Protein AF-A0A0F9FCS1-F1 (afdb_monomer_lite)

Secondary structure (DSSP, 8-state):
-EEE-HHHHHHHHH-HHHHIIIIIS----SS--HHHHHHHHHHHHHHHHT--SEE-SSGGG--TTSPPPTTTTTSSEE-TT--HHHHHHHHHHHHTSS--TTS-HHHHHHHHHHHHHHHHHHHHHHTTSPPEEEEEEEEEEEE-SSSEEEEEEEEEEEEETTEEEEEEEEEESS--STT-HHHHHGGG-HHHHHHHHHHHHHHHTTTTGGGT--TTSPPP--EEEEEEEPP-----PPPHHHHHHHHHH-EETTEEP-----SS-EEETTEEE---S--PPP--S-----EEEEEE-S-S----S--SSEEEEEE----GGG---HHHH--HHHHHHHHHTTPEEEEEE-SHHHHHHHHHHHHHHHHHHHHHHHHTT-------HHHHHHHHHHHHHH---HHHHHHHHHS---HHHHHHHHHHHHHHHHHHHHHHHHHH-S-----S-----EEEEEETTEE-

pLDDT: mean 74.67, std 18.34, range [25.86, 97.5]

Structure (mmCIF, N/CA/C/O backbone):
data_AF-A0A0F9FCS1-F1
#
_entry.id   AF-A0A0F9FCS1-F1
#
loop_
_atom_site.group_PDB
_atom_site.id
_atom_site.type_symbol
_atom_site.label_atom_id
_atom_site.label_alt_id
_atom_site.label_comp_id
_atom_site.label_asym_id
_atom_site.label_entity_id
_atom_site.label_seq_id
_atom_site.pdbx_PDB_ins_code
_atom_site.Cartn_x
_atom_site.Cartn_y
_atom_site.Cartn_z
_atom_site.occupancy
_atom_site.B_iso_or_equiv
_atom_site.auth_seq_id
_atom_site.auth_comp_id
_atom_site.auth_asym_id
_atom_site.auth_atom_id
_atom_site.pdbx_PDB_model_num
ATOM 1 N N . MET A 1 1 ? 2.657 5.438 36.742 1.00 59.47 1 MET A N 1
ATOM 2 C CA . MET A 1 1 ? 1.840 4.509 35.931 1.00 59.47 1 MET A CA 1
ATOM 3 C C . MET A 1 1 ? 2.687 3.933 34.795 1.00 59.47 1 MET A C 1
ATOM 5 O O . MET A 1 1 ? 3.415 4.691 34.165 1.00 59.47 1 MET A O 1
ATOM 9 N N . ARG A 1 2 ? 2.657 2.615 34.564 1.00 75.12 2 ARG A N 1
ATOM 10 C CA . ARG A 1 2 ? 3.433 1.910 33.529 1.00 75.12 2 ARG A CA 1
ATOM 11 C C . ARG A 1 2 ? 2.583 1.760 32.256 1.00 75.12 2 ARG A C 1
ATOM 13 O O . ARG A 1 2 ? 1.602 1.016 32.301 1.00 75.12 2 ARG A O 1
ATOM 20 N N . PRO A 1 3 ? 2.909 2.460 31.154 1.00 77.50 3 PRO A N 1
ATOM 21 C CA . PRO A 1 3 ? 2.158 2.339 29.912 1.00 77.50 3 PRO A CA 1
ATOM 22 C C . PRO A 1 3 ? 2.452 0.998 29.229 1.00 77.50 3 PRO A C 1
ATOM 24 O O . PRO A 1 3 ? 3.604 0.578 29.138 1.00 77.50 3 PRO A O 1
ATOM 27 N N . GLN A 1 4 ? 1.406 0.349 28.730 1.00 85.88 4 GLN A N 1
ATOM 28 C CA . GLN A 1 4 ? 1.460 -0.884 27.954 1.00 85.88 4 GLN A CA 1
ATOM 29 C C . GLN A 1 4 ? 0.886 -0.636 26.557 1.00 85.88 4 GLN A C 1
ATOM 31 O O . GLN A 1 4 ? -0.232 -0.145 26.407 1.00 85.88 4 GLN A O 1
ATOM 36 N N . SER A 1 5 ? 1.654 -0.996 25.535 1.00 88.88 5 SER A N 1
ATOM 37 C CA . SER A 1 5 ? 1.205 -1.091 24.144 1.00 88.88 5 SER A CA 1
ATOM 38 C C . SER A 1 5 ? 0.932 -2.544 23.745 1.00 88.88 5 SER A C 1
ATOM 40 O O . SER A 1 5 ? 1.432 -3.470 24.393 1.00 88.88 5 SER A O 1
ATOM 42 N N . ALA A 1 6 ? 0.209 -2.753 22.638 1.00 86.56 6 ALA A N 1
ATOM 43 C CA . ALA A 1 6 ? 0.007 -4.079 22.040 1.00 86.56 6 ALA A CA 1
ATOM 44 C C . ALA A 1 6 ? 1.327 -4.848 21.885 1.00 86.56 6 ALA A C 1
ATOM 46 O O . ALA A 1 6 ? 1.439 -5.994 22.312 1.00 86.56 6 ALA A O 1
ATOM 47 N N . THR A 1 7 ? 2.339 -4.180 21.326 1.00 86.94 7 THR A N 1
ATOM 48 C CA . THR A 1 7 ? 3.678 -4.732 21.101 1.00 86.94 7 THR A CA 1
ATOM 49 C C . THR A 1 7 ? 4.335 -5.145 22.411 1.00 86.94 7 THR A C 1
ATOM 51 O O . THR A 1 7 ? 4.861 -6.244 22.511 1.00 86.94 7 THR A O 1
ATOM 54 N N . SER A 1 8 ? 4.244 -4.308 23.449 1.00 89.38 8 SER A N 1
ATOM 55 C CA . SER A 1 8 ? 4.828 -4.615 24.759 1.00 89.38 8 SER A CA 1
ATOM 56 C C . SER A 1 8 ? 4.182 -5.842 25.418 1.00 89.38 8 SER A C 1
ATOM 58 O O . SER A 1 8 ? 4.876 -6.686 25.980 1.00 89.38 8 SER A O 1
ATOM 60 N N . ILE A 1 9 ? 2.861 -6.000 25.285 1.00 89.06 9 ILE A N 1
ATOM 61 C CA . ILE A 1 9 ? 2.131 -7.171 25.788 1.00 89.06 9 ILE A CA 1
ATOM 62 C C . ILE A 1 9 ? 2.516 -8.422 24.989 1.00 89.06 9 ILE A C 1
ATOM 64 O O . ILE A 1 9 ? 2.737 -9.479 25.581 1.00 89.06 9 ILE A O 1
ATOM 68 N N . ALA A 1 10 ? 2.622 -8.306 23.664 1.00 88.00 10 ALA A N 1
ATOM 69 C CA . ALA A 1 10 ? 3.044 -9.396 22.790 1.00 88.00 10 ALA A CA 1
ATOM 70 C C . ALA A 1 10 ? 4.480 -9.856 23.101 1.00 88.00 10 ALA A C 1
ATOM 72 O O . ALA A 1 10 ? 4.717 -11.056 23.242 1.00 88.00 10 ALA A O 1
ATOM 73 N N . ASP A 1 11 ? 5.412 -8.919 23.290 1.00 89.19 11 ASP A N 1
ATOM 74 C CA . ASP A 1 11 ? 6.799 -9.221 23.651 1.00 89.19 11 ASP A CA 1
ATOM 75 C C . ASP A 1 11 ? 6.878 -9.926 25.003 1.00 89.19 11 ASP A C 1
ATOM 77 O O . ASP A 1 11 ? 7.574 -10.930 25.119 1.00 89.19 11 ASP A O 1
ATOM 81 N N . TYR A 1 12 ? 6.119 -9.467 26.005 1.00 90.00 12 TYR A N 1
ATOM 82 C CA . TYR A 1 12 ? 6.083 -10.112 27.320 1.00 90.00 12 TYR A CA 1
ATOM 83 C C . TYR A 1 12 ? 5.524 -11.537 27.256 1.00 90.00 12 TYR A C 1
ATOM 85 O O . TYR A 1 12 ? 6.122 -12.452 27.820 1.00 90.00 12 TYR A O 1
ATOM 93 N N . LYS A 1 13 ? 4.413 -11.741 26.531 1.00 86.94 13 LYS A N 1
ATOM 94 C CA . LYS A 1 13 ? 3.821 -13.073 26.311 1.00 86.94 13 LYS A CA 1
ATOM 95 C C . LYS A 1 13 ? 4.777 -14.019 25.587 1.00 86.94 13 LYS A C 1
ATOM 97 O O . LYS A 1 13 ? 4.754 -15.217 25.846 1.00 86.94 13 LYS A O 1
ATOM 102 N N . ARG A 1 14 ? 5.598 -13.489 24.677 1.00 87.25 14 ARG A N 1
ATOM 103 C CA . ARG A 1 14 ? 6.609 -14.262 23.952 1.00 87.25 14 ARG A CA 1
ATOM 104 C C . ARG A 1 14 ? 7.808 -14.594 24.837 1.00 87.25 14 ARG A C 1
ATOM 106 O O . ARG A 1 14 ? 8.286 -15.722 24.806 1.00 87.25 14 ARG A O 1
ATOM 113 N N . CYS A 1 15 ? 8.330 -13.607 25.563 1.00 91.00 15 CYS A N 1
ATOM 114 C CA . CYS A 1 15 ? 9.490 -13.742 26.436 1.00 91.00 15 CYS A CA 1
ATOM 115 C C . CYS A 1 15 ? 9.617 -12.530 27.378 1.00 91.00 15 CYS A C 1
ATOM 117 O O . CYS A 1 15 ? 9.824 -11.396 26.944 1.00 91.00 15 CYS A O 1
ATOM 119 N N . SER A 1 16 ? 9.603 -12.766 28.690 1.00 92.62 16 SER A N 1
ATOM 120 C CA . SER A 1 16 ? 9.768 -11.705 29.694 1.00 92.62 16 SER A CA 1
ATOM 121 C C . SER A 1 16 ? 11.120 -10.980 29.604 1.00 92.62 16 SER A C 1
ATOM 123 O O . SER A 1 16 ? 11.178 -9.772 29.839 1.00 92.62 16 SER A O 1
ATOM 125 N N . ILE A 1 17 ? 12.194 -11.679 29.210 1.00 93.62 17 ILE A N 1
ATOM 126 C CA . ILE A 1 17 ? 13.521 -11.079 28.992 1.00 93.62 17 ILE A CA 1
ATOM 127 C C . ILE A 1 17 ? 13.483 -10.126 27.797 1.00 93.62 17 ILE A C 1
ATOM 129 O O . ILE A 1 17 ? 13.969 -9.004 27.906 1.00 93.62 17 ILE A O 1
ATOM 133 N N . LEU A 1 18 ? 12.857 -10.522 26.683 1.00 88.31 18 LEU A N 1
ATOM 134 C CA . LEU A 1 18 ? 12.688 -9.643 25.522 1.00 88.31 18 LEU A CA 1
ATOM 135 C C . LEU A 1 18 ? 11.955 -8.357 25.919 1.00 88.31 18 LEU A C 1
ATOM 137 O O . LEU A 1 18 ? 12.409 -7.260 25.596 1.00 88.31 18 LEU A O 1
ATOM 141 N N . PHE A 1 19 ? 10.867 -8.487 26.683 1.00 89.69 19 PHE A N 1
ATOM 142 C CA . PHE A 1 19 ? 10.149 -7.329 27.206 1.00 89.69 19 PHE A CA 1
ATOM 143 C C . PHE A 1 19 ? 11.047 -6.424 28.055 1.00 89.69 19 PHE A C 1
ATOM 145 O O . PHE A 1 19 ? 11.052 -5.208 27.866 1.00 89.69 19 PHE A O 1
ATOM 152 N N . TYR A 1 20 ? 11.822 -7.004 28.972 1.00 88.25 20 TYR A N 1
ATOM 153 C CA . TYR A 1 20 ? 12.735 -6.251 29.825 1.00 88.25 20 TYR A CA 1
ATOM 154 C C . TYR A 1 20 ? 13.787 -5.496 29.002 1.00 88.25 20 TYR A C 1
ATOM 156 O O . TYR A 1 20 ? 13.936 -4.283 29.148 1.00 88.25 20 TYR A O 1
ATOM 164 N N . LEU A 1 21 ? 14.456 -6.172 28.068 1.00 91.81 21 LEU A N 1
ATOM 165 C CA . LEU A 1 21 ? 15.475 -5.561 27.215 1.00 91.81 21 LEU A CA 1
ATOM 166 C C . LEU A 1 21 ? 14.892 -4.431 26.348 1.00 91.81 21 LEU A C 1
ATOM 168 O O . LEU A 1 21 ? 15.454 -3.337 26.293 1.00 91.81 21 LEU A O 1
ATOM 172 N N . CYS A 1 22 ? 13.743 -4.654 25.705 1.00 87.88 22 CYS A N 1
ATOM 173 C CA . CYS A 1 22 ? 13.167 -3.692 24.767 1.00 87.88 22 CYS A CA 1
ATOM 174 C C . CYS A 1 22 ? 12.395 -2.549 25.442 1.00 87.88 22 CYS A C 1
ATOM 176 O O . CYS A 1 22 ? 12.463 -1.414 24.966 1.00 87.88 22 CYS A O 1
ATOM 178 N N . HIS A 1 23 ? 11.645 -2.806 26.512 1.00 87.25 23 HIS A N 1
ATOM 179 C CA . HIS A 1 23 ? 10.715 -1.822 27.092 1.00 87.25 23 HIS A CA 1
ATOM 180 C C . HIS A 1 23 ? 11.189 -1.252 28.430 1.00 87.25 23 HIS A C 1
ATOM 182 O O . HIS A 1 23 ? 10.794 -0.139 28.773 1.00 87.25 23 HIS A O 1
ATOM 188 N N . VAL A 1 24 ? 12.066 -1.957 29.155 1.00 86.69 24 VAL A N 1
ATOM 189 C CA . VAL A 1 24 ? 12.652 -1.464 30.414 1.00 86.69 24 VAL A CA 1
ATOM 190 C C . VAL A 1 24 ? 14.037 -0.867 30.175 1.00 86.69 24 VAL A C 1
ATOM 192 O O . VAL A 1 24 ? 14.234 0.311 30.458 1.00 86.69 24 VAL A O 1
ATOM 195 N N . LEU A 1 25 ? 14.968 -1.628 29.586 1.00 89.56 25 LEU A N 1
ATOM 196 C CA . LEU A 1 25 ? 16.319 -1.137 29.267 1.00 89.56 25 LEU A CA 1
ATOM 197 C C . LEU A 1 25 ? 16.378 -0.290 27.989 1.00 89.56 25 LEU A C 1
ATOM 199 O O . LEU A 1 25 ? 17.394 0.343 27.720 1.00 89.56 25 LEU A O 1
ATOM 203 N N . ARG A 1 26 ? 15.292 -0.264 27.204 1.00 87.38 26 ARG A N 1
ATOM 204 C CA . ARG A 1 26 ? 15.170 0.499 25.948 1.00 87.38 26 ARG A CA 1
ATOM 205 C C . ARG A 1 26 ? 16.238 0.155 24.905 1.00 87.38 26 ARG A C 1
ATOM 207 O O . ARG A 1 26 ? 16.593 1.002 24.089 1.00 87.38 26 ARG A O 1
ATOM 214 N N . LEU A 1 27 ? 16.703 -1.094 24.880 1.00 87.69 27 LEU A N 1
ATOM 215 C CA . LEU A 1 27 ? 17.611 -1.559 23.838 1.00 87.69 27 LEU A CA 1
ATOM 216 C C . LEU A 1 27 ? 16.891 -1.578 22.482 1.00 87.69 27 LEU A C 1
ATOM 218 O O . LEU A 1 27 ? 15.729 -1.996 22.365 1.00 87.69 27 LEU A O 1
ATOM 222 N N . ARG A 1 28 ? 17.580 -1.085 21.451 1.00 82.12 28 ARG A N 1
ATOM 223 C CA . ARG A 1 28 ? 17.087 -1.000 20.074 1.00 82.12 28 ARG A CA 1
ATOM 224 C C . ARG A 1 28 ? 18.156 -1.535 19.118 1.00 82.12 28 ARG A C 1
ATOM 226 O O . ARG A 1 28 ? 19.330 -1.238 19.327 1.00 82.12 28 ARG A O 1
ATOM 233 N N . PRO A 1 29 ? 17.774 -2.309 18.087 1.00 75.81 29 PRO A N 1
ATOM 234 C CA . PRO A 1 29 ? 18.691 -2.660 17.010 1.00 75.81 29 PRO A CA 1
ATOM 235 C C . PRO A 1 29 ? 19.195 -1.392 16.315 1.00 75.81 29 PRO A C 1
ATOM 237 O O . PRO A 1 29 ? 18.419 -0.456 16.118 1.00 75.81 29 PRO A O 1
ATOM 240 N N . ILE A 1 30 ? 20.474 -1.375 15.939 1.00 74.38 30 ILE A N 1
ATOM 241 C CA . ILE A 1 30 ? 21.080 -0.258 15.196 1.00 74.38 30 ILE A CA 1
ATOM 242 C C . ILE A 1 30 ? 20.486 -0.178 13.781 1.00 74.38 30 ILE A C 1
ATOM 244 O O . ILE A 1 30 ? 20.220 0.910 13.278 1.00 74.38 30 ILE A O 1
ATOM 248 N N . GLU A 1 31 ? 20.198 -1.328 13.171 1.00 69.50 31 GLU A N 1
ATOM 249 C CA . GLU A 1 31 ? 19.596 -1.423 11.843 1.00 69.50 31 GLU A CA 1
ATOM 250 C C . GLU A 1 31 ? 18.151 -1.925 11.916 1.00 69.50 31 GLU A C 1
ATOM 252 O O . GLU A 1 31 ? 17.812 -2.824 12.693 1.00 69.50 31 GLU A O 1
ATOM 257 N N . LYS A 1 32 ? 17.273 -1.360 11.079 1.00 64.56 32 LYS A N 1
ATOM 258 C CA . LYS A 1 32 ? 15.912 -1.882 10.914 1.00 64.56 32 LYS A CA 1
ATOM 259 C C . LYS A 1 32 ? 15.963 -3.179 10.113 1.00 64.56 32 LYS A C 1
ATOM 261 O O . LYS A 1 32 ? 16.547 -3.218 9.035 1.00 64.56 32 LYS A O 1
ATOM 266 N N . ALA A 1 33 ? 15.270 -4.206 10.597 1.00 73.44 33 ALA A N 1
ATOM 267 C CA . ALA A 1 33 ? 15.094 -5.440 9.842 1.00 73.44 33 ALA A CA 1
ATOM 268 C C . ALA A 1 33 ? 14.410 -5.170 8.486 1.00 73.44 33 ALA A C 1
ATOM 270 O O . ALA A 1 33 ? 13.458 -4.389 8.407 1.00 73.44 33 ALA A O 1
ATOM 271 N N . GLU A 1 34 ? 14.858 -5.867 7.441 1.00 70.81 34 GLU A N 1
ATOM 272 C CA . GLU A 1 34 ? 14.325 -5.800 6.069 1.00 70.81 34 GLU A CA 1
ATOM 273 C C . GLU A 1 34 ? 12.790 -5.903 6.027 1.00 70.81 34 GLU A C 1
ATOM 275 O O . GLU A 1 34 ? 12.101 -5.103 5.391 1.00 70.81 34 GLU A O 1
ATOM 280 N N . SER A 1 35 ? 12.236 -6.849 6.791 1.00 74.25 35 SER A N 1
ATOM 281 C CA . SER A 1 35 ? 10.798 -7.106 6.845 1.00 74.25 35 SER A CA 1
ATOM 282 C C . SER A 1 35 ? 9.985 -5.907 7.336 1.00 74.25 35 SER A C 1
ATOM 284 O O . SER A 1 35 ? 8.884 -5.689 6.824 1.00 74.25 35 SER A O 1
ATOM 286 N N . LEU A 1 36 ? 10.532 -5.133 8.282 1.00 79.69 36 LEU A N 1
ATOM 287 C CA . LEU A 1 36 ? 9.904 -3.930 8.824 1.00 79.69 36 LEU A CA 1
ATOM 288 C C . LEU A 1 36 ? 9.907 -2.803 7.795 1.00 79.69 36 LEU A C 1
ATOM 290 O O . LEU A 1 36 ? 8.884 -2.152 7.633 1.00 79.69 36 LEU A O 1
ATOM 294 N N . ARG A 1 37 ? 11.011 -2.607 7.061 1.00 89.12 37 ARG A N 1
ATOM 295 C CA . ARG A 1 37 ? 11.101 -1.576 6.015 1.00 89.12 37 ARG A CA 1
ATOM 296 C C . ARG A 1 37 ? 10.066 -1.800 4.914 1.00 89.12 37 ARG A C 1
ATOM 298 O O . ARG A 1 37 ? 9.279 -0.900 4.639 1.00 89.12 37 ARG A O 1
ATOM 305 N N . GLN A 1 38 ? 10.019 -3.005 4.346 1.00 90.50 38 GLN A N 1
ATOM 306 C CA . GLN A 1 38 ? 9.032 -3.350 3.316 1.00 90.50 38 GLN A CA 1
ATOM 307 C C . GLN A 1 38 ? 7.597 -3.165 3.817 1.00 90.50 38 GLN A C 1
ATOM 309 O O . GLN A 1 38 ? 6.757 -2.639 3.098 1.00 90.50 38 GLN A O 1
ATOM 314 N N . GLY A 1 39 ? 7.314 -3.586 5.055 1.00 90.94 39 GLY A N 1
ATOM 315 C CA . GLY A 1 39 ? 5.992 -3.414 5.655 1.00 90.94 39 GLY A CA 1
ATOM 316 C C . GLY A 1 39 ? 5.619 -1.944 5.840 1.00 90.94 39 GLY A C 1
ATOM 317 O O . GLY A 1 39 ? 4.520 -1.547 5.471 1.00 90.94 39 GLY A O 1
ATOM 318 N N . THR A 1 40 ? 6.542 -1.119 6.341 1.00 91.00 40 THR A N 1
ATOM 319 C CA . THR A 1 40 ? 6.329 0.329 6.481 1.00 91.00 40 THR A CA 1
ATOM 320 C C . THR A 1 40 ? 6.069 0.994 5.131 1.00 91.00 40 THR A C 1
ATOM 322 O O . THR A 1 40 ? 5.115 1.760 5.007 1.00 91.00 40 THR A O 1
ATOM 325 N N . ASN A 1 41 ? 6.865 0.673 4.108 1.00 93.62 41 ASN A N 1
ATOM 326 C CA . ASN A 1 41 ? 6.673 1.236 2.772 1.00 93.62 41 ASN A CA 1
ATOM 327 C C . ASN A 1 41 ? 5.353 0.762 2.150 1.00 93.62 41 ASN A C 1
ATOM 329 O O . ASN A 1 41 ? 4.652 1.573 1.554 1.00 93.62 41 ASN A O 1
ATOM 333 N N . TRP A 1 42 ? 4.957 -0.500 2.355 1.00 94.69 42 TRP A N 1
ATOM 334 C CA . TRP A 1 42 ? 3.652 -1.009 1.923 1.00 94.69 42 TRP A CA 1
ATOM 335 C C . TRP A 1 42 ? 2.485 -0.217 2.526 1.00 94.69 42 TRP A C 1
ATOM 337 O O . TRP A 1 42 ? 1.601 0.224 1.794 1.00 94.69 42 TRP A O 1
ATOM 347 N N . HIS A 1 43 ? 2.504 0.030 3.842 1.00 91.69 43 HIS A N 1
ATOM 348 C CA . HIS A 1 43 ? 1.468 0.836 4.502 1.00 91.69 43 HIS A CA 1
ATOM 349 C C . HIS A 1 43 ? 1.392 2.229 3.882 1.00 91.69 43 HIS A C 1
ATOM 351 O O . HIS A 1 43 ? 0.307 2.706 3.549 1.00 91.69 43 HIS A O 1
ATOM 357 N N . LYS A 1 44 ? 2.552 2.851 3.647 1.00 91.88 44 LYS A N 1
ATOM 358 C CA . LYS A 1 44 ? 2.604 4.180 3.047 1.00 91.88 44 LYS A CA 1
ATOM 359 C C . LYS A 1 44 ? 2.084 4.202 1.611 1.00 91.88 44 LYS A C 1
ATOM 361 O O . LYS A 1 44 ? 1.385 5.145 1.251 1.00 91.88 44 LYS A O 1
ATOM 366 N N . CYS A 1 45 ? 2.349 3.159 0.823 1.00 94.12 45 CYS A N 1
ATOM 367 C CA . CYS A 1 45 ? 1.794 3.026 -0.524 1.00 94.12 45 CYS A CA 1
ATOM 368 C C . CYS A 1 45 ? 0.261 3.073 -0.497 1.00 94.12 45 CYS A C 1
ATOM 370 O O . CYS A 1 45 ? -0.352 3.857 -1.220 1.00 94.12 45 CYS A O 1
ATOM 372 N N . LEU A 1 46 ? -0.355 2.275 0.378 1.00 91.69 46 LEU A N 1
ATOM 373 C CA . LEU A 1 46 ? -1.810 2.216 0.499 1.00 91.69 46 LEU A CA 1
ATOM 374 C C . LEU A 1 46 ? -2.402 3.500 1.092 1.00 91.69 46 LEU A C 1
ATOM 376 O O . LEU A 1 46 ? -3.458 3.959 0.656 1.00 91.69 46 LEU A O 1
ATOM 380 N N . GLU A 1 47 ? -1.721 4.129 2.051 1.00 89.69 47 GLU A N 1
ATOM 381 C CA . GLU A 1 47 ? -2.133 5.431 2.579 1.00 89.69 47 GLU A CA 1
ATOM 382 C C . GLU A 1 47 ? -2.203 6.503 1.497 1.00 89.69 47 GLU A C 1
ATOM 384 O O . GLU A 1 47 ? -3.152 7.287 1.530 1.00 89.69 47 GLU A O 1
ATOM 389 N N . ILE A 1 48 ? -1.210 6.540 0.595 1.00 91.62 48 ILE A N 1
ATOM 390 C CA . ILE A 1 48 ? -1.118 7.473 -0.537 1.00 91.62 48 ILE A CA 1
ATOM 391 C C . ILE A 1 48 ? -2.240 7.192 -1.537 1.00 91.62 48 ILE A C 1
ATOM 393 O O . ILE A 1 48 ? -2.996 8.102 -1.867 1.00 91.62 48 ILE A O 1
ATOM 397 N N . LEU A 1 49 ? -2.398 5.939 -1.968 1.00 91.31 49 LEU A N 1
ATOM 398 C CA . LEU A 1 49 ? -3.416 5.554 -2.952 1.00 91.31 49 LEU A CA 1
ATOM 399 C C . LEU A 1 49 ? -4.848 5.829 -2.476 1.00 91.31 49 LEU A C 1
ATOM 401 O O . LEU A 1 49 ? -5.724 6.138 -3.276 1.00 91.31 49 LEU A O 1
ATOM 405 N N . THR A 1 50 ? -5.083 5.766 -1.166 1.00 88.56 50 THR A N 1
ATOM 406 C CA . THR A 1 50 ? -6.400 6.024 -0.566 1.00 88.56 50 THR A CA 1
ATOM 407 C C . THR A 1 50 ? -6.613 7.477 -0.138 1.00 88.56 50 THR A C 1
ATOM 409 O O . THR A 1 50 ? -7.614 7.772 0.520 1.00 88.56 50 THR A O 1
ATOM 412 N N . MET A 1 51 ? -5.684 8.399 -0.418 1.00 88.00 51 MET A N 1
ATOM 413 C CA . MET A 1 51 ? -5.907 9.811 -0.093 1.00 88.00 51 MET A CA 1
ATOM 414 C C . MET A 1 51 ? -6.967 10.422 -1.004 1.00 88.00 51 MET A C 1
ATOM 416 O O . MET A 1 51 ? -7.097 10.078 -2.176 1.00 88.00 51 MET A O 1
ATOM 420 N N . VAL A 1 52 ? -7.708 11.372 -0.443 1.00 87.19 52 VAL A N 1
ATOM 421 C CA . VAL A 1 52 ? -8.722 12.147 -1.156 1.00 87.19 52 VAL A CA 1
ATOM 422 C C . VAL A 1 52 ? -8.282 13.608 -1.267 1.00 87.19 52 VAL A C 1
ATOM 424 O O . VAL A 1 52 ? -7.486 14.066 -0.440 1.00 87.19 52 VAL A O 1
ATOM 427 N N . PRO A 1 53 ? -8.792 14.358 -2.260 1.00 89.81 53 PRO A N 1
ATOM 428 C CA . PRO A 1 53 ? -8.516 15.783 -2.388 1.00 89.81 53 PRO A CA 1
ATOM 429 C C . PRO A 1 53 ? -8.815 16.554 -1.097 1.00 89.81 53 PRO A C 1
ATOM 431 O O . PRO A 1 53 ? -9.829 16.314 -0.443 1.00 89.81 53 PRO A O 1
ATOM 434 N N . GLY A 1 54 ? -7.955 17.508 -0.739 1.00 89.62 54 GLY A N 1
ATOM 435 C CA . GLY A 1 54 ? -8.072 18.250 0.518 1.00 89.62 54 GLY A CA 1
ATOM 436 C C . GLY A 1 54 ? -6.723 18.623 1.117 1.00 89.62 54 GLY A C 1
ATOM 437 O O . GLY A 1 54 ? -5.712 18.649 0.424 1.00 89.62 54 GLY A O 1
ATOM 438 N N . LYS A 1 55 ? -6.690 18.947 2.413 1.00 87.88 55 LYS A N 1
ATOM 439 C CA . LYS A 1 55 ? -5.435 19.266 3.109 1.00 87.88 55 LYS A CA 1
ATOM 440 C C . LYS A 1 55 ? -4.518 18.042 3.095 1.00 87.88 55 LYS A C 1
ATOM 442 O O . LYS A 1 55 ? -4.935 16.958 3.498 1.00 87.88 55 LYS A O 1
ATOM 447 N N . CYS A 1 56 ? -3.277 18.214 2.651 1.00 87.38 56 CYS A N 1
ATOM 448 C CA . CYS A 1 56 ? -2.319 17.120 2.618 1.00 87.38 56 CYS A CA 1
ATOM 449 C C . CYS A 1 56 ? -1.946 16.713 4.056 1.00 87.38 56 CYS A C 1
ATOM 451 O O . CYS A 1 56 ? -1.460 17.552 4.819 1.00 87.38 56 CYS A O 1
ATOM 453 N N . PRO A 1 57 ? -2.136 15.439 4.446 1.00 81.25 57 PRO A N 1
ATOM 454 C CA . PRO A 1 57 ? -1.810 14.981 5.795 1.00 81.25 57 PRO A CA 1
ATOM 455 C C . PRO A 1 57 ? -0.299 14.802 6.008 1.00 81.25 57 PRO A C 1
ATOM 457 O O . PRO A 1 57 ? 0.145 14.636 7.137 1.00 81.25 57 PRO A O 1
ATOM 460 N N . VAL A 1 58 ? 0.494 14.820 4.932 1.00 80.75 58 VAL A N 1
ATOM 461 C CA . VAL A 1 58 ? 1.954 14.640 4.977 1.00 80.75 58 VAL A CA 1
ATOM 462 C C . VAL A 1 58 ? 2.679 15.981 5.112 1.00 80.75 58 VAL A C 1
ATOM 464 O O . VAL A 1 58 ? 3.718 16.066 5.758 1.00 80.75 58 VAL A O 1
ATOM 467 N N . SER A 1 59 ? 2.132 17.050 4.530 1.00 74.25 59 SER A N 1
ATOM 468 C CA . SER A 1 59 ? 2.840 18.326 4.381 1.00 74.25 59 SER A CA 1
ATOM 469 C C . SER A 1 59 ? 2.865 19.199 5.633 1.00 74.25 59 SER A C 1
ATOM 471 O O . SER A 1 59 ? 3.471 20.264 5.611 1.00 74.25 59 SER A O 1
ATOM 473 N N . THR A 1 60 ? 2.209 18.797 6.722 1.00 55.47 60 THR A N 1
ATOM 474 C CA . THR A 1 60 ? 2.091 19.600 7.952 1.00 55.47 60 THR A CA 1
ATOM 475 C C . THR A 1 60 ? 3.418 19.827 8.688 1.00 55.47 60 THR A C 1
ATOM 477 O O . THR A 1 60 ? 3.418 20.514 9.704 1.00 55.47 60 THR A O 1
ATOM 480 N N . TYR A 1 61 ? 4.534 19.282 8.190 1.00 50.00 61 TYR A N 1
ATOM 481 C CA . TYR A 1 61 ? 5.837 19.289 8.861 1.00 50.00 61 TYR A CA 1
ATOM 482 C C . TYR A 1 61 ? 7.015 19.797 8.010 1.00 50.00 61 TYR A C 1
ATOM 484 O O . TYR A 1 61 ? 8.152 19.740 8.477 1.00 50.00 61 TYR A O 1
ATOM 492 N N . HIS A 1 62 ? 6.790 20.300 6.790 1.00 49.88 62 HIS A N 1
ATOM 493 C CA . HIS A 1 62 ? 7.893 20.756 5.934 1.00 49.88 62 HIS A CA 1
ATOM 494 C C . HIS A 1 62 ? 8.120 22.270 6.038 1.00 49.88 62 HIS A C 1
ATOM 496 O O . HIS A 1 62 ? 7.259 23.076 5.691 1.00 49.88 62 HIS A O 1
ATOM 502 N N . PHE A 1 63 ? 9.308 22.633 6.527 1.00 49.06 63 PHE A N 1
ATOM 503 C CA . PHE A 1 63 ? 9.896 23.970 6.430 1.00 49.06 63 PHE A CA 1
ATOM 504 C C . PHE A 1 63 ? 10.242 24.290 4.963 1.00 49.06 63 PHE A C 1
ATOM 506 O O . PHE A 1 63 ? 10.393 23.374 4.154 1.00 49.06 63 PHE A O 1
ATOM 513 N N . SER A 1 64 ? 10.400 25.574 4.627 1.00 54.78 64 SER A N 1
ATOM 514 C CA . SER A 1 64 ? 10.666 26.092 3.269 1.00 54.78 64 SER A CA 1
ATOM 515 C C . SER A 1 64 ? 11.867 25.467 2.542 1.00 54.78 64 SER A C 1
ATOM 517 O O . SER A 1 64 ? 11.922 25.543 1.319 1.00 54.78 64 SER A O 1
ATOM 519 N N . ASP A 1 65 ? 12.771 24.804 3.271 1.00 59.00 65 ASP A N 1
ATOM 520 C CA . ASP A 1 65 ? 14.016 24.223 2.748 1.00 59.00 65 ASP A CA 1
ATOM 521 C C . ASP A 1 65 ? 14.018 22.674 2.729 1.00 59.00 65 ASP A C 1
ATOM 523 O O . ASP A 1 65 ? 15.056 22.046 2.515 1.00 59.00 65 ASP A O 1
ATOM 527 N N . GLY A 1 66 ? 12.874 22.031 3.001 1.00 61.47 66 GLY A N 1
ATOM 528 C CA . GLY A 1 66 ? 12.745 20.569 3.058 1.00 61.47 66 GLY A CA 1
ATOM 529 C C . GLY A 1 66 ? 12.524 19.881 1.697 1.00 61.47 66 GLY A C 1
ATOM 530 O O . GLY A 1 66 ? 12.177 20.539 0.714 1.00 61.47 66 GLY A O 1
ATOM 531 N N . PRO A 1 67 ? 12.680 18.540 1.629 1.00 69.25 67 PRO A N 1
ATOM 532 C CA . PRO A 1 67 ? 12.358 17.765 0.432 1.00 69.25 67 PRO A CA 1
ATOM 533 C C . PRO A 1 67 ? 10.896 17.970 0.017 1.00 69.25 67 PRO A C 1
ATOM 535 O O . PRO A 1 67 ? 10.010 18.161 0.853 1.00 69.25 67 PRO A O 1
ATOM 538 N N . VAL A 1 68 ? 10.657 17.956 -1.295 1.00 83.25 68 VAL A N 1
ATOM 539 C CA . VAL A 1 68 ? 9.330 18.169 -1.875 1.00 83.25 68 VAL A CA 1
ATOM 540 C C . VAL A 1 68 ? 8.402 17.034 -1.461 1.00 83.25 68 VAL A C 1
ATOM 542 O O . VAL A 1 68 ? 8.666 15.880 -1.777 1.00 83.25 68 VAL A O 1
ATOM 545 N N . CYS A 1 69 ? 7.300 17.362 -0.781 1.00 87.50 69 CYS A N 1
ATOM 546 C CA . CYS A 1 69 ? 6.321 16.371 -0.350 1.00 87.50 69 CYS A CA 1
ATOM 547 C C . CYS A 1 69 ? 5.838 15.546 -1.560 1.00 87.50 69 CYS A C 1
ATOM 549 O O . CYS A 1 69 ? 5.247 16.123 -2.476 1.00 87.50 69 CYS A O 1
ATOM 551 N N . PRO A 1 70 ? 5.998 14.211 -1.568 1.00 87.06 70 PRO A N 1
ATOM 552 C CA . PRO A 1 70 ? 5.692 13.397 -2.747 1.00 87.06 70 PRO A CA 1
ATOM 553 C C . PRO A 1 70 ? 4.194 13.367 -3.079 1.00 87.06 70 PRO A C 1
ATOM 555 O O . PRO A 1 70 ? 3.807 13.092 -4.214 1.00 87.06 70 PRO A O 1
ATOM 558 N N . VAL A 1 71 ? 3.344 13.691 -2.101 1.00 89.81 71 VAL A N 1
ATOM 559 C CA . VAL A 1 71 ? 1.885 13.695 -2.236 1.00 89.81 71 VAL A CA 1
ATOM 560 C C . VAL A 1 71 ? 1.371 14.995 -2.847 1.00 89.81 71 VAL A C 1
ATOM 562 O O . VAL A 1 71 ? 0.644 14.955 -3.833 1.00 89.81 71 VAL A O 1
ATOM 565 N N . CYS A 1 72 ? 1.726 16.141 -2.263 1.00 90.31 72 CYS A N 1
ATOM 566 C CA . CYS A 1 72 ? 1.150 17.434 -2.643 1.00 90.31 72 CYS A CA 1
ATOM 567 C C . CYS A 1 72 ? 2.159 18.417 -3.236 1.00 90.31 72 CYS A C 1
ATOM 569 O O . CYS A 1 72 ? 1.809 19.574 -3.440 1.00 90.31 72 CYS A O 1
ATOM 571 N N . GLU A 1 73 ? 3.417 18.022 -3.410 1.00 88.12 73 GLU A N 1
ATOM 572 C CA . GLU A 1 73 ? 4.470 18.863 -3.988 1.00 88.12 73 GLU A CA 1
ATOM 573 C C . GLU A 1 73 ? 4.626 20.207 -3.253 1.00 88.12 73 GLU A C 1
ATOM 575 O O . GLU A 1 73 ? 4.712 21.272 -3.852 1.00 88.12 73 GLU A O 1
ATOM 580 N N . ASN A 1 74 ? 4.590 20.159 -1.917 1.00 87.44 74 ASN A N 1
ATOM 581 C CA . ASN A 1 74 ? 4.651 21.318 -1.011 1.00 87.44 74 ASN A CA 1
ATOM 582 C C . ASN A 1 74 ? 3.520 22.351 -1.144 1.00 87.44 74 ASN A C 1
ATOM 584 O O . ASN A 1 74 ? 3.536 23.359 -0.445 1.00 87.44 74 ASN A O 1
ATOM 588 N N . THR A 1 75 ? 2.480 22.086 -1.936 1.00 86.69 75 THR A N 1
ATOM 589 C CA . THR A 1 75 ? 1.301 22.972 -2.007 1.00 86.69 75 THR A CA 1
ATOM 590 C C . THR A 1 75 ? 0.470 22.983 -0.719 1.00 86.69 75 THR A C 1
ATOM 592 O O . THR A 1 75 ? -0.399 23.832 -0.540 1.00 86.69 75 THR A O 1
ATOM 595 N N . GLY A 1 76 ? 0.684 22.013 0.173 1.00 88.25 76 GLY A N 1
ATOM 596 C CA . GLY A 1 76 ? -0.127 21.824 1.373 1.00 88.25 76 GLY A CA 1
ATOM 597 C C . GLY A 1 76 ? -1.481 21.152 1.123 1.00 88.25 76 GLY A C 1
ATOM 598 O O . GLY A 1 76 ? -2.179 20.815 2.082 1.00 88.25 76 GLY A O 1
ATOM 599 N N . PHE A 1 77 ? -1.857 20.930 -0.142 1.00 90.75 77 PHE A N 1
ATOM 600 C CA . PHE A 1 77 ? -3.180 20.456 -0.538 1.00 90.75 77 PHE A CA 1
ATOM 601 C C . PHE A 1 77 ? -3.112 19.440 -1.684 1.00 90.75 77 PHE A C 1
ATOM 603 O O . PHE A 1 77 ? -2.444 19.633 -2.692 1.00 90.75 77 PHE A O 1
ATOM 610 N N . ILE A 1 78 ? -3.851 18.347 -1.547 1.00 90.75 78 ILE A N 1
ATOM 611 C CA . ILE A 1 78 ? -4.083 17.368 -2.605 1.00 90.75 78 ILE A CA 1
ATOM 612 C C . ILE A 1 78 ? -5.146 17.946 -3.537 1.00 90.75 78 ILE A C 1
ATOM 614 O O . ILE A 1 78 ? -6.281 18.199 -3.118 1.00 90.75 78 ILE A O 1
ATOM 618 N N . ARG A 1 79 ? -4.767 18.195 -4.793 1.00 89.88 79 ARG A N 1
ATOM 619 C CA . ARG A 1 79 ? -5.662 18.767 -5.806 1.00 89.88 79 ARG A CA 1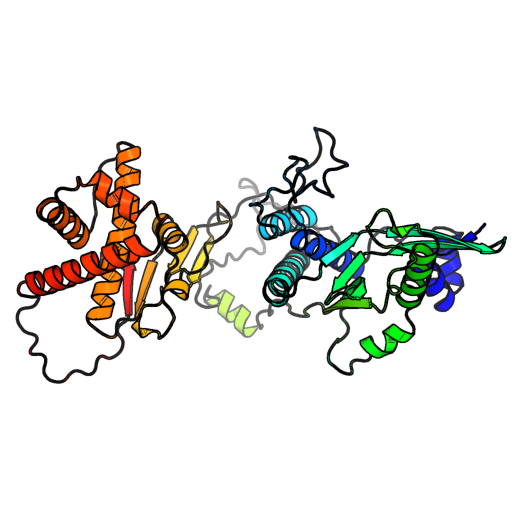
ATOM 620 C C . ARG A 1 79 ? -6.776 17.780 -6.171 1.00 89.88 79 ARG A C 1
ATOM 622 O O . ARG A 1 79 ? -6.618 16.573 -6.027 1.00 89.88 79 ARG A O 1
ATOM 629 N N . LYS A 1 80 ? -7.910 18.291 -6.665 1.00 89.56 80 LYS A N 1
ATOM 630 C CA . LYS A 1 80 ? -9.046 17.447 -7.093 1.00 89.56 80 LYS A CA 1
ATOM 631 C C . LYS A 1 80 ? -8.711 16.546 -8.281 1.00 89.56 80 LYS A C 1
ATOM 633 O O . LYS A 1 80 ? -9.264 15.461 -8.384 1.00 89.56 80 LYS A O 1
ATOM 638 N N . ASP A 1 81 ? -7.825 17.015 -9.149 1.00 87.19 81 ASP A N 1
ATOM 639 C CA . ASP A 1 81 ? -7.314 16.331 -10.334 1.00 87.19 81 ASP A CA 1
ATOM 640 C C . ASP A 1 81 ? -6.003 15.573 -10.066 1.00 87.19 81 ASP A C 1
ATOM 642 O O . ASP A 1 81 ? -5.371 15.103 -11.008 1.00 87.19 81 ASP A O 1
ATOM 646 N N . ALA A 1 82 ? -5.556 15.481 -8.806 1.00 86.19 82 ALA A N 1
ATOM 647 C CA . ALA A 1 82 ? -4.310 14.802 -8.478 1.00 86.19 82 ALA A CA 1
ATOM 648 C C . ALA A 1 82 ? -4.417 13.295 -8.752 1.00 86.19 82 ALA A C 1
ATOM 650 O O . ALA A 1 82 ? -5.318 12.625 -8.244 1.00 86.19 82 ALA A O 1
ATOM 651 N N . ASP A 1 83 ? -3.455 12.758 -9.502 1.00 88.06 83 ASP A N 1
ATOM 652 C CA . ASP A 1 83 ? -3.286 11.318 -9.648 1.00 88.06 83 ASP A CA 1
ATOM 653 C C . ASP A 1 83 ? -2.462 10.774 -8.472 1.00 88.06 83 ASP A C 1
ATOM 655 O O . ASP A 1 83 ? -1.248 10.984 -8.368 1.00 88.06 83 ASP A O 1
ATOM 659 N N . MET A 1 84 ? -3.127 10.052 -7.568 1.00 91.19 84 MET A N 1
ATOM 660 C CA . MET A 1 84 ? -2.468 9.456 -6.406 1.00 91.19 84 MET A CA 1
ATOM 661 C C . MET A 1 84 ? -1.446 8.375 -6.781 1.00 91.19 84 MET A C 1
ATOM 663 O O . MET A 1 84 ? -0.548 8.088 -5.986 1.00 91.19 84 MET A O 1
ATOM 667 N N . ARG A 1 85 ? -1.513 7.813 -7.993 1.00 88.88 85 ARG A N 1
ATOM 668 C CA . ARG A 1 85 ? -0.487 6.893 -8.495 1.00 88.88 85 ARG A CA 1
ATOM 669 C C . ARG A 1 85 ? 0.807 7.640 -8.782 1.00 88.88 85 ARG A C 1
ATOM 671 O O . ARG A 1 85 ? 1.872 7.160 -8.412 1.00 88.88 85 ARG A O 1
ATOM 678 N N . GLU A 1 86 ? 0.740 8.841 -9.349 1.00 87.56 86 GLU A N 1
ATOM 679 C CA . GLU A 1 86 ? 1.926 9.677 -9.563 1.00 87.56 86 GLU A CA 1
ATOM 680 C C . GLU A 1 86 ? 2.598 10.044 -8.229 1.00 87.56 86 GLU A C 1
ATOM 682 O O . GLU A 1 86 ? 3.819 9.945 -8.083 1.00 87.56 86 GLU A O 1
ATOM 687 N N . ALA A 1 87 ? 1.793 10.377 -7.215 1.00 89.94 87 ALA A N 1
ATOM 688 C CA . ALA A 1 87 ? 2.281 10.596 -5.855 1.00 89.94 87 ALA A CA 1
ATOM 689 C C . ALA A 1 87 ? 2.968 9.353 -5.263 1.00 89.94 87 ALA A C 1
ATOM 691 O O . ALA A 1 87 ? 4.017 9.471 -4.624 1.00 89.94 87 ALA A O 1
ATOM 692 N N . LEU A 1 88 ? 2.409 8.162 -5.503 1.00 91.00 88 LEU A N 1
ATOM 693 C CA . LEU A 1 88 ? 3.015 6.890 -5.109 1.00 91.00 88 LEU A CA 1
ATOM 694 C C . LEU A 1 88 ? 4.387 6.696 -5.772 1.00 91.00 88 LEU A C 1
ATOM 696 O O . LEU A 1 88 ? 5.343 6.351 -5.080 1.00 91.00 88 LEU A O 1
ATOM 700 N N . PHE A 1 89 ? 4.514 6.955 -7.078 1.00 87.94 89 PHE A N 1
ATOM 701 C CA . PHE A 1 89 ? 5.798 6.863 -7.784 1.00 87.94 89 PHE A CA 1
ATOM 702 C C . PHE A 1 89 ? 6.848 7.804 -7.191 1.00 87.94 89 PHE A C 1
ATOM 704 O O . PHE A 1 89 ? 7.974 7.378 -6.926 1.00 87.94 89 PHE A O 1
ATOM 711 N N . ARG A 1 90 ? 6.486 9.069 -6.940 1.00 88.69 90 ARG A N 1
ATOM 712 C CA . ARG A 1 90 ? 7.394 10.040 -6.308 1.00 88.69 90 ARG A CA 1
ATOM 713 C C . ARG A 1 90 ? 7.869 9.550 -4.944 1.00 88.69 90 ARG A C 1
ATOM 715 O O . ARG A 1 90 ? 9.072 9.539 -4.694 1.00 88.69 90 ARG A O 1
ATOM 722 N N . TYR A 1 91 ? 6.943 9.078 -4.109 1.00 93.19 91 TYR A N 1
ATOM 723 C CA . TYR A 1 91 ? 7.270 8.525 -2.796 1.00 93.19 91 TYR A CA 1
ATOM 724 C C . TYR A 1 91 ? 8.206 7.316 -2.894 1.00 93.19 91 TYR A C 1
ATOM 726 O O . TYR A 1 91 ? 9.206 7.258 -2.184 1.00 93.19 91 TYR A O 1
ATOM 734 N N . MET A 1 92 ? 7.922 6.364 -3.787 1.00 90.38 92 MET A N 1
ATOM 735 C CA . MET A 1 92 ? 8.750 5.167 -3.941 1.00 90.38 92 MET A CA 1
ATOM 736 C C . MET A 1 92 ? 10.151 5.497 -4.453 1.00 90.38 92 MET A C 1
ATOM 738 O O . MET A 1 92 ? 11.117 4.890 -3.999 1.00 90.38 92 MET A O 1
ATOM 742 N N . ASN A 1 93 ? 10.287 6.458 -5.367 1.00 87.06 93 ASN A N 1
ATOM 743 C CA . ASN A 1 93 ? 11.593 6.911 -5.846 1.00 87.06 93 ASN A CA 1
ATOM 744 C C . ASN A 1 93 ? 12.400 7.596 -4.742 1.00 87.06 93 ASN A C 1
ATOM 746 O O . ASN A 1 93 ? 13.598 7.359 -4.632 1.00 87.06 93 ASN A O 1
ATOM 750 N N . GLU A 1 94 ? 11.755 8.407 -3.903 1.00 87.50 94 GLU A N 1
ATOM 751 C CA . GLU A 1 94 ? 12.403 9.040 -2.754 1.00 87.50 94 GLU A CA 1
ATOM 752 C C . GLU A 1 94 ? 12.818 8.001 -1.699 1.00 87.50 94 GLU A C 1
ATOM 754 O O . GLU A 1 94 ? 13.975 7.965 -1.280 1.00 87.50 94 GLU A O 1
ATOM 759 N N . ALA A 1 95 ? 11.903 7.105 -1.316 1.00 89.06 95 ALA A N 1
ATOM 760 C CA . ALA A 1 95 ? 12.135 6.083 -0.297 1.00 89.06 95 ALA A CA 1
ATOM 761 C C . ALA A 1 95 ? 13.244 5.088 -0.680 1.00 89.06 95 ALA A C 1
ATOM 763 O O . ALA A 1 95 ? 13.912 4.549 0.205 1.00 89.06 95 ALA A O 1
ATOM 764 N N . TYR A 1 96 ? 13.455 4.865 -1.983 1.00 89.56 96 TYR A N 1
ATOM 765 C CA . TYR A 1 96 ? 14.478 3.964 -2.520 1.00 89.56 96 TYR A CA 1
ATOM 766 C C . TYR A 1 96 ? 15.663 4.691 -3.175 1.00 89.56 96 TYR A C 1
ATOM 768 O O . TYR A 1 96 ? 16.520 4.040 -3.770 1.00 89.56 96 TYR A O 1
ATOM 776 N N . ALA A 1 97 ? 15.782 6.015 -3.012 1.00 86.25 97 ALA A N 1
ATOM 777 C CA . ALA A 1 97 ? 16.834 6.813 -3.649 1.00 86.25 97 ALA A CA 1
ATOM 778 C C . ALA A 1 97 ? 18.259 6.414 -3.226 1.00 86.25 97 ALA A C 1
ATOM 780 O O . ALA A 1 97 ? 19.206 6.589 -3.992 1.00 86.25 97 ALA A O 1
ATOM 781 N N . THR A 1 98 ? 18.422 5.898 -2.002 1.00 86.44 98 THR A N 1
ATOM 782 C CA . THR A 1 98 ? 19.721 5.484 -1.456 1.00 86.44 98 THR A CA 1
ATOM 783 C C . THR A 1 98 ? 19.668 4.030 -1.004 1.00 86.44 98 THR A C 1
ATOM 785 O O . THR A 1 98 ? 18.989 3.711 -0.029 1.00 86.44 98 THR A O 1
ATOM 788 N N . CYS A 1 99 ? 20.421 3.159 -1.680 1.00 85.62 99 CYS A N 1
ATOM 789 C CA . CYS A 1 99 ? 20.587 1.766 -1.272 1.00 85.62 99 CYS A CA 1
ATOM 790 C C . CYS A 1 99 ? 21.475 1.671 -0.015 1.00 85.62 99 CYS A C 1
ATOM 792 O O . CYS A 1 99 ? 22.586 2.216 -0.019 1.00 85.62 99 CYS A O 1
ATOM 794 N N . PRO A 1 100 ? 21.038 0.986 1.059 1.00 84.69 100 PRO A N 1
ATOM 795 C CA . PRO A 1 100 ? 21.888 0.711 2.212 1.00 84.69 100 PRO A CA 1
ATOM 796 C C . PRO A 1 100 ? 23.110 -0.142 1.829 1.00 84.69 100 PRO A C 1
ATOM 798 O O . PRO A 1 100 ? 22.970 -1.046 1.007 1.00 84.69 100 PRO A O 1
ATOM 801 N N . PRO A 1 101 ? 24.284 0.052 2.465 1.00 79.50 101 PRO A N 1
ATOM 802 C CA . PRO A 1 101 ? 25.485 -0.742 2.172 1.00 79.50 101 PRO A CA 1
ATOM 803 C C . PRO A 1 101 ? 25.335 -2.246 2.436 1.00 79.50 101 PRO A C 1
ATOM 805 O O . PRO A 1 101 ? 26.106 -3.042 1.913 1.00 79.50 101 PRO A O 1
ATOM 808 N N . SER A 1 102 ? 24.372 -2.634 3.276 1.00 82.19 102 SER A N 1
ATOM 809 C CA . SER A 1 102 ? 24.104 -4.023 3.655 1.00 82.19 102 SER A CA 1
ATOM 810 C C . SER A 1 102 ? 23.212 -4.782 2.666 1.00 82.19 102 SER A C 1
ATOM 812 O O . SER A 1 102 ? 22.915 -5.951 2.905 1.00 82.19 102 SER A O 1
ATOM 814 N N . ILE A 1 103 ? 22.766 -4.143 1.578 1.00 81.56 103 ILE A N 1
ATOM 815 C CA . ILE A 1 103 ? 21.816 -4.713 0.615 1.00 81.56 103 ILE A CA 1
ATOM 816 C C . ILE A 1 103 ? 22.402 -4.621 -0.794 1.00 81.56 103 ILE A C 1
ATOM 818 O O . ILE A 1 103 ? 22.976 -3.601 -1.171 1.00 81.56 103 ILE A O 1
ATOM 822 N N . ASP A 1 104 ? 22.252 -5.695 -1.568 1.00 85.81 104 ASP A N 1
ATOM 823 C CA . ASP A 1 104 ? 22.627 -5.712 -2.979 1.00 85.81 104 ASP A CA 1
ATOM 824 C C . ASP A 1 104 ? 21.692 -4.818 -3.808 1.00 85.81 104 ASP A C 1
ATOM 826 O O . ASP A 1 104 ? 20.482 -4.782 -3.579 1.00 85.81 104 ASP A O 1
ATOM 830 N N . LEU A 1 105 ? 22.245 -4.111 -4.797 1.00 78.50 105 LEU A N 1
ATOM 831 C CA . LEU A 1 105 ? 21.479 -3.165 -5.611 1.00 78.50 105 LEU A CA 1
ATOM 832 C C . LEU A 1 105 ? 20.316 -3.844 -6.353 1.00 78.50 105 LEU A C 1
ATOM 834 O O . LEU A 1 105 ? 19.237 -3.264 -6.447 1.00 78.50 105 LEU A O 1
ATOM 838 N N . ILE A 1 106 ? 20.497 -5.083 -6.824 1.00 78.88 106 ILE A N 1
ATOM 839 C CA . ILE A 1 106 ? 19.446 -5.823 -7.534 1.00 78.88 106 ILE A CA 1
ATOM 840 C C . ILE A 1 106 ? 18.310 -6.164 -6.572 1.00 78.88 106 ILE A C 1
ATOM 842 O O . ILE A 1 106 ? 17.138 -6.028 -6.927 1.00 78.88 106 ILE A O 1
ATOM 846 N N . ASP A 1 107 ? 18.633 -6.590 -5.350 1.00 82.44 107 ASP A N 1
ATOM 847 C CA . ASP A 1 107 ? 17.627 -6.878 -4.324 1.00 82.44 107 ASP A CA 1
ATOM 848 C C . ASP A 1 107 ? 16.887 -5.596 -3.898 1.00 82.44 107 ASP A C 1
ATOM 850 O O . ASP A 1 107 ? 15.670 -5.624 -3.700 1.00 82.44 107 ASP A O 1
ATOM 854 N N . TRP A 1 108 ? 17.587 -4.459 -3.835 1.00 86.69 108 TRP A N 1
ATOM 855 C CA . TRP A 1 108 ? 17.004 -3.147 -3.541 1.00 86.69 108 TRP A CA 1
ATOM 856 C C . TRP A 1 108 ? 16.003 -2.684 -4.611 1.00 86.69 108 TRP A C 1
ATOM 858 O O . TRP A 1 108 ? 14.871 -2.319 -4.283 1.00 86.69 108 TRP A O 1
ATOM 868 N N . GLU A 1 109 ? 16.377 -2.759 -5.890 1.00 83.56 109 GLU A N 1
ATOM 869 C CA . GLU A 1 109 ? 15.499 -2.425 -7.023 1.00 83.56 109 GLU A CA 1
ATOM 870 C C . GLU A 1 109 ? 14.329 -3.412 -7.156 1.00 83.56 109 GLU A C 1
ATOM 872 O O . GLU A 1 109 ? 13.193 -3.026 -7.454 1.00 83.56 109 GLU A O 1
ATOM 877 N N . THR A 1 110 ? 14.582 -4.695 -6.881 1.00 82.56 110 THR A N 1
ATOM 878 C CA . THR A 1 110 ? 13.543 -5.733 -6.864 1.00 82.56 110 THR A CA 1
ATOM 879 C C . THR A 1 110 ? 12.512 -5.440 -5.778 1.00 82.56 110 THR A C 1
ATOM 881 O O . THR A 1 110 ? 11.311 -5.526 -6.034 1.00 82.56 110 THR A O 1
ATOM 884 N N . GLU A 1 111 ? 12.951 -5.053 -4.578 1.00 89.19 111 GLU A N 1
ATOM 885 C CA . GLU A 1 111 ? 12.064 -4.672 -3.477 1.00 89.19 111 GLU A CA 1
ATOM 886 C C . GLU A 1 111 ? 11.173 -3.477 -3.851 1.00 89.19 111 GLU A C 1
ATOM 888 O O . GLU A 1 111 ? 9.951 -3.547 -3.678 1.00 89.19 111 GLU A O 1
ATOM 893 N N . GLN A 1 112 ? 11.764 -2.412 -4.409 1.00 90.38 112 GLN A N 1
ATOM 894 C CA . GLN A 1 112 ? 11.031 -1.230 -4.873 1.00 90.38 112 GLN A CA 1
ATOM 895 C C . GLN A 1 112 ? 9.968 -1.608 -5.914 1.00 90.38 112 GLN A C 1
ATOM 897 O O . GLN A 1 112 ? 8.806 -1.210 -5.800 1.00 90.38 112 GLN A O 1
ATOM 902 N N . THR A 1 113 ? 10.361 -2.418 -6.901 1.00 85.31 113 THR A N 1
ATOM 903 C CA . THR A 1 113 ? 9.491 -2.890 -7.983 1.00 85.31 113 THR A CA 1
ATOM 904 C C . THR A 1 113 ? 8.332 -3.717 -7.432 1.00 85.31 113 THR A C 1
ATOM 906 O O . THR A 1 113 ? 7.176 -3.459 -7.763 1.00 85.31 113 THR A O 1
ATOM 909 N N . ILE A 1 114 ? 8.607 -4.675 -6.542 1.00 89.12 114 ILE A N 1
ATOM 910 C CA . ILE A 1 114 ? 7.572 -5.516 -5.933 1.00 89.12 114 ILE A CA 1
ATOM 911 C C . ILE A 1 114 ? 6.529 -4.659 -5.215 1.00 89.12 114 ILE A C 1
ATOM 913 O O . ILE A 1 114 ? 5.334 -4.881 -5.412 1.00 89.12 114 ILE A O 1
ATOM 917 N N . LEU A 1 115 ? 6.953 -3.686 -4.406 1.00 93.56 115 LEU A N 1
ATOM 918 C CA . LEU A 1 115 ? 6.037 -2.816 -3.667 1.00 93.56 115 LEU A CA 1
ATOM 919 C C . LEU A 1 115 ? 5.184 -1.962 -4.601 1.00 93.56 115 LEU A C 1
ATOM 921 O O . LEU A 1 115 ? 3.961 -1.942 -4.465 1.00 93.56 115 LEU A O 1
ATOM 925 N N . LEU A 1 116 ? 5.818 -1.307 -5.573 1.00 89.19 116 LEU A N 1
ATOM 926 C CA . LEU A 1 116 ? 5.147 -0.430 -6.524 1.00 89.19 116 LEU A CA 1
ATOM 927 C C . LEU A 1 116 ? 4.089 -1.186 -7.340 1.00 89.19 116 LEU A C 1
ATOM 929 O O . LEU A 1 116 ? 2.927 -0.785 -7.369 1.00 89.19 116 LEU A O 1
ATOM 933 N N . TYR A 1 117 ? 4.461 -2.309 -7.956 1.00 86.88 117 TYR A N 1
ATOM 934 C CA . TYR A 1 117 ? 3.528 -3.092 -8.769 1.00 86.88 117 TYR A CA 1
ATOM 935 C C . TYR A 1 117 ? 2.462 -3.790 -7.923 1.00 86.88 117 TYR A C 1
ATOM 937 O O . TYR A 1 117 ? 1.320 -3.899 -8.366 1.00 86.88 117 TYR A O 1
ATOM 945 N N . SER A 1 118 ? 2.785 -4.207 -6.693 1.00 92.81 118 SER A N 1
ATOM 946 C CA . SER A 1 118 ? 1.770 -4.727 -5.766 1.00 92.81 118 SER A CA 1
ATOM 947 C C . SER A 1 118 ? 0.745 -3.654 -5.410 1.00 92.81 118 SER A C 1
ATOM 949 O O . SER A 1 118 ? -0.444 -3.949 -5.353 1.00 92.81 118 SER A O 1
ATOM 951 N N . ALA A 1 119 ? 1.182 -2.409 -5.205 1.00 92.31 119 ALA A N 1
ATOM 952 C CA . ALA A 1 119 ? 0.304 -1.304 -4.839 1.00 92.31 119 ALA A CA 1
ATOM 953 C C . ALA A 1 119 ? -0.590 -0.894 -6.017 1.00 92.31 119 ALA A C 1
ATOM 955 O O . ALA A 1 119 ? -1.789 -0.703 -5.839 1.00 92.31 119 ALA A O 1
ATOM 956 N N . ILE A 1 120 ? -0.034 -0.848 -7.232 1.00 87.56 120 ILE A N 1
ATOM 957 C CA . ILE A 1 120 ? -0.802 -0.611 -8.464 1.00 87.56 120 ILE A CA 1
ATOM 958 C C . ILE A 1 120 ? -1.814 -1.737 -8.700 1.00 87.56 120 ILE A C 1
ATOM 960 O O . ILE A 1 120 ? -2.966 -1.463 -9.018 1.00 87.56 120 ILE A O 1
ATOM 964 N N . GLY A 1 121 ? -1.408 -2.999 -8.531 1.00 88.44 121 GLY A N 1
ATOM 965 C CA . GLY A 1 121 ? -2.308 -4.145 -8.662 1.00 88.44 121 GLY A CA 1
ATOM 966 C C . GLY A 1 121 ? -3.433 -4.122 -7.628 1.00 88.44 121 GLY A C 1
ATOM 967 O O . GLY A 1 121 ? -4.583 -4.393 -7.967 1.00 88.44 121 GLY A O 1
ATOM 968 N N . TRP A 1 122 ? -3.116 -3.741 -6.387 1.00 92.31 122 TRP A N 1
ATOM 969 C CA . TRP A 1 122 ? -4.103 -3.543 -5.328 1.00 92.31 122 TRP A CA 1
ATOM 970 C C . TRP A 1 122 ? -5.096 -2.434 -5.692 1.00 92.31 122 TRP A C 1
ATOM 972 O O . TRP A 1 122 ? -6.298 -2.666 -5.623 1.00 92.31 122 TRP A O 1
ATOM 982 N N . ASP A 1 123 ? -4.617 -1.274 -6.150 1.00 89.81 123 ASP A N 1
ATOM 983 C CA . ASP A 1 123 ? -5.471 -0.151 -6.559 1.00 89.81 123 ASP A CA 1
ATOM 984 C C . ASP A 1 123 ? -6.336 -0.499 -7.774 1.00 89.81 123 ASP A C 1
ATOM 986 O O . ASP A 1 123 ? -7.512 -0.160 -7.831 1.00 89.81 123 ASP A O 1
ATOM 990 N N . TRP A 1 124 ? -5.785 -1.230 -8.741 1.00 87.06 124 TRP A N 1
ATOM 991 C CA . TRP A 1 124 ? -6.541 -1.697 -9.898 1.00 87.06 124 TRP A CA 1
ATOM 992 C C . TRP A 1 124 ? -7.671 -2.652 -9.501 1.00 87.06 124 TRP A C 1
ATOM 994 O O . TRP A 1 124 ? -8.795 -2.502 -9.979 1.00 87.06 124 TRP A O 1
ATOM 1004 N N . TYR A 1 125 ? -7.384 -3.617 -8.626 1.00 88.19 125 TYR A N 1
ATOM 1005 C CA . TYR A 1 125 ? -8.354 -4.638 -8.239 1.00 88.19 125 TYR A CA 1
ATOM 1006 C C . TYR A 1 125 ? -9.410 -4.098 -7.260 1.00 88.19 125 TYR A C 1
ATOM 1008 O O . TYR A 1 125 ? -10.599 -4.367 -7.420 1.00 88.19 125 TYR A O 1
ATOM 1016 N N . TRP A 1 126 ? -8.993 -3.314 -6.260 1.00 86.56 126 TRP A N 1
ATOM 1017 C CA . TRP A 1 126 ? -9.850 -2.839 -5.165 1.00 86.56 126 TRP A CA 1
ATOM 1018 C C . TRP A 1 126 ? -10.283 -1.376 -5.287 1.00 86.56 126 TRP A C 1
ATOM 1020 O O . TRP A 1 126 ? -11.117 -0.930 -4.504 1.00 86.56 126 TRP A O 1
ATOM 1030 N N . GLY A 1 127 ? -9.787 -0.615 -6.265 1.00 82.25 127 GLY A N 1
ATOM 1031 C CA . GLY A 1 127 ? -10.049 0.827 -6.380 1.00 82.25 127 GLY A CA 1
ATOM 1032 C C . GLY A 1 127 ? -11.524 1.207 -6.550 1.00 82.25 127 GLY A C 1
ATOM 1033 O O . GLY A 1 127 ? -11.900 2.345 -6.263 1.00 82.25 127 GLY A O 1
ATOM 1034 N N . ASN A 1 128 ? -12.371 0.258 -6.966 1.00 81.25 128 ASN A N 1
ATOM 1035 C CA . ASN A 1 128 ? -13.825 0.430 -7.053 1.00 81.25 128 ASN A CA 1
ATOM 1036 C C . ASN A 1 128 ? -14.572 0.023 -5.768 1.00 81.25 128 ASN A C 1
ATOM 1038 O O . ASN A 1 128 ? -15.689 0.482 -5.548 1.00 81.25 128 ASN A O 1
ATOM 1042 N N . ASP A 1 129 ? -13.972 -0.804 -4.909 1.00 80.19 129 ASP A N 1
ATOM 1043 C CA . ASP A 1 129 ? -14.532 -1.255 -3.626 1.00 80.19 129 ASP A CA 1
ATOM 1044 C C . ASP A 1 129 ? -14.038 -0.334 -2.506 1.00 80.19 129 ASP A C 1
ATOM 1046 O O . ASP A 1 129 ? -13.305 -0.724 -1.593 1.00 80.19 129 ASP A O 1
ATOM 1050 N N . LYS A 1 130 ? -14.371 0.954 -2.643 1.00 69.50 130 LYS A N 1
ATOM 1051 C CA . LYS A 1 130 ? -13.843 1.987 -1.756 1.00 69.50 130 LYS A CA 1
ATOM 1052 C C . LYS A 1 130 ? -14.402 1.808 -0.352 1.00 69.50 130 LYS A C 1
ATOM 1054 O O . LYS A 1 130 ? -15.604 1.865 -0.114 1.00 69.50 130 LYS A O 1
ATOM 1059 N N . VAL A 1 131 ? -13.482 1.609 0.579 1.00 84.31 131 VAL A N 1
ATOM 1060 C CA . VAL A 1 131 ? -13.744 1.634 2.011 1.00 84.31 131 VAL A CA 1
ATOM 1061 C C . VAL A 1 131 ? -13.558 3.066 2.493 1.00 84.31 131 VAL A C 1
ATOM 1063 O O . VAL A 1 131 ? -12.457 3.620 2.403 1.00 84.31 131 VAL A O 1
ATOM 1066 N N . ASP A 1 132 ? -14.620 3.660 3.028 1.00 88.25 132 ASP A N 1
ATOM 1067 C CA . ASP A 1 132 ? -14.575 5.035 3.506 1.00 88.25 132 ASP A CA 1
ATOM 1068 C C . ASP A 1 132 ? -13.770 5.098 4.801 1.00 88.25 132 ASP A C 1
ATOM 1070 O O . ASP A 1 132 ? -14.114 4.486 5.811 1.00 88.25 132 ASP A O 1
ATOM 1074 N N . THR A 1 133 ? -12.658 5.828 4.783 1.00 90.19 133 THR A N 1
ATOM 1075 C CA . THR A 1 133 ? -11.844 6.029 5.985 1.00 90.19 133 THR A CA 1
ATOM 1076 C C . THR A 1 133 ? -12.383 7.223 6.764 1.00 90.19 133 THR A C 1
ATOM 1078 O O . THR A 1 133 ? -12.251 8.358 6.316 1.00 90.19 133 THR A O 1
ATOM 1081 N N . ILE A 1 134 ? -12.955 6.966 7.942 1.00 92.88 134 ILE A N 1
ATOM 1082 C CA . ILE A 1 134 ? -13.492 7.993 8.846 1.00 92.88 134 ILE A CA 1
ATOM 1083 C C . ILE A 1 134 ? -12.355 8.711 9.582 1.00 92.88 134 ILE A C 1
ATOM 1085 O O . ILE A 1 134 ? -12.344 9.935 9.691 1.00 92.88 134 ILE A O 1
ATOM 1089 N N . ALA A 1 135 ? -11.396 7.944 10.103 1.00 91.81 135 ALA A N 1
ATOM 1090 C CA . ALA A 1 135 ? -10.277 8.472 10.875 1.00 91.81 135 ALA A CA 1
ATOM 1091 C C . ALA A 1 135 ? -9.004 7.659 10.624 1.00 91.81 135 ALA A C 1
ATOM 1093 O O . ALA A 1 135 ? -9.072 6.457 10.355 1.00 91.81 135 ALA A O 1
ATOM 1094 N N . ARG A 1 136 ? -7.849 8.322 10.729 1.00 90.44 136 ARG A N 1
ATOM 1095 C CA . ARG A 1 136 ? -6.507 7.730 10.619 1.00 90.44 136 ARG A CA 1
ATOM 1096 C C . ARG A 1 136 ? -5.716 8.034 11.888 1.00 90.44 136 ARG A C 1
ATOM 1098 O O . ARG A 1 136 ? -5.904 9.104 12.460 1.00 90.44 136 ARG A O 1
ATOM 1105 N N . GLU A 1 137 ? -4.837 7.121 12.286 1.00 89.62 137 GLU A N 1
ATOM 1106 C CA . GLU A 1 137 ? -3.902 7.270 13.406 1.00 89.62 137 GLU A CA 1
ATOM 1107 C C . GLU A 1 137 ? -4.586 7.740 14.706 1.00 89.62 137 GLU A C 1
ATOM 1109 O O . GLU A 1 137 ? -4.168 8.693 15.366 1.00 89.62 137 GLU A O 1
ATOM 1114 N N . VAL A 1 138 ? -5.685 7.082 15.088 1.00 93.69 138 VAL A N 1
ATOM 1115 C CA . VAL A 1 138 ? -6.465 7.466 16.271 1.00 93.69 138 VAL A CA 1
ATOM 1116 C C . VAL A 1 138 ? -5.734 7.018 17.534 1.00 93.69 138 VAL A C 1
ATOM 1118 O O . VAL A 1 138 ? -5.714 5.837 17.888 1.00 93.69 138 VAL A O 1
ATOM 1121 N N . HIS A 1 139 ? -5.119 7.974 18.225 1.00 94.12 139 HIS A N 1
ATOM 1122 C CA . HIS A 1 139 ? -4.416 7.729 19.479 1.00 94.12 139 HIS A CA 1
ATOM 1123 C C . HIS A 1 139 ? -5.381 7.515 20.646 1.00 94.12 139 HIS A C 1
ATOM 1125 O O . HIS A 1 139 ? -6.376 8.224 20.789 1.00 94.12 139 HIS A O 1
ATOM 1131 N N . PHE A 1 140 ? -5.030 6.590 21.537 1.00 93.88 140 PHE A N 1
ATOM 1132 C CA . PHE A 1 140 ? -5.735 6.388 22.797 1.00 93.88 140 PHE A CA 1
ATOM 1133 C C . PHE A 1 140 ? -4.756 6.215 23.955 1.00 93.88 140 PHE A C 1
ATOM 1135 O O . PHE A 1 140 ? -3.655 5.671 23.812 1.00 93.88 140 PHE A O 1
ATOM 1142 N N . ALA A 1 141 ? -5.185 6.657 25.133 1.00 93.25 141 ALA A N 1
ATOM 1143 C CA . ALA A 1 141 ? -4.497 6.428 26.390 1.00 93.25 141 ALA A CA 1
ATOM 1144 C C . ALA A 1 141 ? -5.539 6.222 27.488 1.00 93.25 141 ALA A C 1
ATOM 1146 O O . ALA A 1 141 ? -6.307 7.129 27.791 1.00 93.25 141 ALA A O 1
ATOM 1147 N N . ARG A 1 142 ? -5.562 5.033 28.089 1.00 90.75 142 ARG A N 1
ATOM 1148 C CA . ARG A 1 142 ? -6.549 4.664 29.106 1.00 90.75 142 ARG A CA 1
ATOM 1149 C C . ARG A 1 142 ? -5.863 4.116 30.340 1.00 90.75 142 ARG A C 1
ATOM 1151 O O . ARG A 1 142 ? -5.023 3.222 30.247 1.00 90.75 142 ARG A O 1
ATOM 1158 N N . GLU A 1 143 ? -6.227 4.631 31.502 1.00 90.81 143 GLU A N 1
ATOM 1159 C CA . GLU A 1 143 ? -5.867 4.018 32.775 1.00 90.81 143 GLU A CA 1
ATOM 1160 C C . GLU A 1 143 ? -6.651 2.711 32.953 1.00 90.81 143 GLU A C 1
ATOM 1162 O O . GLU A 1 143 ? -7.873 2.694 32.827 1.00 90.81 143 GLU A O 1
ATOM 1167 N N . ILE A 1 144 ? -5.948 1.604 33.207 1.00 87.38 144 ILE A N 1
ATOM 1168 C CA . ILE A 1 144 ? -6.593 0.341 33.596 1.00 87.38 144 ILE A CA 1
ATOM 1169 C C . ILE A 1 144 ? -6.768 0.320 35.117 1.00 87.38 144 ILE A C 1
ATOM 1171 O O . ILE A 1 144 ? -7.808 -0.086 35.623 1.00 87.38 144 ILE A O 1
ATOM 1175 N N . ASN A 1 145 ? -5.715 0.707 35.840 1.00 88.75 145 ASN A N 1
ATOM 1176 C CA . ASN A 1 145 ? -5.678 0.840 37.291 1.00 88.75 145 ASN A CA 1
ATOM 1177 C C . ASN A 1 145 ? -4.523 1.770 37.698 1.00 88.75 145 ASN A C 1
ATOM 1179 O O . ASN A 1 145 ? -3.731 2.189 36.853 1.00 88.75 145 ASN A O 1
ATOM 1183 N N . SER A 1 146 ? -4.360 1.992 39.005 1.00 86.31 146 SER A N 1
ATOM 1184 C CA . SER A 1 146 ? -3.339 2.885 39.575 1.00 86.31 146 SER A CA 1
ATOM 1185 C C . SER A 1 146 ? -1.898 2.585 39.129 1.00 86.31 146 SER A C 1
ATOM 1187 O O . SER A 1 146 ? -1.021 3.453 39.179 1.00 86.31 146 SER A O 1
ATOM 1189 N N . ILE A 1 147 ? -1.628 1.362 38.666 1.00 85.44 147 ILE A N 1
ATOM 1190 C CA . ILE A 1 147 ? -0.301 0.909 38.253 1.00 85.44 147 ILE A CA 1
ATOM 1191 C C . ILE A 1 147 ? -0.155 0.928 36.728 1.00 85.44 147 ILE A C 1
ATOM 1193 O O . ILE A 1 147 ? 0.908 1.326 36.243 1.00 85.44 147 ILE A O 1
ATOM 1197 N N . TYR A 1 148 ? -1.183 0.548 35.967 1.00 85.44 148 TYR A N 1
ATOM 1198 C CA . TYR A 1 148 ? -1.100 0.289 34.526 1.00 85.44 148 TYR A CA 1
ATOM 1199 C C . TYR A 1 148 ? -2.014 1.190 33.692 1.00 85.44 148 TYR A C 1
ATOM 1201 O O . TYR A 1 148 ? -3.192 1.365 33.994 1.00 85.44 148 TYR A O 1
ATOM 1209 N N . SER A 1 149 ? -1.489 1.672 32.563 1.00 90.44 149 SER A N 1
ATOM 1210 C CA . SER A 1 149 ? -2.290 2.260 31.479 1.00 90.44 149 SER A CA 1
ATOM 1211 C C . SER A 1 149 ? -2.060 1.524 30.170 1.00 90.44 149 SER A C 1
ATOM 1213 O O . SER A 1 149 ? -0.979 0.988 29.941 1.00 90.44 149 SER A O 1
ATOM 1215 N N . ARG A 1 150 ? -3.055 1.541 29.283 1.00 91.00 150 ARG A N 1
ATOM 1216 C CA . ARG A 1 150 ? -2.899 1.170 27.875 1.00 91.00 150 ARG A CA 1
ATOM 1217 C C . ARG A 1 150 ? -2.704 2.407 27.036 1.00 91.00 150 ARG A C 1
ATOM 1219 O O . ARG A 1 150 ? -3.361 3.419 27.267 1.00 91.00 150 ARG A O 1
ATOM 1226 N N . ARG A 1 151 ? -1.815 2.312 26.056 1.00 92.75 151 ARG A N 1
ATOM 1227 C CA . ARG A 1 151 ? -1.624 3.343 25.040 1.00 92.75 151 ARG A CA 1
ATOM 1228 C C . ARG A 1 151 ? -1.398 2.697 23.690 1.00 92.75 151 ARG A C 1
ATOM 1230 O O . ARG A 1 151 ? -0.758 1.648 23.596 1.00 92.75 151 ARG A O 1
ATOM 1237 N N . GLY A 1 152 ? -1.877 3.347 22.649 1.00 92.06 152 GLY A N 1
ATOM 1238 C CA . GLY A 1 152 ? -1.646 2.898 21.292 1.00 92.06 152 GLY A CA 1
ATOM 1239 C C . GLY A 1 152 ? -2.235 3.853 20.279 1.00 92.06 152 GLY A C 1
ATOM 1240 O O . GLY A 1 152 ? -2.793 4.895 20.622 1.00 92.06 152 GLY A O 1
ATOM 1241 N N . THR A 1 153 ? -2.094 3.447 19.030 1.00 92.88 153 THR A N 1
ATOM 1242 C CA . THR A 1 153 ? -2.653 4.131 17.880 1.00 92.88 153 THR A CA 1
ATOM 1243 C C . THR A 1 153 ? -3.436 3.101 17.092 1.00 92.88 153 THR A C 1
ATOM 1245 O O . THR A 1 153 ? -2.919 2.016 16.837 1.00 92.88 153 THR A O 1
ATOM 1248 N N . ILE A 1 154 ? -4.695 3.403 16.807 1.00 93.56 154 ILE A N 1
ATOM 1249 C CA . ILE A 1 154 ? -5.521 2.635 15.884 1.00 93.56 154 ILE A CA 1
ATOM 1250 C C . ILE A 1 154 ? -5.222 3.189 14.496 1.00 93.56 154 ILE A C 1
ATOM 1252 O O . ILE A 1 154 ? -5.490 4.368 14.259 1.00 93.56 154 ILE A O 1
ATOM 1256 N N . ASP A 1 155 ? -4.699 2.353 13.599 1.00 89.94 155 ASP A N 1
ATOM 1257 C CA . ASP A 1 155 ? -4.322 2.764 12.245 1.00 89.94 155 ASP A CA 1
ATOM 1258 C C . ASP A 1 155 ? -5.483 3.490 11.564 1.00 89.94 155 ASP A C 1
ATOM 1260 O O . ASP A 1 155 ? -5.337 4.636 11.134 1.00 89.94 155 ASP A O 1
ATOM 1264 N N . ARG A 1 156 ? -6.666 2.856 11.492 1.00 92.69 156 ARG A N 1
ATOM 1265 C CA . ARG A 1 156 ? -7.854 3.468 10.884 1.00 92.69 156 ARG A CA 1
ATOM 1266 C C . ARG A 1 156 ? -9.173 3.028 11.499 1.00 92.69 156 ARG A C 1
ATOM 1268 O O . ARG A 1 156 ? -9.349 1.881 11.911 1.00 92.69 156 ARG A O 1
ATOM 1275 N N . ILE A 1 157 ? -10.134 3.944 11.441 1.00 95.44 157 ILE A N 1
ATOM 1276 C CA . ILE A 1 157 ? -11.561 3.659 11.588 1.00 95.44 157 ILE A CA 1
ATOM 1277 C C . ILE A 1 157 ? -12.199 3.829 10.215 1.00 95.44 157 ILE A C 1
ATOM 1279 O O . ILE A 1 157 ? -11.990 4.845 9.549 1.00 95.44 157 ILE A O 1
ATOM 1283 N N . ILE A 1 158 ? -12.956 2.826 9.794 1.00 94.31 158 ILE A N 1
ATOM 1284 C CA . ILE A 1 158 ? -13.525 2.739 8.455 1.00 94.31 158 ILE A CA 1
ATOM 1285 C C . ILE A 1 158 ? -15.032 2.516 8.506 1.00 94.31 158 ILE A C 1
ATOM 1287 O O . ILE A 1 158 ? -15.554 1.973 9.480 1.00 94.31 158 ILE A O 1
ATOM 1291 N N . GLN A 1 159 ? -15.714 2.885 7.429 1.00 92.00 159 GLN A N 1
ATOM 1292 C CA . GLN A 1 159 ? -17.105 2.552 7.182 1.00 92.00 159 GLN A CA 1
ATOM 1293 C C . GLN A 1 159 ? -17.224 1.724 5.905 1.00 92.00 159 GLN A C 1
ATOM 1295 O O . GLN A 1 159 ? -16.646 2.054 4.870 1.00 92.00 159 GLN A O 1
ATOM 1300 N N . ARG A 1 160 ? -17.990 0.635 5.980 1.00 87.50 160 ARG A N 1
ATOM 1301 C CA . ARG A 1 160 ? -18.334 -0.192 4.821 1.00 87.50 160 ARG A CA 1
ATOM 1302 C C . ARG A 1 160 ? -19.754 -0.717 4.980 1.00 87.50 160 ARG A C 1
ATOM 1304 O O . ARG A 1 160 ? -20.077 -1.319 6.001 1.00 87.50 160 ARG A O 1
ATOM 1311 N N . GLY A 1 161 ? -20.620 -0.460 3.998 1.00 84.25 161 GLY A N 1
ATOM 1312 C CA . GLY A 1 161 ? -22.021 -0.902 4.044 1.00 84.25 161 GLY A CA 1
ATOM 1313 C C . GLY A 1 161 ? -22.775 -0.404 5.285 1.00 84.25 161 GLY A C 1
ATOM 1314 O O . GLY A 1 161 ? -23.492 -1.169 5.920 1.00 84.25 161 GLY A O 1
ATOM 1315 N N . GLY A 1 162 ? -22.534 0.847 5.697 1.00 86.62 162 GLY A N 1
ATOM 1316 C CA . GLY A 1 162 ? -23.149 1.454 6.885 1.00 86.62 162 GLY A CA 1
ATOM 1317 C C . GLY A 1 162 ? -22.569 0.997 8.230 1.00 86.62 162 GLY A C 1
ATOM 1318 O O . GLY A 1 162 ? -22.857 1.618 9.249 1.00 86.62 162 GLY A O 1
ATOM 1319 N N . THR A 1 163 ? -21.712 -0.026 8.247 1.00 91.56 163 THR A N 1
ATOM 1320 C CA . THR A 1 163 ? -21.083 -0.547 9.467 1.00 91.56 163 THR A CA 1
ATOM 1321 C C . THR A 1 163 ? -19.739 0.130 9.705 1.00 91.56 163 THR A C 1
ATOM 1323 O O . THR A 1 163 ? -18.934 0.239 8.780 1.00 91.56 163 THR A O 1
ATOM 1326 N N . ILE A 1 164 ? -19.489 0.570 10.943 1.00 95.69 164 ILE A N 1
ATOM 1327 C CA . ILE A 1 164 ? -18.191 1.114 11.355 1.00 95.69 164 ILE A CA 1
ATOM 1328 C C . ILE A 1 164 ? -17.326 -0.017 11.916 1.00 95.69 164 ILE A C 1
ATOM 1330 O O . ILE A 1 164 ? -17.733 -0.737 12.831 1.00 95.69 164 ILE A O 1
ATOM 1334 N N . SER A 1 165 ? -16.112 -0.142 11.392 1.00 95.94 165 SER A N 1
ATOM 1335 C CA . SER A 1 165 ? -15.135 -1.163 11.769 1.00 95.94 165 SER A CA 1
ATOM 1336 C C . SER A 1 165 ? -13.747 -0.547 11.918 1.00 95.94 165 SER A C 1
ATOM 1338 O O . SER A 1 165 ? -13.502 0.593 11.523 1.00 95.94 165 SER A O 1
ATOM 1340 N N . LEU A 1 166 ? -12.813 -1.311 12.477 1.00 95.69 166 LEU A N 1
ATOM 1341 C CA . LEU A 1 166 ? -11.397 -0.950 12.411 1.00 95.69 166 LEU A CA 1
ATOM 1342 C C . LEU A 1 166 ? -10.796 -1.384 11.072 1.00 95.69 166 LEU A C 1
ATOM 1344 O O . LEU A 1 166 ? -11.241 -2.374 10.497 1.00 95.69 166 LEU A O 1
ATOM 1348 N N . GLY A 1 167 ? -9.800 -0.659 10.573 1.00 92.94 167 GLY A N 1
ATOM 1349 C CA . GLY A 1 167 ? -9.082 -1.002 9.347 1.00 92.94 167 GLY A CA 1
ATOM 1350 C C . GLY A 1 167 ? -7.586 -1.106 9.603 1.00 92.94 167 GLY A C 1
ATOM 1351 O O . GLY A 1 167 ? -6.971 -0.133 10.030 1.00 92.94 167 GLY A O 1
ATOM 1352 N N . GLU A 1 168 ? -6.995 -2.253 9.288 1.00 90.62 168 GLU A N 1
ATOM 1353 C CA . GLU A 1 168 ? -5.573 -2.530 9.504 1.00 90.62 168 GLU A CA 1
ATOM 1354 C C . GLU A 1 168 ? -4.946 -3.021 8.199 1.00 90.62 168 GLU A C 1
ATOM 1356 O O . GLU A 1 168 ? -5.496 -3.905 7.538 1.00 90.62 168 GLU A O 1
ATOM 1361 N N . TYR A 1 169 ? -3.793 -2.456 7.842 1.00 90.44 169 TYR A N 1
ATOM 1362 C CA . TYR A 1 169 ? -2.948 -3.004 6.787 1.00 90.44 169 TYR A CA 1
ATOM 1363 C C . TYR A 1 169 ? -1.884 -3.897 7.400 1.00 90.44 169 TYR A C 1
ATOM 1365 O O . TYR A 1 169 ? -1.343 -3.584 8.455 1.00 90.44 169 TYR A O 1
ATOM 1373 N N . LYS A 1 170 ? -1.560 -5.011 6.745 1.00 90.12 170 LYS A N 1
ATOM 1374 C CA . LYS A 1 170 ? -0.422 -5.850 7.120 1.00 90.12 170 LYS A CA 1
ATOM 1375 C C . LYS A 1 170 ? 0.301 -6.371 5.898 1.00 90.12 170 LYS A C 1
ATOM 1377 O O . LYS A 1 170 ? -0.265 -6.534 4.823 1.00 90.12 170 LYS A O 1
ATOM 1382 N N . SER A 1 171 ? 1.569 -6.706 6.104 1.00 92.06 171 SER A N 1
ATOM 1383 C CA . SER A 1 171 ? 2.365 -7.460 5.142 1.00 92.06 171 SER A CA 1
ATOM 1384 C C . SER A 1 171 ? 2.850 -8.763 5.766 1.00 92.06 171 SER A C 1
ATOM 1386 O O . SER A 1 171 ? 3.152 -8.825 6.961 1.00 92.06 171 SER A O 1
ATOM 1388 N N . THR A 1 172 ? 2.936 -9.824 4.969 1.00 90.81 172 THR A N 1
ATOM 1389 C CA . THR A 1 172 ? 3.406 -11.131 5.440 1.00 90.81 172 THR A CA 1
ATOM 1390 C C . THR A 1 172 ? 4.085 -11.915 4.328 1.00 90.81 172 THR A C 1
ATOM 1392 O O . THR A 1 172 ? 3.684 -11.851 3.174 1.00 90.81 172 THR A O 1
ATOM 1395 N N . SER A 1 173 ? 5.105 -12.702 4.670 1.00 88.62 173 SER A N 1
ATOM 1396 C CA . SER A 1 173 ? 5.677 -13.703 3.754 1.00 88.62 173 SER A CA 1
ATOM 1397 C C . SER A 1 173 ? 5.001 -15.075 3.891 1.00 88.62 173 SER A C 1
ATOM 1399 O O . SER A 1 173 ? 5.285 -15.988 3.106 1.00 88.62 173 SER A O 1
ATOM 1401 N N . LYS A 1 174 ? 4.147 -15.245 4.914 1.00 90.12 174 LYS A N 1
ATOM 1402 C CA . LYS A 1 174 ? 3.399 -16.483 5.167 1.00 90.12 174 LYS A CA 1
ATOM 1403 C C . LYS A 1 174 ? 2.229 -16.602 4.184 1.00 90.12 174 LYS A C 1
ATOM 1405 O O . LYS A 1 174 ? 1.669 -15.568 3.838 1.00 90.12 174 LYS A O 1
ATOM 1410 N N . PRO A 1 175 ? 1.853 -17.824 3.775 1.00 89.38 175 PRO A N 1
ATOM 1411 C CA . PRO A 1 175 ? 0.682 -18.033 2.928 1.00 89.38 175 PRO A CA 1
ATOM 1412 C C . PRO A 1 175 ? -0.591 -17.464 3.573 1.00 89.38 175 PRO A C 1
ATOM 1414 O O . PRO A 1 175 ? -0.728 -17.502 4.801 1.00 89.38 175 PRO A O 1
ATOM 1417 N N . ILE A 1 176 ? -1.484 -16.922 2.742 1.00 91.50 176 ILE A N 1
ATOM 1418 C CA . ILE A 1 176 ? -2.755 -16.290 3.147 1.00 91.50 176 ILE A CA 1
ATOM 1419 C C . ILE A 1 176 ? -3.968 -16.884 2.416 1.00 91.50 176 ILE A C 1
ATOM 1421 O O . ILE A 1 176 ? -5.064 -16.335 2.468 1.00 91.50 176 ILE A O 1
ATOM 1425 N N . ASP A 1 177 ? -3.781 -18.005 1.731 1.00 89.62 177 ASP A N 1
ATOM 1426 C CA . ASP A 1 177 ? -4.844 -18.796 1.116 1.00 89.62 177 ASP A CA 1
ATOM 1427 C C . ASP A 1 177 ? -5.956 -19.174 2.120 1.00 89.62 177 ASP A C 1
ATOM 1429 O O . ASP A 1 177 ? -5.723 -19.219 3.338 1.00 89.62 177 ASP A O 1
ATOM 1433 N N . PRO A 1 178 ? -7.190 -19.431 1.641 1.00 88.25 178 PRO A N 1
ATOM 1434 C CA . PRO A 1 178 ? -8.265 -19.923 2.495 1.00 88.25 178 PRO A CA 1
ATOM 1435 C C . PRO A 1 178 ? -7.829 -21.184 3.255 1.00 88.25 178 PRO A C 1
ATOM 1437 O O . PRO A 1 178 ? -7.455 -22.185 2.654 1.00 88.25 178 PRO A O 1
ATOM 1440 N N . GLY A 1 179 ? -7.867 -21.134 4.589 1.00 87.25 179 GLY A N 1
ATOM 1441 C CA . GLY A 1 179 ? -7.416 -22.232 5.457 1.00 87.25 179 GLY A CA 1
ATOM 1442 C C . GLY A 1 179 ? -5.958 -22.139 5.924 1.00 87.25 179 GLY A C 1
ATOM 1443 O O . GLY A 1 179 ? -5.555 -22.918 6.790 1.00 87.25 179 GLY A O 1
ATOM 1444 N N . ALA A 1 180 ? -5.181 -21.163 5.443 1.00 89.75 180 ALA A N 1
ATOM 1445 C CA . ALA A 1 180 ? -3.823 -20.944 5.920 1.00 89.75 180 ALA A CA 1
ATOM 1446 C C . ALA A 1 180 ? -3.782 -20.710 7.439 1.00 89.75 180 ALA A C 1
ATOM 1448 O O . ALA A 1 180 ? -4.580 -19.964 8.017 1.00 89.75 180 ALA A O 1
ATOM 1449 N N . PHE A 1 181 ? -2.767 -21.283 8.090 1.00 88.31 181 PHE A N 1
ATOM 1450 C CA . PHE A 1 181 ? -2.521 -21.138 9.531 1.00 88.31 181 PHE A CA 1
ATOM 1451 C C . PHE A 1 181 ? -2.327 -19.678 9.973 1.00 88.31 181 PHE A C 1
ATOM 1453 O O . PHE A 1 181 ? -2.478 -19.345 11.147 1.00 88.31 181 PHE A O 1
ATOM 1460 N N . TYR A 1 182 ? -2.011 -18.791 9.026 1.00 89.00 182 TYR A N 1
ATOM 1461 C CA . TYR A 1 182 ? -1.966 -17.354 9.252 1.00 89.00 182 TYR A CA 1
ATOM 1462 C C . TYR A 1 182 ? -3.282 -16.830 9.853 1.00 89.00 182 TYR A C 1
ATOM 1464 O O . TYR A 1 182 ? -3.256 -16.114 10.853 1.00 89.00 182 TYR A O 1
ATOM 1472 N N . TRP A 1 183 ? -4.428 -17.260 9.320 1.00 88.69 183 TRP A N 1
ATOM 1473 C CA . TRP A 1 183 ? -5.745 -16.791 9.754 1.00 88.69 183 TRP A CA 1
ATOM 1474 C C . TRP A 1 183 ? -6.134 -17.301 11.143 1.00 88.69 183 TRP A C 1
ATOM 1476 O O . TRP A 1 183 ? -6.724 -16.563 11.933 1.00 88.69 183 TRP A O 1
ATOM 1486 N N . SER A 1 184 ? -5.764 -18.539 11.491 1.00 85.25 184 SER A N 1
ATOM 1487 C CA . SER A 1 184 ? -6.044 -19.090 12.825 1.00 85.25 184 SER A CA 1
ATOM 1488 C C . SER A 1 184 ? -5.268 -18.364 13.930 1.00 85.25 184 SER A C 1
ATOM 1490 O O . SER A 1 184 ? -5.755 -18.263 15.056 1.00 85.25 184 SER A O 1
ATOM 1492 N N . HIS A 1 185 ? -4.103 -17.795 13.598 1.00 82.19 185 HIS A N 1
ATOM 1493 C CA . HIS A 1 185 ? -3.253 -17.047 14.529 1.00 82.19 185 HIS A CA 1
ATOM 1494 C C . HIS A 1 185 ? -3.797 -15.668 14.884 1.00 82.19 185 HIS A C 1
ATOM 1496 O O . HIS A 1 185 ? -3.474 -15.156 15.955 1.00 82.19 185 HIS A O 1
ATOM 1502 N N . LEU A 1 186 ? -4.661 -15.086 14.049 1.00 81.00 186 LEU A N 1
ATOM 1503 C CA . LEU A 1 186 ? -5.236 -13.766 14.321 1.00 81.00 186 LEU A CA 1
ATOM 1504 C C . LEU A 1 186 ? -6.097 -13.748 15.586 1.00 81.00 186 LEU A C 1
ATOM 1506 O O . LEU A 1 186 ? -6.166 -12.731 16.268 1.00 81.00 186 LEU A O 1
ATOM 1510 N N . LYS A 1 187 ? -6.691 -14.887 15.968 1.00 73.94 187 LYS A N 1
ATOM 1511 C CA . LYS A 1 187 ? -7.441 -15.009 17.231 1.00 73.94 187 LYS A CA 1
ATOM 1512 C C . LYS A 1 187 ? -6.566 -14.808 18.472 1.00 73.94 187 LYS A C 1
ATOM 1514 O O . LYS A 1 187 ? -7.086 -14.508 19.541 1.00 73.94 187 LYS A O 1
ATOM 1519 N N . LEU A 1 188 ? -5.254 -14.994 18.340 1.00 77.00 188 LEU A N 1
ATOM 1520 C CA . LEU A 1 188 ? -4.278 -14.814 19.415 1.00 77.00 188 LEU A CA 1
ATOM 1521 C C . LEU A 1 188 ? -3.634 -13.422 19.392 1.00 77.00 188 LEU A C 1
ATOM 1523 O O . LEU A 1 188 ? -2.862 -13.091 20.296 1.00 77.00 188 LEU A O 1
ATOM 1527 N N . ASP A 1 189 ? -3.940 -12.607 18.380 1.00 80.88 189 ASP A N 1
ATOM 1528 C CA . ASP A 1 189 ? -3.352 -11.289 18.215 1.00 80.88 189 ASP A CA 1
ATOM 1529 C C . ASP A 1 189 ? -3.953 -10.303 19.231 1.00 80.88 189 ASP A C 1
ATOM 1531 O O . ASP A 1 189 ? -5.127 -9.909 19.189 1.00 80.88 189 ASP A O 1
ATOM 1535 N N . SER A 1 190 ? -3.113 -9.906 20.189 1.00 81.75 190 SER A N 1
ATOM 1536 C CA . SER A 1 190 ? -3.485 -8.950 21.225 1.00 81.75 190 SER A CA 1
ATOM 1537 C C . SER A 1 190 ? -3.749 -7.551 20.682 1.00 81.75 190 SER A C 1
ATOM 1539 O O . SER A 1 190 ? -4.505 -6.820 21.313 1.00 81.75 190 SER A O 1
ATOM 1541 N N . GLN A 1 191 ? -3.147 -7.168 19.552 1.00 86.50 191 GLN A N 1
ATOM 1542 C CA . GLN A 1 191 ? -3.348 -5.854 18.944 1.00 86.50 191 GLN A CA 1
ATOM 1543 C C . GLN A 1 191 ? -4.800 -5.705 18.492 1.00 86.50 191 GLN A C 1
ATOM 1545 O O . GLN A 1 191 ? -5.471 -4.760 18.903 1.00 86.50 191 GLN A O 1
ATOM 1550 N N . LEU A 1 192 ? -5.308 -6.688 17.745 1.00 87.00 192 LEU A N 1
ATOM 1551 C CA . LEU A 1 192 ? -6.648 -6.643 17.151 1.00 87.00 192 LEU A CA 1
ATOM 1552 C C . LEU A 1 192 ? -7.739 -6.564 18.215 1.00 87.00 192 LEU A C 1
ATOM 1554 O O . LEU A 1 192 ? -8.614 -5.698 18.180 1.00 87.00 192 LEU A O 1
ATOM 1558 N N . THR A 1 193 ? -7.647 -7.452 19.205 1.00 87.81 193 THR A N 1
ATOM 1559 C CA . THR A 1 193 ? -8.625 -7.510 20.294 1.00 87.81 193 THR A CA 1
ATOM 1560 C C . THR A 1 193 ? -8.573 -6.241 21.141 1.00 87.81 193 THR A C 1
ATOM 1562 O O . THR A 1 193 ? -9.613 -5.692 21.500 1.00 87.81 193 THR A O 1
ATOM 1565 N N . MET A 1 194 ? -7.368 -5.745 21.447 1.00 90.94 194 MET A N 1
ATOM 1566 C CA . MET A 1 194 ? -7.204 -4.536 22.250 1.00 90.94 194 MET A CA 1
ATOM 1567 C C . MET A 1 194 ? -7.748 -3.307 21.521 1.00 90.94 194 MET A C 1
ATOM 1569 O O . MET A 1 194 ? -8.518 -2.566 22.117 1.00 90.94 194 MET A O 1
ATOM 1573 N N . TYR A 1 195 ? -7.410 -3.100 20.247 1.00 94.31 195 TYR A N 1
ATOM 1574 C CA . TYR A 1 195 ? -7.882 -1.931 19.500 1.00 94.31 195 TYR A CA 1
ATOM 1575 C C . TYR A 1 195 ? -9.400 -1.899 19.374 1.00 94.31 195 TYR A C 1
ATOM 1577 O O . TYR A 1 195 ? -9.990 -0.842 19.577 1.00 94.31 195 TYR A O 1
ATOM 1585 N N . LEU A 1 196 ? -10.049 -3.042 19.132 1.00 94.06 196 LEU A N 1
ATOM 1586 C CA . LEU A 1 196 ? -11.510 -3.093 19.067 1.00 94.06 196 LEU A CA 1
ATOM 1587 C C . LEU A 1 196 ? -12.162 -2.724 20.408 1.00 94.06 196 LEU A C 1
ATOM 1589 O O . LEU A 1 196 ? -13.147 -1.986 20.433 1.00 94.06 196 LEU A O 1
ATOM 1593 N N . ILE A 1 197 ? -11.611 -3.212 21.524 1.00 93.44 197 ILE A N 1
ATOM 1594 C CA . ILE A 1 197 ? -12.099 -2.873 22.868 1.00 93.44 197 ILE A CA 1
ATOM 1595 C C . ILE A 1 197 ? -11.911 -1.379 23.146 1.00 93.44 197 ILE A C 1
ATOM 1597 O O . ILE A 1 197 ? -12.849 -0.712 23.580 1.00 93.44 197 ILE A O 1
ATOM 1601 N N . GLU A 1 198 ? -10.722 -0.841 22.875 1.00 95.06 198 GLU A N 1
ATOM 1602 C CA . GLU A 1 198 ? -10.427 0.566 23.150 1.00 95.06 198 GLU A CA 1
ATOM 1603 C C . GLU A 1 198 ? -11.255 1.501 22.262 1.00 95.06 198 GLU A C 1
ATOM 1605 O O . GLU A 1 198 ? -11.822 2.458 22.779 1.00 95.06 198 GLU A O 1
ATOM 1610 N N . ALA A 1 199 ? -11.444 1.181 20.978 1.00 96.00 199 ALA A N 1
ATOM 1611 C CA . ALA A 1 199 ? -12.306 1.948 20.078 1.00 96.00 199 ALA A CA 1
ATOM 1612 C C . ALA A 1 199 ? -13.750 2.043 20.593 1.00 96.00 199 ALA A C 1
ATOM 1614 O O . ALA A 1 199 ? -14.343 3.120 20.593 1.00 96.00 199 ALA A O 1
ATOM 1615 N N . ARG A 1 200 ? -14.308 0.932 21.093 1.00 96.62 200 ARG A N 1
ATOM 1616 C CA . ARG A 1 200 ? -15.653 0.910 21.694 1.00 96.62 200 ARG A CA 1
ATOM 1617 C C . ARG A 1 200 ? -15.726 1.745 22.961 1.00 96.62 200 ARG A C 1
ATOM 1619 O O . ARG A 1 200 ? -16.700 2.463 23.165 1.00 96.62 200 ARG A O 1
ATOM 1626 N N . HIS A 1 201 ? -14.706 1.680 23.810 1.00 95.75 201 HIS A N 1
ATOM 1627 C CA . HIS A 1 201 ? -14.679 2.524 24.995 1.00 95.75 201 HIS A CA 1
ATOM 1628 C C . HIS A 1 201 ? -14.574 4.012 24.640 1.00 95.75 201 HIS A C 1
ATOM 1630 O O . HIS A 1 201 ? -15.272 4.820 25.244 1.00 95.75 201 HIS A O 1
ATOM 1636 N N . MET A 1 202 ? -13.746 4.375 23.656 1.00 96.81 202 MET A N 1
ATOM 1637 C CA . MET A 1 202 ? -13.643 5.752 23.161 1.00 96.81 202 MET A CA 1
ATOM 1638 C C . MET A 1 202 ? -14.970 6.234 22.561 1.00 96.81 202 MET A C 1
ATOM 1640 O O . MET A 1 202 ? -15.374 7.371 22.796 1.00 96.81 202 MET A O 1
ATOM 1644 N N . GLN A 1 203 ? -15.673 5.368 21.822 1.00 97.50 203 GLN A N 1
ATOM 1645 C CA . GLN A 1 203 ? -17.011 5.653 21.299 1.00 97.50 203 GLN A CA 1
ATOM 1646 C C . GLN A 1 203 ? -17.988 5.969 22.437 1.00 97.50 203 GLN A C 1
ATOM 1648 O O . GLN A 1 203 ? -18.619 7.023 22.423 1.00 97.50 203 GLN A O 1
ATOM 1653 N N . LEU A 1 204 ? -18.086 5.087 23.436 1.00 97.12 204 LEU A N 1
ATOM 1654 C CA . LEU A 1 204 ? -18.999 5.245 24.573 1.00 97.12 204 LEU A CA 1
ATOM 1655 C C . LEU A 1 204 ? -18.660 6.464 25.441 1.00 97.12 204 LEU A C 1
ATOM 1657 O O . LEU A 1 204 ? -19.562 7.123 25.949 1.00 97.12 204 LEU A O 1
ATOM 1661 N N . ALA A 1 205 ? -17.375 6.793 25.575 1.00 96.19 205 ALA A N 1
ATOM 1662 C CA . ALA A 1 205 ? -16.909 7.989 26.274 1.00 96.19 205 ALA A CA 1
ATOM 1663 C C . ALA A 1 205 ? -17.113 9.290 25.469 1.00 96.19 205 ALA A C 1
ATOM 1665 O O . ALA A 1 205 ? -16.865 10.378 25.983 1.00 96.19 205 ALA A O 1
ATOM 1666 N N . GLY A 1 206 ? -17.556 9.204 24.208 1.00 96.38 206 GLY A N 1
ATOM 1667 C CA . GLY A 1 206 ? -17.755 10.359 23.330 1.00 96.38 206 GLY A CA 1
ATOM 1668 C C . GLY A 1 206 ? -16.464 10.950 22.749 1.00 96.38 206 GLY A C 1
ATOM 1669 O O . GLY A 1 206 ? -16.515 11.982 22.081 1.00 96.38 206 GLY A O 1
ATOM 1670 N N . GLU A 1 207 ? -15.317 10.296 22.944 1.00 96.75 207 GLU A N 1
ATOM 1671 C CA . GLU A 1 207 ? -13.996 10.749 22.478 1.00 96.75 207 GLU A CA 1
ATOM 1672 C C . GLU A 1 207 ? -13.881 10.741 20.940 1.00 96.75 207 GLU A C 1
ATOM 1674 O O . GLU A 1 207 ? -13.102 11.497 20.353 1.00 96.75 207 GLU A O 1
ATOM 1679 N N . LEU A 1 208 ? -14.694 9.916 20.269 1.00 97.19 208 LEU A N 1
ATOM 1680 C CA . LEU A 1 208 ? -14.735 9.811 18.806 1.00 97.19 208 LEU A CA 1
ATOM 1681 C C . LEU A 1 208 ? -15.707 10.795 18.134 1.00 97.19 208 LEU A C 1
ATOM 1683 O O . LEU A 1 208 ? -15.801 10.814 16.906 1.00 97.19 208 LEU A O 1
ATOM 1687 N N . ARG A 1 209 ? -16.382 11.665 18.902 1.00 96.50 209 ARG A N 1
ATOM 1688 C CA . ARG A 1 209 ? -17.348 12.640 18.361 1.00 96.50 209 ARG A CA 1
ATOM 1689 C C . ARG A 1 209 ? -16.720 13.591 17.342 1.00 96.50 209 ARG A C 1
ATOM 1691 O O . ARG A 1 209 ? -17.387 13.990 16.393 1.00 96.50 209 ARG A O 1
ATOM 1698 N N . GLN A 1 210 ? -15.440 13.917 17.515 1.00 94.81 210 GLN A N 1
ATOM 1699 C CA . GLN A 1 210 ? -14.664 14.739 16.578 1.00 94.81 210 GLN A CA 1
ATOM 1700 C C . GLN A 1 210 ? -14.541 14.119 15.174 1.00 94.81 210 GLN A C 1
ATOM 1702 O O . GLN A 1 210 ? -14.355 14.843 14.204 1.00 94.81 210 GLN A O 1
ATOM 1707 N N . TYR A 1 211 ? -14.696 12.797 15.065 1.00 94.56 211 TYR A N 1
ATOM 1708 C CA . TYR A 1 211 ? -14.695 12.053 13.804 1.00 94.56 211 TYR A CA 1
ATOM 1709 C C . TYR A 1 211 ? -16.116 11.733 13.311 1.00 94.56 211 TYR A C 1
ATOM 1711 O O . TYR A 1 211 ? -16.292 10.930 12.403 1.00 94.56 211 TYR A O 1
ATOM 1719 N N . GLY A 1 212 ? -17.148 12.319 13.931 1.00 95.12 212 GLY A N 1
ATOM 1720 C CA . GLY A 1 212 ? -18.550 12.083 13.578 1.00 95.12 212 GLY A CA 1
ATOM 1721 C C . GLY A 1 212 ? -19.176 10.829 14.195 1.00 95.12 212 GLY A C 1
ATOM 1722 O O . GLY A 1 212 ? -20.339 10.557 13.917 1.00 95.12 212 GLY A O 1
ATOM 1723 N N . ILE A 1 213 ? -18.457 10.102 15.056 1.00 96.69 213 ILE A N 1
ATOM 1724 C CA . ILE A 1 213 ? -18.937 8.866 15.694 1.00 96.69 213 ILE A CA 1
ATOM 1725 C C . ILE A 1 213 ? -19.508 9.193 17.076 1.00 96.69 213 ILE A C 1
ATOM 1727 O O . ILE A 1 213 ? -18.807 9.722 17.943 1.00 96.69 213 ILE A O 1
ATOM 1731 N N . LYS A 1 214 ? -20.782 8.876 17.305 1.00 97.12 214 LYS A N 1
ATOM 1732 C CA . LYS A 1 214 ? -21.499 9.166 18.554 1.00 97.12 214 LYS A CA 1
ATOM 1733 C C . LYS A 1 214 ? -21.547 7.940 19.465 1.00 97.12 214 LYS A C 1
ATOM 1735 O O . LYS A 1 214 ? -21.578 6.796 19.015 1.00 97.12 214 LYS A O 1
ATOM 1740 N N . ALA A 1 215 ? -21.657 8.191 20.769 1.00 96.88 215 ALA A N 1
ATOM 1741 C CA . ALA A 1 215 ? -21.864 7.145 21.775 1.00 96.88 215 ALA A CA 1
ATOM 1742 C C . ALA A 1 215 ? -23.186 6.372 21.586 1.00 96.88 215 ALA A C 1
ATOM 1744 O O . ALA A 1 215 ? -23.307 5.246 22.053 1.00 96.88 215 ALA A O 1
ATOM 1745 N N . THR A 1 216 ? -24.166 6.980 20.908 1.00 96.31 216 THR A N 1
ATOM 1746 C CA . THR A 1 216 ? -25.480 6.394 20.595 1.00 96.31 216 THR A CA 1
ATOM 1747 C C . THR A 1 216 ? -25.507 5.597 19.293 1.00 96.31 216 THR A C 1
ATOM 1749 O O . THR A 1 216 ? -26.509 4.943 19.016 1.00 96.31 216 THR A O 1
ATOM 1752 N N . ASP A 1 217 ? -24.462 5.689 18.467 1.00 95.06 217 ASP A N 1
ATOM 1753 C CA . ASP A 1 217 ? -24.386 4.926 17.220 1.00 95.06 217 ASP A CA 1
ATOM 1754 C C . ASP A 1 217 ? -24.182 3.433 17.533 1.00 95.06 217 ASP A C 1
ATOM 1756 O O . ASP A 1 217 ? -23.702 3.093 18.622 1.00 95.06 217 ASP A O 1
ATOM 1760 N N . PRO A 1 218 ? -24.492 2.518 16.596 1.00 96.50 218 PRO A N 1
ATOM 1761 C CA . PRO A 1 218 ? -24.099 1.121 16.731 1.00 96.50 218 PRO A CA 1
ATOM 1762 C C . PRO A 1 218 ? -22.613 0.997 17.091 1.00 96.50 218 PRO A C 1
ATOM 1764 O O . PRO A 1 218 ? -21.764 1.715 16.555 1.00 96.50 218 PRO A O 1
ATOM 1767 N N . LEU A 1 219 ? -22.293 0.104 18.031 1.00 97.00 219 LEU A N 1
ATOM 1768 C CA . LEU A 1 219 ? -20.913 -0.072 18.477 1.00 97.00 219 LEU A CA 1
ATOM 1769 C C . LEU A 1 219 ? -20.020 -0.487 17.311 1.00 97.00 219 LEU A C 1
ATOM 1771 O O . LEU A 1 219 ? -20.380 -1.395 16.560 1.00 97.00 219 LEU A O 1
ATOM 1775 N N . ILE A 1 220 ? -18.824 0.107 17.237 1.00 96.38 220 ILE A N 1
ATOM 1776 C CA . ILE A 1 220 ? -17.787 -0.285 16.277 1.00 96.38 220 ILE A CA 1
ATOM 1777 C C . ILE A 1 220 ? -17.639 -1.809 16.315 1.00 96.38 220 ILE A C 1
ATOM 1779 O O . ILE A 1 220 ? -17.384 -2.417 17.367 1.00 96.38 220 ILE A O 1
ATOM 1783 N N . SER A 1 221 ? -17.857 -2.442 15.168 1.00 91.00 221 SER A N 1
ATOM 1784 C CA . SER A 1 221 ? -17.970 -3.890 15.063 1.00 91.00 221 SER A CA 1
ATOM 1785 C C . SER A 1 221 ? -16.999 -4.429 14.033 1.00 91.00 221 SER A C 1
ATOM 1787 O O . SER A 1 221 ? -17.018 -4.028 12.872 1.00 91.00 221 SER A O 1
ATOM 1789 N N . GLY A 1 222 ? -16.175 -5.380 14.466 1.00 89.44 222 GLY A N 1
ATOM 1790 C CA . GLY A 1 222 ? -15.252 -6.087 13.593 1.00 89.44 222 GLY A CA 1
ATOM 1791 C C . GLY A 1 222 ? -14.057 -5.251 13.149 1.00 89.44 222 GLY A C 1
ATOM 1792 O O . GLY A 1 222 ? -13.790 -4.150 13.637 1.00 89.44 222 GLY A O 1
ATOM 1793 N N . MET A 1 223 ? -13.310 -5.837 12.225 1.00 90.62 223 MET A N 1
ATOM 1794 C CA . MET A 1 223 ? -12.106 -5.255 11.667 1.00 90.62 223 MET A CA 1
ATOM 1795 C C . MET A 1 223 ? -11.914 -5.769 10.244 1.00 90.62 223 MET A C 1
ATOM 1797 O O . MET A 1 223 ? -11.990 -6.974 10.006 1.00 90.62 223 MET A O 1
ATOM 1801 N N . LEU A 1 224 ? -11.630 -4.857 9.320 1.00 91.19 224 LEU A N 1
ATOM 1802 C CA . LEU A 1 224 ? -11.073 -5.184 8.020 1.00 91.19 224 LEU A CA 1
ATOM 1803 C C . LEU A 1 224 ? -9.565 -5.351 8.180 1.00 91.19 224 LEU A C 1
ATOM 1805 O O . LEU A 1 224 ? -8.852 -4.396 8.490 1.00 91.19 224 LEU A O 1
ATOM 1809 N N . TYR A 1 225 ? -9.102 -6.577 7.986 1.00 90.44 225 TYR A N 1
ATOM 1810 C CA . TYR A 1 225 ? -7.692 -6.926 8.054 1.00 90.44 225 TYR A CA 1
ATOM 1811 C C . TYR A 1 225 ? -7.187 -7.163 6.631 1.00 90.44 225 TYR A C 1
ATOM 1813 O O . TYR A 1 225 ? -7.382 -8.242 6.073 1.00 90.44 225 TYR A O 1
ATOM 1821 N N . ASP A 1 226 ? -6.611 -6.126 6.028 1.00 90.56 226 ASP A N 1
ATOM 1822 C CA . ASP A 1 226 ? -6.121 -6.157 4.651 1.00 90.56 226 ASP A CA 1
ATOM 1823 C C . ASP A 1 226 ? -4.646 -6.573 4.646 1.00 90.56 226 ASP A C 1
ATOM 1825 O O . ASP A 1 226 ? -3.758 -5.868 5.141 1.00 90.56 226 ASP A O 1
ATOM 1829 N N . VAL A 1 227 ? -4.406 -7.785 4.149 1.00 92.19 227 VAL A N 1
ATOM 1830 C CA . VAL A 1 227 ? -3.126 -8.476 4.262 1.00 92.19 227 VAL A CA 1
ATOM 1831 C C . VAL A 1 227 ? -2.529 -8.672 2.886 1.00 92.19 227 VAL A C 1
ATOM 1833 O O . VAL A 1 227 ? -3.006 -9.472 2.083 1.00 92.19 227 VAL A O 1
ATOM 1836 N N . TRP A 1 228 ? -1.398 -8.021 2.662 1.00 93.12 228 TRP A N 1
ATOM 1837 C CA . TRP A 1 228 ? -0.577 -8.257 1.492 1.00 93.12 228 TRP A CA 1
ATOM 1838 C C . TRP A 1 228 ? 0.392 -9.414 1.732 1.00 93.12 228 TRP A C 1
ATOM 1840 O O . TRP A 1 228 ? 1.260 -9.370 2.615 1.00 93.12 228 TRP A O 1
ATOM 1850 N N . HIS A 1 229 ? 0.260 -10.462 0.920 1.00 92.00 229 HIS A N 1
ATOM 1851 C CA . HIS A 1 229 ? 1.263 -11.514 0.842 1.00 92.00 229 HIS A CA 1
ATOM 1852 C C . HIS A 1 229 ? 2.391 -11.084 -0.085 1.00 92.00 229 HIS A C 1
ATOM 1854 O O . HIS A 1 229 ? 2.180 -10.845 -1.271 1.00 92.00 229 HIS A O 1
ATOM 1860 N N . LYS A 1 230 ? 3.599 -11.006 0.471 1.00 90.00 230 LYS A N 1
ATOM 1861 C CA . LYS A 1 230 ? 4.802 -10.601 -0.249 1.00 90.00 230 LYS A CA 1
ATOM 1862 C C . LYS A 1 230 ? 5.081 -11.594 -1.382 1.00 90.00 230 LYS A C 1
ATOM 1864 O O . LYS A 1 230 ? 5.373 -12.763 -1.086 1.00 90.00 230 LYS A O 1
ATOM 1869 N N . PRO A 1 231 ? 5.048 -11.156 -2.655 1.00 85.75 231 PRO A N 1
ATOM 1870 C CA . PRO A 1 231 ? 5.401 -12.010 -3.773 1.00 85.75 231 PRO A CA 1
ATOM 1871 C C . PRO A 1 231 ? 6.814 -12.557 -3.586 1.00 85.75 231 PRO A C 1
ATOM 1873 O O . PRO A 1 231 ? 7.751 -11.822 -3.288 1.00 85.75 231 PRO A O 1
ATOM 1876 N N . LYS A 1 232 ? 6.982 -13.865 -3.787 1.00 77.31 232 LYS A N 1
ATOM 1877 C CA . LYS A 1 232 ? 8.302 -14.520 -3.769 1.00 77.31 232 LYS A CA 1
ATOM 1878 C C . LYS A 1 232 ? 8.957 -14.537 -5.152 1.00 77.31 232 LYS A C 1
ATOM 1880 O O . LYS A 1 232 ? 9.850 -15.346 -5.401 1.00 77.31 232 LYS A O 1
ATOM 1885 N N . ILE A 1 233 ? 8.474 -13.691 -6.061 1.00 66.12 233 ILE A N 1
ATOM 1886 C CA . ILE A 1 233 ? 8.986 -13.594 -7.422 1.00 66.12 233 ILE A CA 1
ATOM 1887 C C . ILE A 1 233 ? 10.404 -13.042 -7.323 1.00 66.12 233 ILE A C 1
ATOM 1889 O O . ILE A 1 233 ? 10.620 -11.947 -6.815 1.00 66.12 233 ILE A O 1
ATOM 1893 N N . LYS A 1 234 ? 11.370 -13.828 -7.790 1.00 59.41 234 LYS A N 1
ATOM 1894 C CA . LYS A 1 234 ? 12.742 -13.376 -8.003 1.00 59.41 234 LYS A CA 1
ATOM 1895 C C . LYS A 1 234 ? 12.995 -13.340 -9.505 1.00 59.41 234 LYS A C 1
ATOM 1897 O O . LYS A 1 234 ? 12.478 -14.226 -10.199 1.00 59.41 234 LYS A O 1
ATOM 1902 N N . PRO A 1 235 ? 13.791 -12.383 -10.015 1.00 59.38 235 PRO A N 1
ATOM 1903 C CA . PRO A 1 235 ? 14.271 -12.444 -11.387 1.00 59.38 235 PRO A CA 1
ATOM 1904 C C . PRO A 1 235 ? 14.834 -13.842 -11.653 1.00 59.38 235 PRO A C 1
ATOM 1906 O O . PRO A 1 235 ? 15.644 -14.354 -10.868 1.00 59.38 235 PRO A O 1
ATOM 1909 N N . LYS A 1 236 ? 14.364 -14.508 -12.714 1.00 61.16 236 LYS A N 1
ATOM 1910 C CA . LYS A 1 236 ? 14.904 -15.821 -13.074 1.00 61.16 236 LYS A CA 1
ATOM 1911 C C . LYS A 1 236 ? 16.380 -15.633 -13.397 1.00 61.16 236 LYS A C 1
ATOM 1913 O O . LYS A 1 236 ? 16.723 -14.971 -14.372 1.00 61.16 236 LYS A O 1
ATOM 1918 N N . LYS A 1 237 ? 17.253 -16.231 -12.585 1.00 66.31 237 LYS A N 1
ATOM 1919 C CA . LYS A 1 237 ? 18.670 -16.327 -12.931 1.00 66.31 237 LYS A CA 1
ATOM 1920 C C . LYS A 1 237 ? 18.779 -17.143 -14.215 1.00 66.31 237 LYS A C 1
ATOM 1922 O O . LYS A 1 237 ? 18.141 -18.192 -14.336 1.00 66.31 237 LYS A O 1
ATOM 1927 N N . LEU A 1 238 ? 19.581 -16.665 -15.160 1.00 72.44 238 LEU A N 1
ATOM 1928 C CA . LEU A 1 238 ? 19.919 -17.450 -16.337 1.00 72.44 238 LEU A CA 1
ATOM 1929 C C . LEU A 1 238 ? 20.530 -18.783 -15.893 1.00 72.44 238 LEU A C 1
ATOM 1931 O O . LEU A 1 238 ? 21.374 -18.830 -14.995 1.00 72.44 238 LEU A O 1
ATOM 1935 N N . THR A 1 239 ? 20.087 -19.882 -16.506 1.00 77.81 239 THR A N 1
ATOM 1936 C CA . THR A 1 239 ? 20.775 -21.168 -16.348 1.00 77.81 239 THR A CA 1
ATOM 1937 C C . THR A 1 239 ? 22.189 -21.032 -16.901 1.00 77.81 239 THR A C 1
ATOM 1939 O O . THR A 1 239 ? 22.416 -20.216 -17.788 1.00 77.81 239 THR A O 1
ATOM 1942 N N . GLN A 1 240 ? 23.145 -21.851 -16.458 1.00 73.12 240 GLN A N 1
ATOM 1943 C CA . GLN A 1 240 ? 24.502 -21.796 -17.023 1.00 73.12 240 GLN A CA 1
ATOM 1944 C C . GLN A 1 240 ? 24.503 -21.941 -18.555 1.00 73.12 240 GLN A C 1
ATOM 1946 O O . GLN A 1 240 ? 25.274 -21.268 -19.234 1.00 73.12 240 GLN A O 1
ATOM 1951 N N . ALA A 1 241 ? 23.611 -22.776 -19.099 1.00 77.75 241 ALA A N 1
ATOM 1952 C CA . ALA A 1 241 ? 23.427 -22.934 -20.538 1.00 77.75 241 ALA A CA 1
ATOM 1953 C C . ALA A 1 241 ? 22.918 -21.644 -21.200 1.00 77.75 241 ALA A C 1
ATOM 1955 O O . ALA A 1 241 ? 23.491 -21.204 -22.194 1.00 77.75 241 ALA A O 1
ATOM 1956 N N . ASN A 1 242 ? 21.902 -20.995 -20.624 1.00 77.38 242 ASN A N 1
ATOM 1957 C CA . ASN A 1 242 ? 21.370 -19.742 -21.157 1.00 77.38 242 ASN A CA 1
ATOM 1958 C C . ASN A 1 242 ? 22.343 -18.575 -20.965 1.00 77.38 242 ASN A C 1
ATOM 1960 O O . ASN A 1 242 ? 22.418 -17.727 -21.840 1.00 77.38 242 ASN A O 1
ATOM 1964 N N . THR A 1 243 ? 23.129 -18.552 -19.887 1.00 79.25 243 THR A N 1
ATOM 1965 C CA . THR A 1 243 ? 24.218 -17.588 -19.690 1.00 79.25 243 THR A CA 1
ATOM 1966 C C . THR A 1 243 ? 25.287 -17.766 -20.757 1.00 79.25 243 THR A C 1
ATOM 1968 O O . THR A 1 243 ? 25.702 -16.785 -21.352 1.00 79.25 243 THR A O 1
ATOM 1971 N N . LYS A 1 244 ? 25.709 -19.002 -21.056 1.00 79.12 244 LYS A N 1
ATOM 1972 C CA . LYS A 1 244 ? 26.665 -19.269 -22.143 1.00 79.12 244 LYS A CA 1
ATOM 1973 C C . LYS A 1 244 ? 26.100 -18.869 -23.502 1.00 79.12 244 LYS A C 1
ATOM 1975 O O . LYS A 1 244 ? 26.802 -18.230 -24.274 1.00 79.12 244 LYS A O 1
ATOM 1980 N N . LYS A 1 245 ? 24.834 -19.207 -23.775 1.00 82.88 245 LYS A N 1
ATOM 1981 C CA . LYS A 1 245 ? 24.145 -18.799 -25.005 1.00 82.88 245 LYS A CA 1
ATOM 1982 C C . LYS A 1 245 ? 24.081 -17.279 -25.105 1.00 82.88 245 LYS A C 1
ATOM 1984 O O . LYS A 1 245 ? 24.410 -16.746 -26.153 1.00 82.88 245 LYS A O 1
ATOM 1989 N N . PHE A 1 246 ? 23.722 -16.599 -24.021 1.00 79.75 246 PHE A N 1
ATOM 1990 C CA . PHE A 1 246 ? 23.687 -15.146 -23.953 1.00 79.75 246 PHE A CA 1
ATOM 1991 C C . PHE A 1 246 ? 25.074 -14.544 -24.194 1.00 79.75 246 PHE A C 1
ATOM 1993 O O . PHE A 1 246 ? 25.211 -13.737 -25.098 1.00 79.75 246 PHE A O 1
ATOM 2000 N N . ILE A 1 247 ? 26.110 -15.005 -23.482 1.00 76.62 247 ILE A N 1
ATOM 2001 C CA . ILE A 1 247 ? 27.503 -14.557 -23.662 1.00 76.62 247 ILE A CA 1
ATOM 2002 C C . ILE A 1 247 ? 27.973 -14.736 -25.109 1.00 76.62 247 ILE A C 1
ATOM 2004 O O . ILE A 1 247 ? 28.569 -13.827 -25.673 1.00 76.62 247 ILE A O 1
ATOM 2008 N N . ALA A 1 248 ? 27.676 -15.882 -25.722 1.00 78.25 248 ALA A N 1
ATOM 2009 C CA . ALA A 1 248 ? 28.114 -16.191 -27.079 1.00 78.25 248 ALA A CA 1
ATOM 2010 C C . ALA A 1 248 ? 27.329 -15.437 -28.164 1.00 78.25 248 ALA A C 1
ATOM 2012 O O . ALA A 1 248 ? 27.901 -15.043 -29.175 1.00 78.25 248 ALA A O 1
ATOM 2013 N N . SER A 1 249 ? 26.017 -15.272 -27.987 1.00 82.06 249 SER A N 1
ATOM 2014 C CA . SER A 1 249 ? 25.147 -14.649 -28.998 1.00 82.06 249 SER A CA 1
ATOM 2015 C C . SER A 1 249 ? 24.992 -13.142 -28.820 1.00 82.06 249 SER A C 1
ATOM 2017 O O . SER A 1 249 ? 24.542 -12.461 -29.738 1.00 82.06 249 SER A O 1
ATOM 2019 N N . GLY A 1 250 ? 25.302 -12.623 -27.632 1.00 75.81 250 GLY A N 1
ATOM 2020 C CA . GLY A 1 250 ? 24.849 -11.309 -27.200 1.00 75.81 250 GLY A CA 1
ATOM 2021 C C . GLY A 1 250 ? 23.331 -11.223 -27.040 1.00 75.81 250 GLY A C 1
ATOM 2022 O O . GLY A 1 250 ? 22.839 -10.172 -26.680 1.00 75.81 250 GLY A O 1
ATOM 2023 N N . GLU A 1 251 ? 22.554 -12.274 -27.295 1.00 71.69 251 GLU A N 1
ATOM 2024 C CA . GLU A 1 251 ? 21.105 -12.174 -27.454 1.00 71.69 251 GLU A CA 1
ATOM 2025 C C . GLU A 1 251 ? 20.359 -12.711 -26.227 1.00 71.69 251 GLU A C 1
ATOM 2027 O O . GLU A 1 251 ? 20.595 -13.836 -25.772 1.00 71.69 251 GLU A O 1
ATOM 2032 N N . TYR A 1 252 ? 19.435 -11.919 -25.684 1.00 69.19 252 TYR A N 1
ATOM 2033 C CA . TYR A 1 252 ? 18.569 -12.318 -24.579 1.00 69.19 252 TYR A CA 1
ATOM 2034 C C . TYR A 1 252 ? 17.134 -11.871 -24.843 1.00 69.19 252 TYR A C 1
ATOM 2036 O O . TYR A 1 252 ? 16.876 -10.692 -25.039 1.00 69.19 252 TYR A O 1
ATOM 2044 N N . PHE A 1 253 ? 16.198 -12.829 -24.856 1.00 64.38 253 PHE A N 1
ATOM 2045 C CA . PHE A 1 253 ? 14.784 -12.596 -25.194 1.00 64.38 253 PHE A CA 1
ATOM 2046 C C . PHE A 1 253 ? 14.559 -11.867 -26.536 1.00 64.38 253 PHE A C 1
ATOM 2048 O O . PHE A 1 253 ? 13.635 -11.076 -26.658 1.00 64.38 253 PHE A O 1
ATOM 2055 N N . GLY A 1 254 ? 15.375 -12.163 -27.554 1.00 65.44 254 GLY A N 1
ATOM 2056 C CA . GLY A 1 254 ? 15.258 -11.556 -28.888 1.00 65.44 254 GLY A CA 1
ATOM 2057 C C . GLY A 1 254 ? 15.950 -10.198 -29.026 1.00 65.44 254 GLY A C 1
ATOM 2058 O O . GLY A 1 254 ? 16.063 -9.687 -30.135 1.00 65.44 254 GLY A O 1
ATOM 2059 N N . GLU A 1 255 ? 16.481 -9.653 -27.929 1.00 56.38 255 GLU A N 1
ATOM 2060 C CA . GLU A 1 255 ? 17.224 -8.395 -27.913 1.00 56.38 255 GLU A CA 1
ATOM 2061 C C . GLU A 1 255 ? 18.733 -8.647 -27.931 1.00 56.38 255 GLU A C 1
ATOM 2063 O O . GLU A 1 255 ? 19.238 -9.510 -27.206 1.00 56.38 255 GLU A O 1
ATOM 2068 N N . LYS A 1 256 ? 19.478 -7.882 -28.739 1.00 64.81 256 LYS A N 1
ATOM 2069 C CA . LYS A 1 256 ? 20.944 -7.977 -28.824 1.00 64.81 256 LYS A CA 1
ATOM 2070 C C . LYS A 1 256 ? 21.622 -7.006 -27.862 1.00 64.81 256 LYS A C 1
ATOM 2072 O O . LYS A 1 256 ? 21.579 -5.792 -28.020 1.00 64.81 256 LYS A O 1
ATOM 2077 N N . PHE A 1 257 ? 22.350 -7.564 -26.914 1.00 60.91 257 PHE A N 1
ATOM 2078 C CA . PHE A 1 257 ? 23.200 -6.891 -25.951 1.00 60.91 257 PHE A CA 1
ATOM 2079 C C . PHE A 1 257 ? 24.654 -6.911 -26.416 1.00 60.91 257 PHE A C 1
ATOM 2081 O O . PHE A 1 257 ? 25.201 -7.935 -26.834 1.00 60.91 257 PHE A O 1
ATOM 2088 N N . LYS A 1 258 ? 25.324 -5.766 -26.280 1.00 63.59 258 LYS A N 1
ATOM 2089 C CA . LYS A 1 258 ? 26.774 -5.688 -26.437 1.00 63.59 258 LYS A CA 1
ATOM 2090 C C . LYS A 1 258 ? 27.431 -6.199 -25.160 1.00 63.59 258 LYS A C 1
ATOM 2092 O O . LYS A 1 258 ? 27.417 -5.521 -24.136 1.00 63.59 258 LYS A O 1
ATOM 2097 N N . ILE A 1 259 ? 28.012 -7.388 -25.232 1.00 56.19 259 ILE A N 1
ATOM 2098 C CA . ILE A 1 259 ? 28.731 -7.985 -24.109 1.00 56.19 259 ILE A CA 1
ATOM 2099 C C . ILE A 1 259 ? 30.174 -7.502 -24.173 1.00 56.19 259 ILE A C 1
ATOM 2101 O O . ILE A 1 259 ? 30.926 -7.865 -25.071 1.00 56.19 259 ILE A O 1
ATOM 2105 N N . THR A 1 260 ? 30.548 -6.622 -23.250 1.00 55.53 260 THR A N 1
ATOM 2106 C CA . THR A 1 260 ? 31.940 -6.208 -23.072 1.00 55.53 260 THR A CA 1
ATOM 2107 C C . THR A 1 260 ? 32.614 -7.173 -22.108 1.00 55.53 260 THR A C 1
ATOM 2109 O O . THR A 1 260 ? 32.279 -7.204 -20.923 1.00 55.53 260 THR A O 1
ATOM 2112 N N . GLU A 1 261 ? 33.560 -7.965 -22.607 1.00 46.34 261 GLU A N 1
ATOM 2113 C CA . GLU A 1 261 ? 34.482 -8.709 -21.754 1.00 46.34 261 GLU A CA 1
ATOM 2114 C C . GLU A 1 261 ? 35.372 -7.703 -21.021 1.00 46.34 261 GLU A C 1
ATOM 2116 O O . GLU A 1 261 ? 36.299 -7.143 -21.593 1.00 46.34 261 GLU A O 1
ATOM 2121 N N . SER A 1 262 ? 35.089 -7.427 -19.751 1.00 38.78 262 SER A N 1
ATOM 2122 C CA . SER A 1 262 ? 36.069 -6.761 -18.895 1.00 38.78 262 SER A CA 1
ATOM 2123 C C . SER A 1 262 ? 36.204 -7.524 -17.590 1.00 38.78 262 SER A C 1
ATOM 2125 O O . SER A 1 262 ? 35.491 -7.292 -16.612 1.00 38.78 262 SER A O 1
ATOM 2127 N N . ARG A 1 263 ? 37.150 -8.453 -17.571 1.00 40.72 263 ARG A N 1
ATOM 2128 C CA . ARG A 1 263 ? 37.791 -8.889 -16.336 1.00 40.72 263 ARG A CA 1
ATOM 2129 C C . ARG A 1 263 ? 39.266 -9.064 -16.623 1.00 40.72 263 ARG A C 1
ATOM 2131 O O . ARG A 1 263 ? 39.662 -10.189 -16.890 1.00 40.72 263 ARG A O 1
ATOM 2138 N N . THR A 1 264 ? 40.038 -7.977 -16.592 1.00 36.91 264 THR A N 1
ATOM 2139 C CA . THR A 1 264 ? 41.321 -7.937 -15.853 1.00 36.91 264 THR A CA 1
ATOM 2140 C C . THR A 1 264 ? 42.073 -6.614 -15.955 1.00 36.91 264 THR A C 1
ATOM 2142 O O . THR A 1 264 ? 42.816 -6.321 -15.030 1.00 36.91 264 THR A O 1
ATOM 2145 N N . GLU A 1 265 ? 41.844 -5.776 -16.965 1.00 39.31 265 GLU A N 1
ATOM 2146 C CA . GLU A 1 265 ? 42.644 -4.552 -17.129 1.00 39.31 265 GLU A CA 1
ATOM 2147 C C . GLU A 1 265 ? 41.753 -3.311 -17.034 1.00 39.31 265 GLU A C 1
ATOM 2149 O O . GLU A 1 265 ? 40.852 -3.091 -17.848 1.00 39.31 265 GLU A O 1
ATOM 2154 N N . ILE A 1 266 ? 41.957 -2.526 -15.974 1.00 42.56 266 ILE A N 1
ATOM 2155 C CA . ILE A 1 266 ? 41.252 -1.267 -15.739 1.00 42.56 266 ILE A CA 1
ATOM 2156 C C . ILE A 1 266 ? 42.241 -0.135 -15.997 1.00 42.56 266 ILE A C 1
ATOM 2158 O O . ILE A 1 266 ? 43.288 -0.043 -15.360 1.00 42.56 266 ILE A O 1
ATOM 2162 N N . TYR A 1 267 ? 41.873 0.748 -16.920 1.00 43.19 267 TYR A N 1
ATOM 2163 C CA . TYR A 1 267 ? 42.615 1.963 -17.230 1.00 43.19 267 TYR A CA 1
ATOM 2164 C C . TYR A 1 267 ? 41.811 3.178 -16.766 1.00 43.19 267 TYR A C 1
ATOM 2166 O O . TYR A 1 267 ? 40.621 3.293 -17.065 1.00 43.19 267 TYR A O 1
ATOM 2174 N N . VAL A 1 268 ? 42.460 4.116 -16.074 1.00 40.16 268 VAL A N 1
ATOM 2175 C CA . VAL A 1 268 ? 41.878 5.424 -15.731 1.00 40.16 268 VAL A CA 1
ATOM 2176 C C . VAL A 1 268 ? 42.723 6.498 -16.408 1.00 40.16 268 VAL A C 1
ATOM 2178 O O . VAL A 1 268 ? 43.913 6.621 -16.139 1.00 40.16 268 VAL A O 1
ATOM 2181 N N . ASN A 1 269 ? 42.118 7.262 -17.324 1.00 40.91 269 ASN A N 1
ATOM 2182 C CA . ASN A 1 269 ? 42.791 8.287 -18.139 1.00 40.91 269 ASN A CA 1
ATOM 2183 C C . ASN A 1 269 ? 44.014 7.777 -18.935 1.00 40.91 269 ASN A C 1
ATOM 2185 O O . ASN A 1 269 ? 44.990 8.501 -19.106 1.00 40.91 269 ASN A O 1
ATOM 2189 N N . GLY A 1 270 ? 43.966 6.535 -19.425 1.00 40.75 270 GLY A N 1
ATOM 2190 C CA . GLY A 1 270 ? 45.042 5.941 -20.229 1.00 40.75 270 GLY A CA 1
ATOM 2191 C C . GLY A 1 270 ? 46.223 5.385 -19.427 1.00 40.75 270 GLY A C 1
ATOM 2192 O O . GLY A 1 270 ? 47.197 4.951 -20.032 1.00 40.75 270 GLY A O 1
ATOM 2193 N N . VAL A 1 271 ? 46.140 5.366 -18.092 1.00 36.62 271 VAL A N 1
ATOM 2194 C CA . VAL A 1 271 ? 47.132 4.732 -17.211 1.00 36.62 271 VAL A CA 1
ATOM 2195 C C . VAL A 1 271 ? 46.527 3.472 -16.596 1.00 36.62 271 VAL A C 1
ATOM 2197 O O . VAL A 1 271 ? 45.395 3.502 -16.106 1.00 36.62 271 VAL A O 1
ATOM 2200 N N . GLU A 1 272 ? 47.269 2.368 -16.658 1.00 40.66 272 GLU A N 1
ATOM 2201 C CA . GLU A 1 272 ? 46.885 1.085 -16.065 1.00 40.66 272 GLU A CA 1
ATOM 2202 C C . GLU A 1 272 ? 46.902 1.193 -14.538 1.00 40.66 272 GLU A C 1
ATOM 2204 O O . GLU A 1 272 ? 47.878 1.673 -13.956 1.00 40.66 272 GLU A O 1
ATOM 2209 N N . VAL A 1 273 ? 45.813 0.786 -13.883 1.00 42.50 273 VAL A N 1
ATOM 2210 C CA . VAL A 1 273 ? 45.709 0.789 -12.418 1.00 42.50 273 VAL A CA 1
ATOM 2211 C C . VAL A 1 273 ? 45.553 -0.629 -11.894 1.00 42.50 273 VAL A C 1
ATOM 2213 O O . VAL A 1 273 ? 44.650 -1.368 -12.284 1.00 42.50 273 VAL A O 1
ATOM 2216 N N . GLU A 1 274 ? 46.432 -0.990 -10.963 1.00 37.62 274 GLU A N 1
ATOM 2217 C CA . GLU A 1 274 ? 46.414 -2.281 -10.286 1.00 37.62 274 GLU A CA 1
ATOM 2218 C C . GLU A 1 274 ? 45.177 -2.377 -9.379 1.00 37.62 274 GLU A C 1
ATOM 2220 O O . GLU A 1 274 ? 44.878 -1.459 -8.608 1.00 37.62 274 GLU A O 1
ATOM 2225 N N . THR A 1 275 ? 44.434 -3.483 -9.465 1.00 36.44 275 THR A N 1
ATOM 2226 C CA . THR A 1 275 ? 43.246 -3.694 -8.627 1.00 36.44 275 THR A CA 1
ATOM 2227 C C . THR A 1 275 ? 43.471 -4.800 -7.608 1.00 36.44 275 THR A C 1
ATOM 2229 O O . THR A 1 275 ? 43.878 -5.908 -7.944 1.00 36.44 275 THR A O 1
ATOM 2232 N N . SER A 1 276 ? 43.165 -4.509 -6.341 1.00 30.55 276 SER A N 1
ATOM 2233 C CA . SER A 1 276 ? 43.037 -5.513 -5.287 1.00 30.55 276 SER A CA 1
ATOM 2234 C C . SER A 1 276 ? 41.556 -5.791 -5.023 1.00 30.55 276 SER A C 1
ATOM 2236 O O . SER A 1 276 ? 40.719 -4.889 -4.941 1.00 30.55 276 SER A O 1
ATOM 2238 N N . ILE A 1 277 ? 41.209 -7.076 -4.956 1.00 33.91 277 ILE A N 1
ATOM 2239 C CA . ILE A 1 277 ? 39.836 -7.553 -4.768 1.00 33.91 277 ILE A CA 1
ATOM 2240 C C . ILE A 1 277 ? 39.325 -7.056 -3.409 1.00 33.91 277 ILE A C 1
ATOM 2242 O O . ILE A 1 277 ? 39.796 -7.525 -2.374 1.00 33.91 277 ILE A O 1
ATOM 2246 N N . GLY A 1 278 ? 38.350 -6.137 -3.400 1.00 29.92 278 GLY A N 1
ATOM 2247 C CA . GLY A 1 278 ? 37.667 -5.772 -2.152 1.00 29.92 278 GLY A CA 1
ATOM 2248 C C . GLY A 1 278 ? 36.967 -4.417 -2.028 1.00 29.92 278 GLY A C 1
ATOM 2249 O O . GLY A 1 278 ? 36.461 -4.145 -0.943 1.00 29.92 278 GLY A O 1
ATOM 2250 N N . ALA A 1 279 ? 36.878 -3.566 -3.056 1.00 25.98 279 ALA A N 1
ATOM 2251 C CA . ALA A 1 279 ? 36.161 -2.289 -2.930 1.00 25.98 279 ALA A CA 1
ATOM 2252 C C . ALA A 1 279 ? 35.241 -2.002 -4.129 1.00 25.98 279 ALA A C 1
ATOM 2254 O O . ALA A 1 279 ? 35.673 -1.982 -5.278 1.00 25.98 279 ALA A O 1
ATOM 2255 N N . LEU A 1 280 ? 33.954 -1.793 -3.833 1.00 25.86 280 LEU A N 1
ATOM 2256 C CA . LEU A 1 280 ? 32.886 -1.456 -4.781 1.00 25.86 280 LEU A CA 1
ATOM 2257 C C . LEU A 1 280 ? 33.161 -0.112 -5.487 1.00 25.86 280 LEU A C 1
ATOM 2259 O O . LEU A 1 280 ? 33.458 0.873 -4.802 1.00 25.86 280 LEU A O 1
ATOM 2263 N N . PRO A 1 281 ? 32.983 -0.003 -6.818 1.00 26.14 281 PRO A N 1
ATOM 2264 C CA . PRO A 1 281 ? 32.981 1.292 -7.479 1.00 26.14 281 PRO A CA 1
ATOM 2265 C C . PRO A 1 281 ? 31.671 2.034 -7.178 1.00 26.14 281 PRO A C 1
ATOM 2267 O O . PRO A 1 281 ? 30.574 1.522 -7.397 1.00 26.14 281 PRO A O 1
ATOM 2270 N N . LYS A 1 282 ? 31.780 3.284 -6.713 1.00 33.03 282 LYS A N 1
ATOM 2271 C CA . LYS A 1 282 ? 30.686 4.261 -6.808 1.00 33.03 282 LYS A CA 1
ATOM 2272 C C . LYS A 1 282 ? 30.402 4.508 -8.293 1.00 33.03 282 LYS A C 1
ATOM 2274 O O . LYS A 1 282 ? 31.289 4.986 -8.994 1.00 33.03 282 LYS A O 1
ATOM 2279 N N . VAL A 1 283 ? 29.179 4.247 -8.756 1.00 28.22 283 VAL A N 1
ATOM 2280 C CA . VAL A 1 283 ? 28.744 4.606 -10.115 1.00 28.22 283 VAL A CA 1
ATOM 2281 C C . VAL A 1 283 ? 27.808 5.811 -10.050 1.00 28.22 283 VAL A C 1
ATOM 2283 O O . VAL A 1 283 ? 26.743 5.777 -9.438 1.00 28.22 283 VAL A O 1
ATOM 2286 N N . THR A 1 284 ? 28.244 6.902 -10.671 1.00 33.28 284 THR A N 1
ATOM 2287 C CA . THR A 1 284 ? 27.472 8.113 -10.953 1.00 33.28 284 THR A CA 1
ATOM 2288 C C . THR A 1 284 ? 26.710 7.979 -12.282 1.00 33.28 284 THR A C 1
ATOM 2290 O O . THR A 1 284 ? 27.085 7.213 -13.163 1.00 33.28 284 THR A O 1
ATOM 2293 N N . LYS A 1 285 ? 25.610 8.737 -12.406 1.00 41.72 285 LYS A N 1
ATOM 2294 C CA . LYS A 1 285 ? 24.695 8.875 -13.562 1.00 41.72 285 LYS A CA 1
ATOM 2295 C C . LYS A 1 285 ? 25.330 8.694 -14.963 1.00 41.72 285 LYS A C 1
ATOM 2297 O O . LYS A 1 285 ? 26.196 9.490 -15.317 1.00 41.72 285 LYS A O 1
ATOM 2302 N N . LYS A 1 286 ? 24.719 7.810 -15.780 1.00 40.81 286 LYS A N 1
ATOM 2303 C CA . LYS A 1 286 ? 24.450 7.857 -17.251 1.00 40.81 286 LYS A CA 1
ATOM 2304 C C . LYS A 1 286 ? 24.776 6.523 -17.943 1.00 40.81 286 LYS A C 1
ATOM 2306 O O . LYS A 1 286 ? 25.942 6.178 -18.069 1.00 40.81 286 LYS A O 1
ATOM 2311 N N . ASN A 1 287 ? 23.763 5.851 -18.498 1.00 40.97 287 ASN A N 1
ATOM 2312 C CA . ASN A 1 287 ? 23.958 4.826 -19.530 1.00 40.97 287 ASN A CA 1
ATOM 2313 C C . ASN A 1 287 ? 23.110 5.201 -20.771 1.00 40.97 287 ASN A C 1
ATOM 2315 O O . ASN A 1 287 ? 21.890 5.078 -20.709 1.00 40.97 287 ASN A O 1
ATOM 2319 N N . PRO A 1 288 ? 23.703 5.765 -21.842 1.00 48.69 288 PRO A N 1
ATOM 2320 C CA . PRO A 1 288 ? 22.962 6.419 -22.931 1.00 48.69 288 PRO A CA 1
ATOM 2321 C C . PRO A 1 288 ? 22.450 5.519 -24.081 1.00 48.69 288 PRO A C 1
ATOM 2323 O O . PRO A 1 288 ? 21.935 6.075 -25.040 1.00 48.69 288 PRO A O 1
ATOM 2326 N N . ASN A 1 289 ? 22.544 4.179 -24.021 1.00 50.22 289 ASN A N 1
ATOM 2327 C CA . ASN A 1 289 ? 22.289 3.297 -25.187 1.00 50.22 289 ASN A CA 1
ATOM 2328 C C . ASN A 1 289 ? 21.231 2.185 -24.973 1.00 50.22 289 ASN A C 1
ATOM 2330 O O . ASN A 1 289 ? 21.367 1.099 -25.533 1.00 50.22 289 ASN A O 1
ATOM 2334 N N . ILE A 1 290 ? 20.201 2.400 -24.150 1.00 50.50 290 ILE A N 1
ATOM 2335 C CA . ILE A 1 290 ? 19.098 1.429 -23.998 1.00 50.50 290 ILE A CA 1
ATOM 2336 C C . ILE A 1 290 ? 17.938 1.861 -24.901 1.00 50.50 290 ILE A C 1
ATOM 2338 O O . ILE A 1 290 ? 17.456 2.986 -24.764 1.00 50.50 290 ILE A O 1
ATOM 2342 N N . VAL A 1 291 ? 17.504 0.967 -25.798 1.00 56.12 291 VAL A N 1
ATOM 2343 C CA . VAL A 1 291 ? 16.254 1.102 -26.561 1.00 56.12 291 VAL A CA 1
ATOM 2344 C C . VAL A 1 291 ? 15.195 0.221 -25.894 1.00 56.12 291 VAL A C 1
ATOM 2346 O O . VAL A 1 291 ? 15.468 -0.940 -25.603 1.00 56.12 291 VAL A O 1
ATOM 2349 N N . ILE A 1 292 ? 14.016 0.764 -25.598 1.00 60.69 292 ILE A N 1
ATOM 2350 C CA . ILE A 1 292 ? 12.914 0.050 -24.936 1.00 60.69 292 ILE A CA 1
ATOM 2351 C C . ILE A 1 292 ? 11.737 -0.015 -25.905 1.00 60.69 292 ILE A C 1
ATOM 2353 O O . ILE A 1 292 ? 11.194 1.023 -26.275 1.00 60.69 292 ILE A O 1
ATOM 2357 N N . GLU A 1 293 ? 11.298 -1.217 -26.276 1.00 72.56 293 GLU A N 1
ATOM 2358 C CA . GLU A 1 293 ? 10.068 -1.390 -27.051 1.00 72.56 293 GLU A CA 1
ATOM 2359 C C . GLU A 1 293 ? 8.863 -1.656 -26.141 1.00 72.56 293 GLU A C 1
ATOM 2361 O O . GLU A 1 293 ? 8.919 -2.481 -25.228 1.00 72.56 293 GLU A O 1
ATOM 2366 N N . ILE A 1 294 ? 7.752 -0.959 -26.384 1.00 76.25 294 ILE A N 1
ATOM 2367 C CA . ILE A 1 294 ? 6.508 -1.113 -25.623 1.00 76.25 294 ILE A CA 1
ATOM 2368 C C . ILE A 1 294 ? 5.369 -1.454 -26.580 1.00 76.25 294 ILE A C 1
ATOM 2370 O O . ILE A 1 294 ? 4.952 -0.617 -27.381 1.00 76.25 294 ILE A O 1
ATOM 2374 N N . GLU A 1 295 ? 4.822 -2.664 -26.450 1.00 82.06 295 GLU A N 1
ATOM 2375 C CA . GLU A 1 295 ? 3.607 -3.086 -27.150 1.00 82.06 295 GLU A CA 1
ATOM 2376 C C . GLU A 1 295 ? 2.348 -2.760 -26.339 1.00 82.06 295 GLU A C 1
ATOM 2378 O O . GLU A 1 295 ? 2.254 -3.049 -25.145 1.00 82.06 295 GLU A O 1
ATOM 2383 N N . THR A 1 296 ? 1.358 -2.133 -26.976 1.00 85.25 296 THR A N 1
ATOM 2384 C CA . THR A 1 296 ? 0.129 -1.698 -26.295 1.00 85.25 296 THR A CA 1
ATOM 2385 C C . THR A 1 296 ? -1.051 -1.581 -27.251 1.00 85.25 296 THR A C 1
ATOM 2387 O O . THR A 1 296 ? -0.875 -1.317 -28.431 1.00 85.25 296 THR A O 1
ATOM 2390 N N . ASN A 1 297 ? -2.280 -1.698 -26.743 1.00 87.00 297 ASN A N 1
ATOM 2391 C CA . ASN A 1 297 ? -3.492 -1.412 -27.523 1.00 87.00 297 ASN A CA 1
ATOM 2392 C C . ASN A 1 297 ? -3.790 0.095 -27.643 1.00 87.00 297 ASN A C 1
ATOM 2394 O O . ASN A 1 297 ? -4.764 0.475 -28.284 1.00 87.00 297 ASN A O 1
ATOM 2398 N N . GLY A 1 298 ? -3.003 0.963 -26.997 1.00 84.69 298 GLY A N 1
ATOM 2399 C CA . GLY A 1 298 ? -3.174 2.415 -27.108 1.00 84.69 298 GLY A CA 1
ATOM 2400 C C . GLY A 1 298 ? -4.371 2.981 -26.336 1.00 84.69 298 GLY A C 1
ATOM 2401 O O . GLY A 1 298 ? -4.822 4.085 -26.624 1.00 84.69 298 GLY A O 1
ATOM 2402 N N . THR A 1 299 ? -4.896 2.242 -25.357 1.00 84.19 299 THR A N 1
ATOM 2403 C CA . THR A 1 299 ? -6.027 2.673 -24.516 1.00 84.19 299 THR A CA 1
ATOM 2404 C C . THR A 1 299 ? -5.579 3.383 -23.236 1.00 84.19 299 THR A C 1
ATOM 2406 O O . THR A 1 299 ? -6.360 4.093 -22.613 1.00 84.19 299 THR A O 1
ATOM 2409 N N . ILE A 1 300 ? -4.314 3.228 -22.839 1.00 82.75 300 ILE A N 1
ATOM 2410 C CA . ILE A 1 300 ? 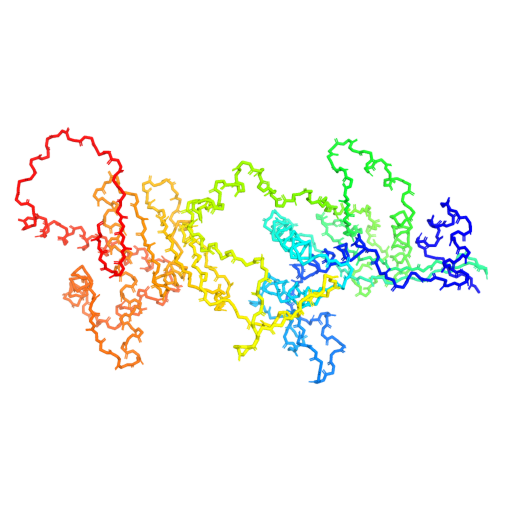-3.756 3.850 -21.635 1.00 82.75 300 ILE A CA 1
ATOM 2411 C C . ILE A 1 300 ? -2.552 4.701 -22.023 1.00 82.75 300 ILE A C 1
ATOM 2413 O O . ILE A 1 300 ? -1.579 4.198 -22.589 1.00 82.75 300 ILE A O 1
ATOM 2417 N N . LYS A 1 301 ? -2.627 5.997 -21.713 1.00 79.62 301 LYS A N 1
ATOM 2418 C CA . LYS A 1 301 ? -1.526 6.942 -21.890 1.00 79.62 301 LYS A CA 1
ATOM 2419 C C . LYS A 1 301 ? -0.435 6.666 -20.848 1.00 79.62 301 LYS A C 1
ATOM 2421 O O . LYS A 1 301 ? -0.755 6.643 -19.659 1.00 79.62 301 LYS A O 1
ATOM 2426 N N . PRO A 1 302 ? 0.835 6.479 -21.251 1.00 75.81 302 PRO A N 1
ATOM 2427 C CA . PRO A 1 302 ? 1.946 6.375 -20.313 1.00 75.81 302 PRO A CA 1
ATOM 2428 C C . PRO A 1 302 ? 2.050 7.640 -19.451 1.00 75.81 302 PRO A C 1
ATOM 2430 O O . PRO A 1 302 ? 1.962 8.760 -19.958 1.00 75.81 302 PRO A O 1
ATOM 2433 N N . LEU A 1 303 ? 2.228 7.466 -18.141 1.00 57.69 303 LEU A N 1
ATOM 2434 C CA . LEU A 1 303 ? 2.387 8.570 -17.194 1.00 57.69 303 LEU A CA 1
ATOM 2435 C C . LEU A 1 303 ? 3.884 8.857 -16.995 1.00 57.69 303 LEU A C 1
ATOM 2437 O O . LEU A 1 303 ? 4.604 8.009 -16.475 1.00 57.69 303 LEU A O 1
ATOM 2441 N N . GLY A 1 304 ? 4.346 10.048 -17.395 1.00 54.09 304 GLY A N 1
ATOM 2442 C CA . GLY A 1 304 ? 5.704 10.542 -17.116 1.00 54.09 304 GLY A CA 1
ATOM 2443 C C . GLY A 1 304 ? 6.521 10.934 -18.353 1.00 54.09 304 GLY A C 1
ATOM 2444 O O . GLY A 1 304 ? 6.586 10.211 -19.343 1.00 54.09 304 GLY A O 1
ATOM 2445 N N . GLY A 1 305 ? 7.148 12.114 -18.288 1.00 48.50 305 GLY A N 1
ATOM 2446 C CA . GLY A 1 305 ? 8.086 12.630 -19.286 1.00 48.50 305 GLY A CA 1
ATOM 2447 C C . GLY A 1 305 ? 9.533 12.203 -19.014 1.00 48.50 305 GLY A C 1
ATOM 2448 O O . GLY A 1 305 ? 9.960 12.142 -17.864 1.00 48.50 305 GLY A O 1
ATOM 2449 N N . LYS A 1 306 ? 10.276 11.986 -20.109 1.00 47.94 306 LYS A N 1
ATOM 2450 C CA . LYS A 1 306 ? 11.658 11.474 -20.217 1.00 47.94 306 LYS A CA 1
ATOM 2451 C C . LYS A 1 306 ? 11.838 10.041 -19.718 1.00 47.94 306 LYS A C 1
ATOM 2453 O O . LYS A 1 306 ? 12.244 9.791 -18.588 1.00 47.94 306 LYS A O 1
ATOM 2458 N N . PHE A 1 307 ? 11.610 9.111 -20.636 1.00 54.56 307 PHE A N 1
ATOM 2459 C CA . PHE A 1 307 ? 12.081 7.741 -20.512 1.00 54.56 307 PHE A CA 1
ATOM 2460 C C . PHE A 1 307 ? 13.616 7.698 -20.396 1.00 54.56 307 PHE A C 1
ATOM 2462 O O . PHE A 1 307 ? 14.327 8.527 -20.969 1.00 54.56 307 PHE A O 1
ATOM 2469 N N . LEU A 1 308 ? 14.129 6.745 -19.616 1.00 46.00 308 LEU A N 1
ATOM 2470 C CA . LEU A 1 308 ? 15.559 6.449 -19.508 1.00 46.00 308 LEU A CA 1
ATOM 2471 C C . LEU A 1 308 ? 15.996 5.651 -20.749 1.00 46.00 308 LEU A C 1
ATOM 2473 O O . LEU A 1 308 ? 16.114 4.433 -20.685 1.00 46.00 308 LEU A O 1
ATOM 2477 N N . GLY A 1 309 ? 16.193 6.338 -21.877 1.00 55.25 309 GLY A N 1
ATOM 2478 C CA . GLY A 1 309 ? 16.593 5.731 -23.154 1.00 55.25 309 GLY A CA 1
ATOM 2479 C C . GLY A 1 309 ? 15.648 6.066 -24.309 1.00 55.25 309 GLY A C 1
ATOM 2480 O O . GLY A 1 309 ? 14.673 6.799 -24.125 1.00 55.25 309 GLY A O 1
ATOM 2481 N N . ASP A 1 310 ? 15.946 5.530 -25.492 1.00 62.25 310 ASP A N 1
ATOM 2482 C CA . ASP A 1 310 ? 15.083 5.657 -26.669 1.00 62.25 310 ASP A CA 1
ATOM 2483 C C . ASP A 1 310 ? 13.922 4.665 -26.532 1.00 62.25 310 ASP A C 1
ATOM 2485 O O . ASP A 1 310 ? 14.140 3.468 -26.377 1.00 62.25 310 ASP A O 1
ATOM 2489 N N . VAL A 1 311 ? 12.676 5.136 -26.546 1.00 70.25 311 VAL A N 1
ATOM 2490 C CA . VAL A 1 311 ? 11.499 4.261 -26.411 1.00 70.25 311 VAL A CA 1
ATOM 2491 C C . VAL A 1 311 ? 10.757 4.188 -27.728 1.00 70.25 311 VAL A C 1
ATOM 2493 O O . VAL A 1 311 ? 10.377 5.218 -28.278 1.00 70.25 311 VAL A O 1
ATOM 2496 N N . ILE A 1 312 ? 10.522 2.970 -28.207 1.00 78.38 312 ILE A N 1
ATOM 2497 C CA . ILE A 1 312 ? 9.736 2.692 -29.405 1.00 78.38 312 ILE A CA 1
ATOM 2498 C C . ILE A 1 312 ? 8.392 2.128 -28.959 1.00 78.38 312 ILE A C 1
ATOM 2500 O O . ILE A 1 312 ? 8.309 1.087 -28.311 1.00 78.38 312 ILE A O 1
ATOM 2504 N N . PHE A 1 313 ? 7.311 2.809 -29.315 1.00 82.06 313 PHE A N 1
ATOM 2505 C CA . PHE A 1 313 ? 5.966 2.321 -29.041 1.00 82.06 313 PHE A CA 1
ATOM 2506 C C . PHE A 1 313 ? 5.425 1.561 -30.248 1.00 82.06 313 PHE A C 1
ATOM 2508 O O . PHE A 1 313 ? 5.400 2.086 -31.354 1.00 82.06 313 PHE A O 1
ATOM 2515 N N . ASN A 1 314 ? 4.957 0.341 -30.020 1.00 81.50 314 ASN A N 1
ATOM 2516 C CA . ASN A 1 314 ? 4.263 -0.497 -30.988 1.00 81.50 314 ASN A CA 1
ATOM 2517 C C . ASN A 1 314 ? 2.788 -0.576 -30.567 1.00 81.50 314 ASN A C 1
ATOM 2519 O O . ASN A 1 314 ? 2.385 -1.385 -29.729 1.00 81.50 314 ASN A O 1
ATOM 2523 N N . VAL A 1 315 ? 1.975 0.320 -31.112 1.00 83.31 315 VAL A N 1
ATOM 2524 C CA . VAL A 1 315 ? 0.583 0.517 -30.713 1.00 83.31 315 VAL A CA 1
ATOM 2525 C C . VAL A 1 315 ? -0.326 -0.240 -31.670 1.00 83.31 315 VAL A C 1
ATOM 2527 O O . VAL A 1 315 ? -0.277 -0.016 -32.871 1.00 83.31 315 VAL A O 1
ATOM 2530 N N . SER A 1 316 ? -1.179 -1.122 -31.156 1.00 86.50 316 SER A N 1
ATOM 2531 C CA . SER A 1 316 ? -2.128 -1.917 -31.943 1.00 86.50 316 SER A CA 1
ATOM 2532 C C . SER A 1 316 ? -3.579 -1.605 -31.553 1.00 86.50 316 SER A C 1
ATOM 2534 O O . SER A 1 316 ? -4.191 -2.390 -30.814 1.00 86.50 316 SER A O 1
ATOM 2536 N N . PRO A 1 317 ? -4.143 -0.453 -31.974 1.00 87.25 317 PRO A N 1
ATOM 2537 C CA . PRO A 1 317 ? -5.513 -0.089 -31.635 1.00 87.25 317 PRO A CA 1
ATOM 2538 C C . PRO A 1 317 ? -6.499 -1.143 -32.128 1.00 87.25 317 PRO A C 1
ATOM 2540 O O . PRO A 1 317 ? -6.353 -1.710 -33.210 1.00 87.25 317 PRO A O 1
ATOM 2543 N N . LYS A 1 318 ? -7.530 -1.411 -31.326 1.00 89.25 318 LYS A N 1
ATOM 2544 C CA . LYS A 1 318 ? -8.558 -2.384 -31.698 1.00 89.25 318 LYS A CA 1
ATOM 2545 C C . LYS A 1 318 ? -9.608 -1.728 -32.607 1.00 89.25 318 LYS A C 1
ATOM 2547 O O . LYS A 1 318 ? -10.213 -0.716 -32.240 1.00 89.25 318 LYS A O 1
ATOM 2552 N N . LEU A 1 319 ? -9.841 -2.327 -33.775 1.00 85.50 319 LEU A N 1
ATOM 2553 C CA . LEU A 1 319 ? -10.887 -1.928 -34.726 1.00 85.50 319 LEU A CA 1
ATOM 2554 C C . LEU A 1 319 ? -12.235 -2.573 -34.374 1.00 85.50 319 LEU A C 1
ATOM 2556 O O . LEU A 1 319 ? -12.328 -3.384 -33.442 1.00 85.50 319 LEU A O 1
ATOM 2560 N N . LYS A 1 320 ? -13.297 -2.201 -35.095 1.00 85.81 320 LYS A N 1
ATOM 2561 C CA . LYS A 1 320 ? -14.648 -2.761 -34.920 1.00 85.81 320 LYS A CA 1
ATOM 2562 C C . LYS A 1 320 ? -14.661 -4.286 -35.065 1.00 85.81 320 LYS A C 1
ATOM 2564 O O . LYS A 1 320 ? -15.344 -4.954 -34.289 1.00 85.81 320 LYS A O 1
ATOM 2569 N N . ASN A 1 321 ? -13.852 -4.831 -35.975 1.00 82.00 321 ASN A N 1
ATOM 2570 C CA . ASN A 1 321 ? -13.704 -6.273 -36.194 1.00 82.00 321 ASN A CA 1
ATOM 2571 C C . ASN A 1 321 ? -13.241 -7.073 -34.955 1.00 82.00 321 ASN A C 1
ATOM 2573 O O . ASN A 1 321 ? -13.419 -8.285 -34.908 1.00 82.00 321 ASN A O 1
ATOM 2577 N N . SER A 1 322 ? -12.706 -6.415 -33.920 1.00 85.00 322 SER A N 1
ATOM 2578 C CA . SER A 1 322 ? -12.294 -7.062 -32.667 1.00 85.00 322 SER A CA 1
ATOM 2579 C C . SER A 1 322 ? -13.451 -7.429 -31.728 1.00 85.00 322 SER A C 1
ATOM 2581 O O . SER A 1 322 ? -13.213 -8.043 -30.689 1.00 85.00 322 SER A O 1
ATOM 2583 N N . GLY A 1 323 ? -14.678 -6.987 -32.026 1.00 85.44 323 GLY A N 1
ATOM 2584 C CA . GLY A 1 323 ? -15.856 -7.182 -31.172 1.00 85.44 323 GLY A CA 1
ATOM 2585 C C . GLY A 1 323 ? -15.890 -6.311 -29.908 1.00 85.44 323 GLY A C 1
ATOM 2586 O O . GLY A 1 323 ? -16.842 -6.392 -29.134 1.00 85.44 323 GLY A O 1
ATOM 2587 N N . ASN A 1 324 ? -14.884 -5.458 -29.682 1.00 80.69 324 ASN A N 1
ATOM 2588 C CA . ASN A 1 324 ? -14.839 -4.566 -28.523 1.00 80.69 324 ASN A CA 1
ATOM 2589 C C . ASN A 1 324 ? -15.721 -3.320 -28.714 1.00 80.69 324 ASN A C 1
ATOM 2591 O O . ASN A 1 324 ? -15.789 -2.737 -29.798 1.00 80.69 324 ASN A O 1
ATOM 2595 N N . GLU A 1 325 ? -16.341 -2.849 -27.628 1.00 82.31 325 GLU A N 1
ATOM 2596 C CA . GLU A 1 325 ? -17.107 -1.595 -27.626 1.00 82.31 325 GLU A CA 1
ATOM 2597 C C . GLU A 1 325 ? -16.226 -0.388 -27.984 1.00 82.31 325 GLU A C 1
ATOM 2599 O O . GLU A 1 325 ? -15.111 -0.246 -27.479 1.00 82.31 325 GLU A O 1
ATOM 2604 N N . TYR A 1 326 ? -16.770 0.538 -28.784 1.00 76.62 326 TYR A N 1
ATOM 2605 C CA . TYR A 1 326 ? -16.067 1.721 -29.302 1.00 76.62 326 TYR A CA 1
ATOM 2606 C C . TYR A 1 326 ? -15.304 2.515 -28.229 1.00 76.62 326 TYR A C 1
ATOM 2608 O O . TYR A 1 326 ? -14.103 2.750 -28.349 1.00 76.62 326 TYR A O 1
ATOM 2616 N N . LYS A 1 327 ? -15.979 2.847 -27.122 1.00 76.56 327 LYS A N 1
ATOM 2617 C CA . LYS A 1 327 ? -15.414 3.645 -26.018 1.00 76.56 327 LYS A CA 1
ATOM 2618 C C . LYS A 1 327 ? -14.284 2.940 -25.258 1.00 76.56 327 LYS A C 1
ATOM 2620 O O . LYS A 1 327 ? -13.516 3.599 -24.567 1.00 76.56 327 LYS A O 1
ATOM 2625 N N . LYS A 1 328 ? -14.194 1.610 -25.358 1.00 76.44 328 LYS A N 1
ATOM 2626 C CA . LYS A 1 328 ? -13.142 0.803 -24.721 1.00 76.44 328 LYS A CA 1
ATOM 2627 C C . LYS A 1 328 ? -11.929 0.616 -25.629 1.00 76.44 328 LYS A C 1
ATOM 2629 O O . LYS A 1 328 ? -10.842 0.354 -25.124 1.00 76.44 328 LYS A O 1
ATOM 2634 N N . ARG A 1 329 ? -12.112 0.740 -26.947 1.00 82.25 329 ARG A N 1
ATOM 2635 C CA . ARG A 1 329 ? -11.046 0.557 -27.939 1.00 82.25 329 ARG A CA 1
ATOM 2636 C C . ARG A 1 329 ? -10.414 1.866 -28.407 1.00 82.25 329 ARG A C 1
ATOM 2638 O O . ARG A 1 329 ? -9.205 1.879 -28.619 1.00 82.25 329 ARG A O 1
ATOM 2645 N N . ILE A 1 330 ? -11.184 2.954 -28.525 1.00 80.50 330 ILE A N 1
ATOM 2646 C CA . ILE A 1 330 ? -10.685 4.245 -29.022 1.00 80.50 330 ILE A CA 1
ATOM 2647 C C . ILE A 1 330 ? -10.625 5.270 -27.891 1.00 80.50 330 ILE A C 1
ATOM 2649 O O . ILE A 1 330 ? -11.644 5.800 -27.451 1.00 80.50 330 ILE A O 1
ATOM 2653 N N . ILE A 1 331 ? -9.405 5.582 -27.447 1.00 82.06 331 ILE A N 1
ATOM 2654 C CA . ILE A 1 331 ? -9.132 6.671 -26.501 1.00 82.06 331 ILE A CA 1
ATOM 2655 C C . ILE A 1 331 ? -8.226 7.681 -27.199 1.00 82.06 331 ILE A C 1
ATOM 2657 O O . ILE A 1 331 ? -7.001 7.581 -27.186 1.00 82.06 331 ILE A O 1
ATOM 2661 N N . TYR A 1 332 ? -8.860 8.660 -27.838 1.00 76.25 332 TYR A N 1
ATOM 2662 C CA . TYR A 1 332 ? -8.204 9.625 -28.716 1.00 76.25 332 TYR A CA 1
ATOM 2663 C C . TYR A 1 332 ? -7.066 10.408 -28.064 1.00 76.25 332 TYR A C 1
ATOM 2665 O O . TYR A 1 332 ? -6.016 10.565 -28.679 1.00 76.25 332 TYR A O 1
ATOM 2673 N N . ASP A 1 333 ? -7.235 10.840 -26.815 1.00 73.69 333 ASP A N 1
ATOM 2674 C CA . ASP A 1 333 ? -6.188 11.561 -26.080 1.00 73.69 333 ASP A CA 1
ATOM 2675 C C . ASP A 1 333 ? -4.926 10.710 -25.889 1.00 73.69 333 ASP A C 1
ATOM 2677 O O . ASP A 1 333 ? -3.805 11.223 -25.876 1.00 73.69 333 ASP A O 1
ATOM 2681 N N . THR A 1 334 ? -5.105 9.394 -25.759 1.00 81.06 334 THR A N 1
ATOM 2682 C CA . THR A 1 334 ? -4.008 8.438 -25.616 1.00 81.06 334 THR A CA 1
ATOM 2683 C C . THR A 1 334 ? -3.341 8.170 -26.960 1.00 81.06 334 THR A C 1
ATOM 2685 O O . THR A 1 334 ? -2.121 8.262 -27.071 1.00 81.06 334 THR A O 1
ATOM 2688 N N . LEU A 1 335 ? -4.126 7.872 -27.996 1.00 80.38 335 LEU A N 1
ATOM 2689 C CA . LEU A 1 335 ? -3.593 7.588 -29.330 1.00 80.38 335 LEU A CA 1
ATOM 2690 C C . LEU A 1 335 ? -2.900 8.816 -29.943 1.00 80.38 335 LEU A C 1
ATOM 2692 O O . LEU A 1 335 ? -1.834 8.684 -30.541 1.00 80.38 335 LEU A O 1
ATOM 2696 N N . GLY A 1 336 ? -3.444 10.015 -29.717 1.00 76.06 336 GLY A N 1
ATOM 2697 C CA . GLY A 1 336 ? -2.813 11.275 -30.110 1.00 76.06 336 GLY A CA 1
ATOM 2698 C C . GLY A 1 336 ? -1.466 11.488 -29.418 1.00 76.06 336 GLY A C 1
ATOM 2699 O O . GLY A 1 336 ? -0.504 11.902 -30.059 1.00 76.06 336 GLY A O 1
ATOM 2700 N N . TRP A 1 337 ? -1.352 11.117 -28.139 1.00 81.25 337 TRP A N 1
ATOM 2701 C CA . TRP A 1 337 ? -0.066 11.149 -27.444 1.00 81.25 337 TRP A CA 1
ATOM 2702 C C . TRP A 1 337 ? 0.948 10.168 -28.049 1.00 81.25 337 TRP A C 1
ATOM 2704 O O . TRP A 1 337 ? 2.097 10.543 -28.254 1.00 81.25 337 TRP A O 1
ATOM 2714 N N . PHE A 1 338 ? 0.536 8.943 -28.391 1.00 80.44 338 PHE A N 1
ATOM 2715 C CA . PHE A 1 338 ? 1.427 7.981 -29.051 1.00 80.44 338 PHE A CA 1
ATOM 2716 C C . PHE A 1 338 ? 1.877 8.455 -30.439 1.00 80.44 338 PHE A C 1
ATOM 2718 O O . PHE A 1 338 ? 3.042 8.289 -30.791 1.00 80.44 338 PHE A O 1
ATOM 2725 N N . SER A 1 339 ? 0.993 9.112 -31.195 1.00 77.06 339 SER A N 1
ATOM 2726 C CA . SER A 1 339 ? 1.348 9.747 -32.471 1.00 77.06 339 SER A CA 1
ATOM 2727 C C . SER A 1 339 ? 2.420 10.832 -32.301 1.00 77.06 339 SER A C 1
ATOM 2729 O O . SER A 1 339 ? 3.313 10.956 -33.134 1.00 77.06 339 SER A O 1
ATOM 2731 N N . GLU A 1 340 ? 2.378 11.600 -31.211 1.00 74.56 340 GLU A N 1
ATOM 2732 C CA . GLU A 1 340 ? 3.396 12.616 -30.903 1.00 74.56 340 GLU A CA 1
ATOM 2733 C C . GLU A 1 340 ? 4.756 12.032 -30.505 1.00 74.56 340 GLU A C 1
ATOM 2735 O O . GLU A 1 340 ? 5.763 12.729 -30.616 1.00 74.56 340 GLU A O 1
ATOM 2740 N N . MET A 1 341 ? 4.790 10.778 -30.051 1.00 71.62 341 MET A N 1
ATOM 2741 C CA . MET A 1 341 ? 6.008 10.061 -29.658 1.00 71.62 341 MET A CA 1
ATOM 2742 C C . MET A 1 341 ? 6.600 9.208 -30.792 1.00 71.62 341 MET A C 1
ATOM 2744 O O . MET A 1 341 ? 7.463 8.379 -30.527 1.00 71.62 341 MET A O 1
ATOM 2748 N N . ASP A 1 342 ? 6.135 9.389 -32.033 1.00 72.88 342 ASP A N 1
ATOM 2749 C CA . ASP A 1 342 ? 6.574 8.622 -33.211 1.00 72.88 342 ASP A CA 1
ATOM 2750 C C . ASP A 1 342 ? 6.380 7.097 -33.061 1.00 72.88 342 ASP A C 1
ATOM 2752 O O . ASP A 1 342 ? 7.209 6.281 -33.463 1.00 72.88 342 ASP A O 1
ATOM 2756 N N . ALA A 1 343 ? 5.263 6.700 -32.439 1.00 80.75 343 ALA A N 1
ATOM 2757 C CA . ALA A 1 343 ? 4.886 5.299 -32.291 1.00 80.75 343 ALA A CA 1
ATOM 2758 C C . ALA A 1 343 ? 4.588 4.621 -33.644 1.00 80.75 343 ALA A C 1
ATOM 2760 O O . ALA A 1 343 ? 3.975 5.217 -34.532 1.00 80.75 343 ALA A O 1
ATOM 2761 N N . ASN A 1 344 ? 4.918 3.333 -33.763 1.00 80.75 344 ASN A N 1
ATOM 2762 C CA . ASN A 1 344 ? 4.451 2.473 -34.848 1.00 80.75 344 ASN A CA 1
ATOM 2763 C C . ASN A 1 344 ? 3.007 2.046 -34.562 1.00 80.75 344 ASN A C 1
ATOM 2765 O O . ASN A 1 344 ? 2.742 1.456 -33.513 1.00 80.75 344 ASN A O 1
ATOM 2769 N N . PHE A 1 345 ? 2.088 2.278 -35.498 1.00 81.00 345 PHE A N 1
ATOM 2770 C CA . PHE A 1 345 ? 0.707 1.806 -35.380 1.00 81.00 345 PHE A CA 1
ATOM 2771 C C . PHE A 1 345 ? 0.501 0.541 -36.217 1.00 81.00 345 PHE A C 1
ATOM 2773 O O . PHE A 1 345 ? 0.814 0.529 -37.405 1.00 81.00 345 PHE A O 1
ATOM 2780 N N . LYS A 1 346 ? -0.017 -0.527 -35.605 1.00 81.69 346 LYS A N 1
ATOM 2781 C CA . LYS A 1 346 ? -0.309 -1.812 -36.254 1.00 81.69 346 LYS A CA 1
ATOM 2782 C C . LYS A 1 346 ? -1.818 -2.060 -36.244 1.00 81.69 346 LYS A C 1
ATOM 2784 O O . LYS A 1 346 ? -2.448 -1.971 -35.191 1.00 81.69 346 LYS A O 1
ATOM 2789 N N . PHE A 1 347 ? -2.400 -2.402 -37.388 1.00 80.19 347 PHE A N 1
ATOM 2790 C CA . PHE A 1 347 ? -3.836 -2.677 -37.500 1.00 80.19 347 PHE A CA 1
ATOM 2791 C C . PHE A 1 347 ? -4.082 -4.069 -38.079 1.00 80.19 347 PHE A C 1
ATOM 2793 O O . PHE A 1 347 ? -3.391 -4.502 -39.002 1.00 80.19 347 PHE A O 1
ATOM 2800 N N . VAL A 1 348 ? -5.073 -4.766 -37.521 1.00 80.94 348 VAL A N 1
ATOM 2801 C CA . VAL A 1 348 ? -5.562 -6.050 -38.040 1.00 80.94 348 VAL A CA 1
ATOM 2802 C C . VAL A 1 348 ? -6.758 -5.751 -38.935 1.00 80.94 348 VAL A C 1
ATOM 2804 O O . VAL A 1 348 ? -7.784 -5.288 -38.433 1.00 80.94 348 VAL A O 1
ATOM 2807 N N . ILE A 1 349 ? -6.607 -5.978 -40.239 1.00 77.06 349 ILE A N 1
ATOM 2808 C CA . ILE A 1 349 ? -7.608 -5.653 -41.260 1.00 77.06 349 ILE A CA 1
ATOM 2809 C C . ILE A 1 349 ? -8.221 -6.948 -41.777 1.00 77.06 349 ILE A C 1
ATOM 2811 O O . ILE A 1 349 ? -7.508 -7.810 -42.286 1.00 77.06 349 ILE A O 1
ATOM 2815 N N . ASN A 1 350 ? -9.544 -7.054 -41.667 1.00 76.25 350 ASN A N 1
ATOM 2816 C CA . ASN A 1 350 ? -10.307 -8.209 -42.140 1.00 76.25 350 ASN A CA 1
ATOM 2817 C C . ASN A 1 350 ? -11.310 -7.826 -43.238 1.00 76.25 350 ASN A C 1
ATOM 2819 O O . ASN A 1 350 ? -11.860 -8.701 -43.898 1.00 76.25 350 ASN A O 1
ATOM 2823 N N . SER A 1 351 ? -11.591 -6.532 -43.410 1.00 76.44 351 SER A N 1
ATOM 2824 C CA . SER A 1 351 ? -12.585 -6.027 -44.356 1.00 76.44 351 SER A CA 1
ATOM 2825 C C . SER A 1 351 ? -12.237 -4.619 -44.858 1.00 76.44 351 SER A C 1
ATOM 2827 O O . SER A 1 351 ? -11.480 -3.903 -44.198 1.00 76.44 351 SER A O 1
ATOM 2829 N N . PRO A 1 352 ? -12.815 -4.172 -45.988 1.00 74.62 352 PRO A N 1
ATOM 2830 C CA . PRO A 1 352 ? -12.681 -2.788 -46.447 1.00 74.62 352 PRO A CA 1
ATOM 2831 C C . PRO A 1 352 ? -13.130 -1.745 -45.409 1.00 74.62 352 PRO A C 1
ATOM 2833 O O . PRO A 1 352 ? -12.517 -0.687 -45.297 1.00 74.62 352 PRO A O 1
ATOM 2836 N N . ASP A 1 353 ? -14.144 -2.050 -44.596 1.00 72.94 353 ASP A N 1
ATOM 2837 C CA . ASP A 1 353 ? -14.629 -1.155 -43.533 1.00 72.94 353 ASP A CA 1
ATOM 2838 C C . ASP A 1 353 ? -13.576 -0.909 -42.439 1.00 72.94 353 ASP A C 1
ATOM 2840 O O . ASP A 1 353 ? -13.546 0.158 -41.821 1.00 72.94 353 ASP A O 1
ATOM 2844 N N . ASP A 1 354 ? -12.679 -1.875 -42.213 1.00 76.00 354 ASP A N 1
ATOM 2845 C CA . ASP A 1 354 ? -11.552 -1.710 -41.294 1.00 76.00 354 ASP A CA 1
ATOM 2846 C C . ASP A 1 354 ? -10.536 -0.688 -41.842 1.00 76.00 354 ASP A C 1
ATOM 2848 O O . ASP A 1 354 ? -9.930 0.053 -41.069 1.00 76.00 354 ASP A O 1
ATOM 2852 N N . ILE A 1 355 ? -10.381 -0.598 -43.170 1.00 73.94 355 ILE A N 1
ATOM 2853 C CA . ILE A 1 355 ? -9.517 0.396 -43.833 1.00 73.94 355 ILE A CA 1
ATOM 2854 C C . ILE A 1 355 ? -10.116 1.797 -43.690 1.00 73.94 355 ILE A C 1
ATOM 2856 O O . ILE A 1 355 ? -9.390 2.743 -43.379 1.00 73.94 355 ILE A O 1
ATOM 2860 N N . ASP A 1 356 ? -11.434 1.935 -43.856 1.00 72.94 356 ASP A N 1
ATOM 2861 C CA . ASP A 1 356 ? -12.129 3.214 -43.666 1.00 72.94 356 ASP A CA 1
ATOM 2862 C C . ASP A 1 356 ? -11.969 3.712 -42.224 1.00 72.94 356 ASP A C 1
ATOM 2864 O O . ASP A 1 356 ? -11.712 4.892 -41.975 1.00 72.94 356 ASP A O 1
ATOM 2868 N N . GLU A 1 357 ? -12.037 2.794 -41.258 1.00 76.94 357 GLU A N 1
ATOM 2869 C CA . GLU A 1 357 ? -11.788 3.103 -39.856 1.00 76.94 357 GLU A CA 1
ATOM 2870 C C . GLU A 1 357 ? -10.330 3.525 -39.580 1.00 76.94 357 GLU A C 1
ATOM 2872 O O . GLU A 1 357 ? -10.101 4.459 -38.808 1.00 76.94 357 GLU A O 1
ATOM 2877 N N . VAL A 1 358 ? -9.338 2.908 -40.230 1.00 79.75 358 VAL A N 1
ATOM 2878 C CA . VAL A 1 358 ? -7.930 3.337 -40.126 1.00 79.75 358 VAL A CA 1
ATOM 2879 C C . VAL A 1 358 ? -7.703 4.713 -40.759 1.00 79.75 358 VAL A C 1
ATOM 2881 O O . VAL A 1 358 ? -7.017 5.552 -40.168 1.00 79.75 358 VAL A O 1
ATOM 2884 N N . ASN A 1 359 ? -8.306 4.980 -41.919 1.00 71.19 359 ASN A N 1
ATOM 2885 C CA . ASN A 1 359 ? -8.230 6.278 -42.594 1.00 71.19 359 ASN A CA 1
ATOM 2886 C C . ASN A 1 359 ? -8.805 7.403 -41.724 1.00 71.19 359 ASN A C 1
ATOM 2888 O O . ASN A 1 359 ? -8.213 8.482 -41.639 1.00 71.19 359 ASN A O 1
ATOM 2892 N N . LEU A 1 360 ? -9.895 7.126 -41.003 1.00 72.75 360 LEU A N 1
ATOM 2893 C CA . LEU A 1 360 ? -10.478 8.058 -40.041 1.00 72.75 360 LEU A CA 1
ATOM 2894 C C . LEU A 1 360 ? -9.497 8.392 -38.905 1.00 72.75 360 LEU A C 1
ATOM 2896 O O . LEU A 1 360 ? -9.358 9.556 -38.528 1.00 72.75 360 LEU A O 1
ATOM 2900 N N . PHE A 1 361 ? -8.764 7.403 -38.381 1.00 73.88 361 PHE A N 1
ATOM 2901 C CA . PHE A 1 361 ? -7.734 7.665 -37.370 1.00 73.88 361 PHE A CA 1
ATOM 2902 C C . PHE A 1 361 ? -6.574 8.492 -37.916 1.00 73.88 361 PHE A C 1
ATOM 2904 O O . PHE A 1 361 ? -6.148 9.436 -37.246 1.00 73.88 361 PHE A O 1
ATOM 2911 N N . SER A 1 362 ? -6.095 8.185 -39.126 1.00 72.19 362 SER A N 1
ATOM 2912 C CA . SER A 1 362 ? -5.037 8.973 -39.773 1.00 72.19 362 SER A CA 1
ATOM 2913 C C . SER A 1 362 ? -5.460 10.435 -39.910 1.00 72.19 362 SER A C 1
ATOM 2915 O O . SER A 1 362 ? -4.726 11.330 -39.493 1.00 72.19 362 SER A O 1
ATOM 2917 N N . PHE A 1 363 ? -6.688 10.674 -40.382 1.00 72.50 363 PHE A N 1
ATOM 2918 C CA . PHE A 1 363 ? -7.258 12.012 -40.518 1.00 72.50 363 PHE A CA 1
ATOM 2919 C C . PHE A 1 363 ? -7.290 12.779 -39.190 1.00 72.50 363 PHE A C 1
ATOM 2921 O O . PHE A 1 363 ? -6.795 13.904 -39.108 1.00 72.50 363 PHE A O 1
ATOM 2928 N N . ILE A 1 364 ? -7.812 12.163 -38.124 1.00 70.50 364 ILE A N 1
ATOM 2929 C CA . ILE A 1 364 ? -7.938 12.805 -36.806 1.00 70.50 364 ILE A CA 1
ATOM 2930 C C . ILE A 1 364 ? -6.563 13.152 -36.212 1.00 70.50 364 ILE A C 1
ATOM 2932 O O . ILE A 1 364 ? -6.394 14.225 -35.622 1.00 70.50 364 ILE A O 1
ATOM 2936 N N . PHE A 1 365 ? -5.560 12.284 -36.366 1.00 71.94 365 PHE A N 1
ATOM 2937 C CA . PHE A 1 365 ? -4.207 12.586 -35.889 1.00 71.94 365 PHE A CA 1
ATOM 2938 C C . PHE A 1 365 ? -3.562 13.707 -36.701 1.00 71.94 365 PHE A C 1
ATOM 2940 O O . PHE A 1 365 ? -2.972 14.629 -36.132 1.00 71.94 365 PHE A O 1
ATOM 2947 N N . GLU A 1 366 ? -3.704 13.668 -38.022 1.00 72.62 366 GLU A N 1
ATOM 2948 C CA . GLU A 1 366 ? -3.161 14.680 -38.923 1.00 72.62 366 GLU A CA 1
ATOM 2949 C C . GLU A 1 366 ? -3.793 16.060 -38.693 1.00 72.62 366 GLU A C 1
ATOM 2951 O O . GLU A 1 366 ? -3.061 17.052 -38.629 1.00 72.62 366 GLU A O 1
ATOM 2956 N N . ALA A 1 367 ? -5.099 16.115 -38.414 1.00 71.00 367 ALA A N 1
ATOM 2957 C CA . ALA A 1 367 ? -5.820 17.318 -37.993 1.00 71.00 367 ALA A CA 1
ATOM 2958 C C . ALA A 1 367 ? -5.235 17.933 -36.709 1.00 71.00 367 ALA A C 1
ATOM 2960 O O . ALA A 1 367 ? -4.967 19.139 -36.644 1.00 71.00 367 ALA A O 1
ATOM 2961 N N . GLY A 1 368 ? -4.962 17.095 -35.702 1.00 69.06 368 GLY A N 1
ATOM 2962 C CA . GLY A 1 368 ? -4.309 17.497 -34.452 1.00 69.06 368 GLY A CA 1
ATOM 2963 C C . GLY A 1 368 ? -2.930 18.124 -34.663 1.00 69.06 368 GLY A C 1
ATOM 2964 O O . GLY A 1 368 ? -2.601 19.158 -34.070 1.00 69.06 368 GLY A O 1
ATOM 2965 N N . HIS A 1 369 ? -2.125 17.521 -35.538 1.00 68.75 369 HIS A N 1
ATOM 2966 C CA . HIS A 1 369 ? -0.795 18.025 -35.887 1.00 68.75 369 HIS A CA 1
ATOM 2967 C C . HIS A 1 369 ? -0.855 19.316 -36.704 1.00 68.75 369 HIS A C 1
ATOM 2969 O O . HIS A 1 369 ? -0.064 20.228 -36.456 1.00 68.75 369 HIS A O 1
ATOM 2975 N N . TYR A 1 370 ? -1.789 19.418 -37.651 1.00 70.25 370 TYR A N 1
ATOM 2976 C CA . TYR A 1 370 ? -1.986 20.599 -38.491 1.00 70.25 370 TYR A CA 1
ATOM 2977 C C . TYR A 1 370 ? -2.262 21.859 -37.663 1.00 70.25 370 TYR A C 1
ATOM 2979 O O . TYR A 1 370 ? -1.537 22.852 -37.789 1.00 70.25 370 TYR A O 1
ATOM 2987 N N . LEU A 1 371 ? -3.216 21.799 -36.728 1.00 68.38 371 LEU A N 1
ATOM 2988 C CA . LEU A 1 371 ? -3.543 22.942 -35.866 1.00 68.38 371 LEU A CA 1
ATOM 2989 C C . LEU A 1 371 ? -2.379 23.341 -34.942 1.00 68.38 371 LEU A C 1
ATOM 2991 O O . LEU A 1 371 ? -2.133 24.527 -34.710 1.00 68.38 371 LEU A O 1
ATOM 2995 N N . LYS A 1 372 ? -1.595 22.371 -34.450 1.00 69.06 372 LYS A N 1
ATOM 2996 C CA . LYS A 1 372 ? -0.401 22.648 -33.631 1.00 69.06 372 LYS A CA 1
ATOM 2997 C C . LYS A 1 372 ? 0.739 23.285 -34.427 1.00 69.06 372 LYS A C 1
ATOM 2999 O O . LYS A 1 372 ? 1.426 24.154 -33.886 1.00 69.06 372 LYS A O 1
ATOM 3004 N N . ALA A 1 373 ? 0.964 22.852 -35.669 1.00 67.81 373 ALA A N 1
ATOM 3005 C CA . ALA A 1 373 ? 1.988 23.415 -36.549 1.00 67.81 373 ALA A CA 1
ATOM 3006 C C . ALA A 1 373 ? 1.662 24.867 -36.919 1.00 67.81 373 ALA A C 1
ATOM 3008 O O . ALA A 1 373 ? 2.530 25.732 -36.794 1.00 67.81 373 ALA A O 1
ATOM 3009 N N . LYS A 1 374 ? 0.392 25.142 -37.247 1.00 70.31 374 LYS A N 1
ATOM 3010 C CA . LYS A 1 374 ? -0.112 26.488 -37.553 1.00 70.31 374 LYS A CA 1
ATOM 3011 C C . LYS A 1 374 ? 0.056 27.444 -36.366 1.00 70.31 374 LYS A C 1
ATOM 3013 O O . LYS A 1 374 ? 0.619 28.520 -36.521 1.00 70.31 374 LYS A O 1
ATOM 3018 N N . LYS A 1 375 ? -0.299 27.007 -35.147 1.00 68.94 375 LYS A N 1
ATOM 3019 C CA . LYS A 1 375 ? -0.109 27.788 -33.904 1.00 68.94 375 LYS A CA 1
ATOM 3020 C C . LYS A 1 375 ? 1.359 28.142 -33.606 1.00 68.94 375 LYS A C 1
ATOM 3022 O O . LYS A 1 375 ? 1.621 29.050 -32.824 1.00 68.94 375 LYS A O 1
ATOM 3027 N N . LYS A 1 376 ? 2.315 27.401 -34.173 1.00 69.88 376 LYS A N 1
ATOM 3028 C CA . LYS A 1 376 ? 3.761 27.616 -34.000 1.00 69.88 376 LYS A CA 1
ATOM 3029 C C . LYS A 1 376 ? 4.437 28.210 -35.243 1.00 69.88 376 LYS A C 1
ATOM 3031 O O . LYS A 1 376 ? 5.664 28.210 -35.275 1.00 69.88 376 LYS A O 1
ATOM 3036 N N . GLU A 1 377 ? 3.665 28.647 -36.244 1.00 69.00 377 GLU A N 1
ATOM 3037 C CA . GLU A 1 377 ? 4.155 29.188 -37.526 1.00 69.00 377 GLU A CA 1
ATOM 3038 C C . GLU A 1 377 ? 5.210 28.292 -38.208 1.00 69.00 377 GLU A C 1
ATOM 3040 O O . G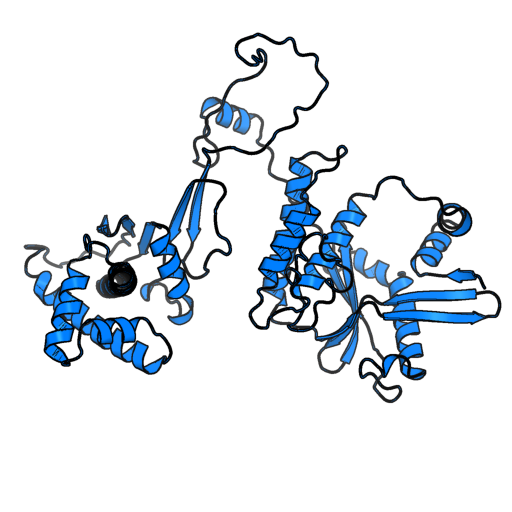LU A 1 377 ? 6.188 28.764 -38.785 1.00 69.00 377 GLU A O 1
ATOM 3045 N N . LYS A 1 378 ? 5.048 26.964 -38.113 1.00 63.88 378 LYS A N 1
ATOM 3046 C CA . LYS A 1 378 ? 5.973 25.996 -38.724 1.00 63.88 378 LYS A CA 1
ATOM 3047 C C . LYS A 1 378 ? 5.484 25.525 -40.091 1.00 63.88 378 LYS A C 1
ATOM 3049 O O . LYS A 1 378 ? 4.286 25.402 -40.318 1.00 63.88 378 LYS A O 1
ATOM 3054 N N . GLU A 1 379 ? 6.435 25.200 -40.967 1.00 52.06 379 GLU A N 1
ATOM 3055 C CA . GLU A 1 379 ? 6.174 24.735 -42.333 1.00 52.06 379 GLU A CA 1
ATOM 3056 C C . GLU A 1 379 ? 5.336 23.439 -42.363 1.00 52.06 379 GLU A C 1
ATOM 3058 O O . GLU A 1 379 ? 5.589 22.491 -41.613 1.00 52.06 379 GLU A O 1
ATOM 3063 N N . HIS A 1 380 ? 4.342 23.394 -43.254 1.00 58.16 380 HIS A N 1
ATOM 3064 C CA . HIS A 1 380 ? 3.405 22.282 -43.412 1.00 58.16 380 HIS A CA 1
ATOM 3065 C C . HIS A 1 380 ? 3.918 21.288 -44.463 1.00 58.16 380 HIS A C 1
ATOM 3067 O O . HIS A 1 380 ? 3.791 21.545 -45.657 1.00 58.16 380 HIS A O 1
ATOM 3073 N N . ARG A 1 381 ? 4.492 20.145 -44.064 1.00 54.16 381 ARG A N 1
ATOM 3074 C CA . ARG A 1 381 ? 4.861 19.076 -45.015 1.00 54.16 381 ARG A CA 1
ATOM 3075 C C . ARG A 1 381 ? 4.535 17.684 -44.463 1.00 54.16 381 ARG A C 1
ATOM 3077 O O . ARG A 1 381 ? 4.786 17.409 -43.292 1.00 54.16 381 ARG A O 1
ATOM 3084 N N . GLY A 1 382 ? 4.024 16.806 -45.334 1.00 61.72 382 GLY A N 1
ATOM 3085 C CA . GLY A 1 382 ? 3.908 15.360 -45.086 1.00 61.72 382 GLY A CA 1
ATOM 3086 C C . GLY A 1 382 ? 2.590 14.857 -44.482 1.00 61.72 382 GLY A C 1
ATOM 3087 O O . GLY A 1 382 ? 2.639 13.940 -43.663 1.00 61.72 382 GLY A O 1
ATOM 3088 N N . TYR A 1 383 ? 1.445 15.444 -44.844 1.00 71.69 383 TYR A N 1
ATOM 3089 C CA . TYR A 1 383 ? 0.119 14.876 -44.546 1.00 71.69 383 TYR A CA 1
ATOM 3090 C C . TYR A 1 383 ? -0.328 13.916 -45.659 1.00 71.69 383 TYR A C 1
ATOM 3092 O O . TYR A 1 383 ? 0.162 14.001 -46.788 1.00 71.69 383 TYR A O 1
ATOM 3100 N N . SER A 1 384 ? -1.220 12.986 -45.329 1.00 64.81 384 SER A N 1
ATOM 3101 C CA . SER A 1 384 ? -1.749 11.984 -46.250 1.00 64.81 384 SER A CA 1
ATOM 3102 C C . SER A 1 384 ? -2.649 12.611 -47.317 1.00 64.81 384 SER A C 1
ATOM 3104 O O . SER A 1 384 ? -3.262 13.661 -47.124 1.00 64.81 384 SER A O 1
ATOM 3106 N N . GLU A 1 385 ? -2.772 11.945 -48.464 1.00 65.81 385 GLU A N 1
ATOM 3107 C CA . GLU A 1 385 ? -3.691 12.394 -49.517 1.00 65.81 385 GLU A CA 1
ATOM 3108 C C . GLU A 1 385 ? -5.162 12.302 -49.087 1.00 65.81 385 GLU A C 1
ATOM 3110 O O . GLU A 1 385 ? -5.991 13.060 -49.585 1.00 65.81 385 GLU A O 1
ATOM 3115 N N . VAL A 1 386 ? -5.480 11.379 -48.171 1.00 64.06 386 VAL A N 1
ATOM 3116 C CA . VAL A 1 386 ? -6.798 11.267 -47.528 1.00 64.06 386 VAL A CA 1
ATOM 3117 C C . VAL A 1 386 ? -7.081 12.523 -46.714 1.00 64.06 386 VAL A C 1
ATOM 3119 O O . VAL A 1 386 ? -8.177 13.066 -46.792 1.00 64.06 386 VAL A O 1
ATOM 3122 N N . PHE A 1 387 ? -6.086 13.028 -45.980 1.00 70.00 387 PHE A N 1
ATOM 3123 C CA . PHE A 1 387 ? -6.248 14.231 -45.179 1.00 70.00 387 PHE A CA 1
ATOM 3124 C C . PHE A 1 387 ? -6.571 15.461 -46.009 1.00 70.00 387 PHE A C 1
ATOM 3126 O O . PHE A 1 387 ? -7.534 16.151 -45.697 1.00 70.00 387 PHE A O 1
ATOM 3133 N N . TYR A 1 388 ? -5.827 15.708 -47.087 1.00 72.81 388 TYR A N 1
ATOM 3134 C CA . TYR A 1 388 ? -6.127 16.836 -47.969 1.00 72.81 388 TYR A CA 1
ATOM 3135 C C . TYR A 1 388 ? -7.486 16.695 -48.651 1.00 72.81 388 TYR A C 1
ATOM 3137 O O . TYR A 1 388 ? -8.241 17.658 -48.677 1.00 72.81 388 TYR A O 1
ATOM 3145 N N . TYR A 1 389 ? -7.832 15.494 -49.121 1.00 70.12 389 TYR A N 1
ATOM 3146 C CA . TYR A 1 389 ? -9.126 15.262 -49.758 1.00 70.12 389 TYR A CA 1
ATOM 3147 C C . TYR A 1 389 ? -10.300 15.516 -48.803 1.00 70.12 389 TYR A C 1
ATOM 3149 O O . TYR A 1 389 ? -11.255 16.192 -49.171 1.00 70.12 389 TYR A O 1
ATOM 3157 N N . LEU A 1 390 ? -10.226 15.006 -47.570 1.00 68.75 390 LEU A N 1
ATOM 3158 C CA . LEU A 1 390 ? -11.272 15.223 -46.567 1.00 68.75 390 LEU A CA 1
ATOM 3159 C C . LEU A 1 390 ? -11.339 16.684 -46.111 1.00 68.75 390 LEU A C 1
ATOM 3161 O O . LEU A 1 390 ? -12.418 17.181 -45.809 1.00 68.75 390 LEU A O 1
ATOM 3165 N N . LEU A 1 391 ? -10.198 17.377 -46.072 1.00 71.06 391 LEU A N 1
ATOM 3166 C CA . LEU A 1 391 ? -10.140 18.798 -45.736 1.00 71.06 391 LEU A CA 1
ATOM 3167 C C . LEU A 1 391 ? -10.770 19.676 -46.834 1.00 71.06 391 LEU A C 1
ATOM 3169 O O . LEU A 1 391 ? -11.439 20.652 -46.516 1.00 71.06 391 LEU A O 1
ATOM 3173 N N . GLU A 1 392 ? -10.556 19.332 -48.107 1.00 70.44 392 GLU A N 1
ATOM 3174 C CA . GLU A 1 392 ? -11.120 20.034 -49.269 1.00 70.44 392 GLU A CA 1
ATOM 3175 C C . GLU A 1 392 ? -12.619 19.743 -49.440 1.00 70.44 392 GLU A C 1
ATOM 3177 O O . GLU A 1 392 ? -13.406 20.669 -49.615 1.00 70.44 392 GLU A O 1
ATOM 3182 N N . GLY A 1 393 ? -13.042 18.481 -49.298 1.00 66.94 393 GLY A N 1
ATOM 3183 C CA . GLY A 1 393 ? -14.451 18.088 -49.441 1.00 66.94 393 GLY A CA 1
ATOM 3184 C C . GLY A 1 393 ? -15.397 18.730 -48.416 1.00 66.94 393 GLY A C 1
ATOM 3185 O O . GLY A 1 393 ? -16.589 18.882 -48.686 1.00 66.94 393 GLY A O 1
ATOM 3186 N N . PHE A 1 394 ? -14.880 19.147 -47.256 1.00 64.31 394 PHE A N 1
ATOM 3187 C CA . PHE A 1 394 ? -15.675 19.799 -46.209 1.00 64.31 394 PHE A CA 1
ATOM 3188 C C . PHE A 1 394 ? -15.855 21.310 -46.411 1.00 64.31 394 PHE A C 1
ATOM 3190 O O . PHE A 1 394 ? -16.899 21.856 -46.055 1.00 64.31 394 PHE A O 1
ATOM 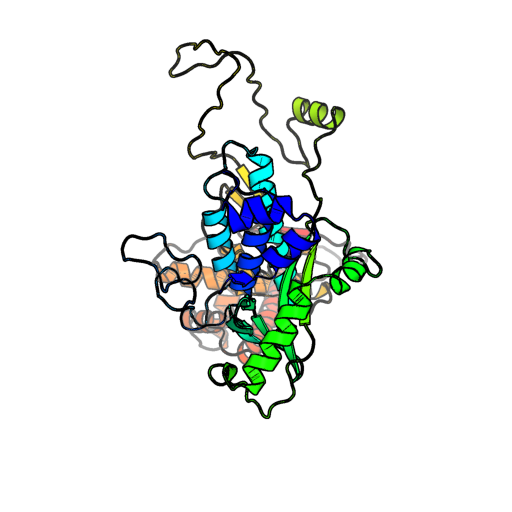3197 N N . GLU A 1 395 ? -14.872 21.993 -47.006 1.00 60.72 395 GLU A N 1
ATOM 3198 C CA . GLU A 1 395 ? -15.023 23.414 -47.354 1.00 60.72 395 GLU A CA 1
ATOM 3199 C C . GLU A 1 395 ? -16.122 23.627 -48.396 1.00 60.72 395 GLU A C 1
ATOM 3201 O O . GLU A 1 395 ? -16.873 24.600 -48.314 1.00 60.72 395 GLU A O 1
ATOM 3206 N N . ASP A 1 396 ? -16.241 22.690 -49.337 1.00 56.28 396 ASP A N 1
ATOM 3207 C CA . ASP A 1 396 ? -17.193 22.774 -50.443 1.00 56.28 396 ASP A CA 1
ATOM 3208 C C . ASP A 1 396 ? -18.633 22.396 -50.044 1.00 56.28 396 ASP A C 1
ATOM 3210 O O . ASP A 1 396 ? -19.578 22.790 -50.731 1.00 56.28 396 ASP A O 1
ATOM 3214 N N . SER A 1 397 ? -18.829 21.641 -48.954 1.00 55.25 397 SER A N 1
ATOM 3215 C CA . SER A 1 397 ? -20.132 21.052 -48.593 1.00 55.25 397 SER A CA 1
ATOM 3216 C C . SER A 1 397 ? -20.907 21.809 -47.509 1.00 55.25 397 SER A C 1
ATOM 3218 O O . SER A 1 397 ? -22.134 21.864 -47.597 1.00 55.25 397 SER A O 1
ATOM 3220 N N . GLU A 1 398 ? -20.240 22.436 -46.531 1.00 57.22 398 GLU A N 1
ATOM 3221 C CA . GLU A 1 398 ? -20.934 23.080 -45.395 1.00 57.22 398 GLU A CA 1
ATOM 3222 C C . GLU A 1 398 ? -20.609 24.568 -45.178 1.00 57.22 398 GLU A C 1
ATOM 3224 O O . GLU A 1 398 ? -21.186 25.203 -44.294 1.00 57.22 398 GLU A O 1
ATOM 3229 N N . GLY A 1 399 ? -19.710 25.168 -45.968 1.00 58.84 399 GLY A N 1
ATOM 3230 C CA . GLY A 1 399 ? -19.345 26.587 -45.819 1.00 58.84 399 GLY A CA 1
ATOM 3231 C C . GLY A 1 399 ? -18.670 26.927 -44.480 1.00 58.84 399 GLY A C 1
ATOM 3232 O O . GLY A 1 399 ? -18.573 28.099 -44.110 1.00 58.84 399 GLY A O 1
ATOM 3233 N N . ILE A 1 400 ? -18.214 25.908 -43.750 1.00 61.84 400 ILE A N 1
ATOM 3234 C CA . ILE A 1 400 ? -17.423 26.032 -42.528 1.00 61.84 400 ILE A CA 1
ATOM 3235 C C . ILE A 1 400 ? -15.964 26.195 -42.948 1.00 61.84 400 ILE A C 1
ATOM 3237 O O . ILE A 1 400 ? -15.434 25.389 -43.712 1.00 61.84 400 ILE A O 1
ATOM 3241 N N . ASP A 1 401 ? -15.291 27.229 -42.446 1.00 72.88 401 ASP A N 1
ATOM 3242 C CA . ASP A 1 401 ? -13.873 27.410 -42.739 1.00 72.88 401 ASP A CA 1
ATOM 3243 C C . ASP A 1 401 ? -13.028 26.270 -42.131 1.00 72.88 401 ASP A C 1
ATOM 3245 O O . ASP A 1 401 ? -13.342 25.729 -41.063 1.00 72.88 401 ASP A O 1
ATOM 3249 N N . ARG A 1 402 ? -11.917 25.923 -42.801 1.00 69.75 402 ARG A N 1
ATOM 3250 C CA . ARG A 1 402 ? -10.975 24.856 -42.397 1.00 69.75 402 ARG A CA 1
ATOM 3251 C C . ARG A 1 402 ? -10.643 24.845 -40.909 1.00 69.75 402 ARG A C 1
ATOM 3253 O O . ARG A 1 402 ? -10.487 23.781 -40.314 1.00 69.75 402 ARG A O 1
ATOM 3260 N N . GLU A 1 403 ? -10.448 26.014 -40.312 1.00 67.56 403 GLU A N 1
ATOM 3261 C CA . GLU A 1 403 ? -9.972 26.127 -38.938 1.00 67.56 403 GLU A CA 1
ATOM 3262 C C . GLU A 1 403 ? -11.097 25.842 -37.947 1.00 67.56 403 GLU A C 1
ATOM 3264 O O . GLU A 1 403 ? -10.896 25.068 -37.007 1.00 67.56 403 GLU A O 1
ATOM 3269 N N . SER A 1 404 ? -12.291 26.368 -38.210 1.00 69.75 404 SER A N 1
ATOM 3270 C CA . SER A 1 404 ? -13.503 26.051 -37.454 1.00 69.75 404 SER A CA 1
ATOM 3271 C C . SER A 1 404 ? -13.842 24.560 -37.510 1.00 69.75 404 SER A C 1
ATOM 3273 O O . SER A 1 404 ? -14.121 23.965 -36.466 1.00 69.75 404 SER A O 1
ATOM 3275 N N . PHE A 1 405 ? -13.725 23.922 -38.680 1.00 70.38 405 PHE A N 1
ATOM 3276 C CA . PHE A 1 405 ? -13.968 22.484 -38.839 1.00 70.38 405 PHE A CA 1
ATOM 3277 C C . PHE A 1 405 ? -12.976 21.627 -38.035 1.00 70.38 405 PHE A C 1
ATOM 3279 O O . PHE A 1 405 ? -13.362 20.755 -37.252 1.00 70.38 405 PHE A O 1
ATOM 3286 N N . LEU A 1 406 ? -11.679 21.925 -38.138 1.00 69.06 406 LEU A N 1
ATOM 3287 C CA . LEU A 1 406 ? -10.647 21.211 -37.383 1.00 69.06 406 LEU A CA 1
ATOM 3288 C C . LEU A 1 406 ? -10.764 21.449 -35.868 1.00 69.06 406 LEU A C 1
ATOM 3290 O O . LEU A 1 406 ? -10.524 20.538 -35.070 1.00 69.06 406 LEU A O 1
ATOM 3294 N N . HIS A 1 407 ? -11.159 22.652 -35.444 1.00 67.81 407 HIS A N 1
ATOM 3295 C CA . HIS A 1 407 ? -11.422 22.938 -34.037 1.00 67.81 407 HIS A CA 1
ATOM 3296 C C . HIS A 1 407 ? -12.634 22.174 -33.500 1.00 67.81 407 HIS A C 1
ATOM 3298 O O . HIS A 1 407 ? -12.582 21.731 -32.351 1.00 67.81 407 HIS A O 1
ATOM 3304 N N . LEU A 1 408 ? -13.676 21.977 -34.310 1.00 67.38 408 LEU A N 1
ATOM 3305 C CA . LEU A 1 408 ? -14.856 21.183 -33.961 1.00 67.38 408 LEU A CA 1
ATOM 3306 C C . LEU A 1 408 ? -14.484 19.713 -33.697 1.00 67.38 408 LEU A C 1
ATOM 3308 O O . LEU A 1 408 ? -14.882 19.146 -32.680 1.00 67.38 408 LEU A O 1
ATOM 3312 N N . ILE A 1 409 ? -13.629 19.134 -34.547 1.00 65.00 409 ILE A N 1
ATOM 3313 C CA . ILE A 1 409 ? -13.117 17.758 -34.410 1.00 65.00 409 ILE A CA 1
ATOM 3314 C C . ILE A 1 409 ? -12.263 17.582 -33.138 1.00 65.00 409 ILE A C 1
ATOM 3316 O O . ILE A 1 409 ? -12.313 16.536 -32.478 1.00 65.00 409 ILE A O 1
ATOM 3320 N N . LEU A 1 410 ? -11.461 18.592 -32.773 1.00 62.88 410 LEU A N 1
ATOM 3321 C CA . LEU A 1 410 ? -10.505 18.490 -31.662 1.00 62.88 410 LEU A CA 1
ATOM 3322 C C . LEU A 1 410 ? -11.044 18.941 -30.294 1.00 62.88 410 LEU A C 1
ATOM 3324 O O . LEU A 1 410 ? -10.598 18.406 -29.280 1.00 62.88 410 LEU A O 1
ATOM 3328 N N . ASN A 1 411 ? -11.984 19.890 -30.213 1.00 61.22 411 ASN A N 1
ATOM 3329 C CA . ASN A 1 411 ? -12.469 20.464 -28.940 1.00 61.22 411 ASN A CA 1
ATOM 3330 C C . ASN A 1 411 ? -13.585 19.647 -28.261 1.00 61.22 411 ASN A C 1
ATOM 3332 O O . ASN A 1 411 ? -14.504 20.203 -27.663 1.00 61.22 411 ASN A O 1
ATOM 3336 N N . LYS A 1 412 ? -13.453 18.319 -28.300 1.00 59.31 412 LYS A N 1
ATOM 3337 C CA . LYS A 1 412 ? -14.338 17.273 -27.754 1.00 59.31 412 LYS A CA 1
ATOM 3338 C C . LYS A 1 412 ? -15.046 17.640 -26.448 1.00 59.31 412 LYS A C 1
ATOM 3340 O O . LYS A 1 412 ? -14.580 17.312 -25.356 1.00 59.31 412 LYS A O 1
ATOM 3345 N N . ARG A 1 413 ? -16.202 18.292 -26.553 1.00 42.25 413 ARG A N 1
ATOM 3346 C CA . ARG A 1 413 ? -17.063 18.593 -25.400 1.00 42.25 413 ARG A CA 1
ATOM 3347 C C . ARG A 1 413 ? -18.486 18.075 -25.546 1.00 42.25 413 ARG A C 1
ATOM 3349 O O . ARG A 1 413 ? -19.177 18.027 -24.536 1.00 42.25 413 ARG A O 1
ATOM 3356 N N . ASP A 1 414 ? -18.879 17.603 -26.729 1.00 48.84 414 ASP A N 1
ATOM 3357 C CA . ASP A 1 414 ? -20.195 17.006 -26.941 1.00 48.84 414 ASP A CA 1
ATOM 3358 C C . ASP A 1 414 ? -20.102 15.689 -27.724 1.00 48.84 414 ASP A C 1
ATOM 3360 O O . ASP A 1 414 ? -19.558 15.636 -28.825 1.00 48.84 414 ASP A O 1
ATOM 3364 N N . ALA A 1 415 ? -20.603 14.605 -27.131 1.00 44.88 415 ALA A N 1
ATOM 3365 C CA . ALA A 1 415 ? -20.525 13.260 -27.694 1.00 44.88 415 ALA A CA 1
ATOM 3366 C C . ALA A 1 415 ? -21.489 13.040 -28.873 1.00 44.88 415 ALA A C 1
ATOM 3368 O O . ALA A 1 415 ? -21.250 12.132 -29.667 1.00 44.88 415 ALA A O 1
ATOM 3369 N N . GLY A 1 416 ? -22.552 13.849 -28.992 1.00 48.72 416 GLY A N 1
ATOM 3370 C CA . GLY A 1 416 ? -23.509 13.769 -30.103 1.00 48.72 416 GLY A CA 1
ATOM 3371 C C . GLY A 1 416 ? -22.911 14.268 -31.419 1.00 48.72 416 GLY A C 1
ATOM 3372 O O . GLY A 1 416 ? -22.908 13.543 -32.408 1.00 48.72 416 GLY A O 1
ATOM 3373 N N . ILE A 1 417 ? -22.290 15.451 -31.379 1.00 52.62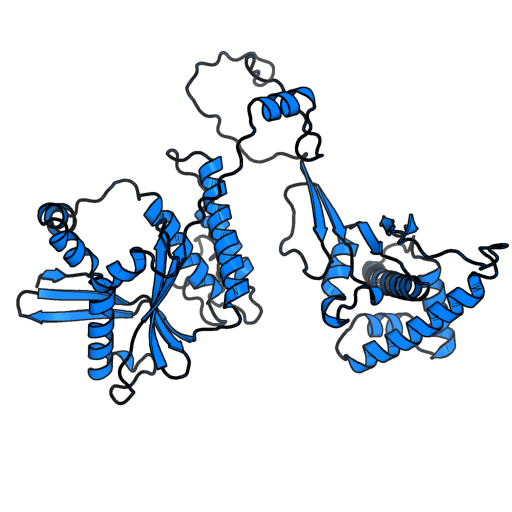 417 ILE A N 1
ATOM 3374 C CA . ILE A 1 417 ? -21.610 16.088 -32.520 1.00 52.62 417 ILE A CA 1
ATOM 3375 C C . ILE A 1 417 ? -20.445 15.220 -33.029 1.00 52.62 417 ILE A C 1
ATOM 3377 O O . ILE A 1 417 ? -20.191 15.140 -34.225 1.00 52.62 417 ILE A O 1
ATOM 3381 N N . ILE A 1 418 ? -19.760 14.508 -32.127 1.00 55.91 418 ILE A N 1
ATOM 3382 C CA . ILE A 1 418 ? -18.669 13.588 -32.484 1.00 55.91 418 ILE A CA 1
ATOM 3383 C C . ILE A 1 418 ? -19.169 12.430 -33.350 1.00 55.91 418 ILE A C 1
ATOM 3385 O O . ILE A 1 418 ? -18.505 12.076 -34.318 1.00 55.91 418 ILE A O 1
ATOM 3389 N N . LEU A 1 419 ? -20.319 11.838 -33.017 1.00 57.97 419 LEU A N 1
ATOM 3390 C CA . LEU A 1 419 ? -20.846 10.693 -33.760 1.00 57.97 419 LEU A CA 1
ATOM 3391 C C . LEU A 1 419 ? -21.325 11.103 -35.160 1.00 57.97 419 LEU A C 1
ATOM 3393 O O . LEU A 1 419 ? -21.161 10.350 -36.115 1.00 57.97 419 LEU A O 1
ATOM 3397 N N . GLU A 1 420 ? -21.892 12.302 -35.273 1.00 60.94 420 GLU A N 1
ATOM 3398 C CA . GLU A 1 420 ? -22.384 12.882 -36.524 1.00 60.94 420 GLU A CA 1
ATOM 3399 C C . GLU A 1 420 ? -21.223 13.232 -37.467 1.00 60.94 420 GLU A C 1
ATOM 3401 O O . GLU A 1 420 ? -21.198 12.771 -38.605 1.00 60.94 420 GLU A O 1
ATOM 3406 N N . ILE A 1 421 ? -20.177 13.896 -36.959 1.00 62.97 421 ILE A N 1
ATOM 3407 C CA . ILE A 1 421 ? -18.947 14.174 -37.719 1.00 62.97 421 ILE A CA 1
ATOM 3408 C C . ILE A 1 421 ? -18.215 12.881 -38.094 1.00 62.97 421 ILE A C 1
ATOM 3410 O O . ILE A 1 421 ? -17.729 12.757 -39.212 1.00 62.97 421 ILE A O 1
ATOM 3414 N N . GLU A 1 422 ? -18.133 11.894 -37.194 1.00 65.12 422 GLU A N 1
ATOM 3415 C CA . GLU A 1 422 ? -17.544 10.588 -37.519 1.00 65.12 422 GLU A CA 1
ATOM 3416 C C . GLU A 1 422 ? -18.343 9.845 -38.597 1.00 65.12 422 GLU A C 1
ATOM 3418 O O . GLU A 1 422 ? -17.745 9.118 -39.385 1.00 65.12 422 GLU A O 1
ATOM 3423 N N . THR A 1 423 ? -19.665 10.020 -38.648 1.00 69.75 423 THR A N 1
ATOM 3424 C CA . THR A 1 423 ? -20.519 9.426 -39.689 1.00 69.75 423 THR A CA 1
ATOM 3425 C C . THR A 1 423 ? -20.271 10.104 -41.034 1.00 69.75 423 THR A C 1
ATOM 3427 O O . THR A 1 423 ? -19.953 9.417 -41.997 1.00 69.75 423 THR A O 1
ATOM 3430 N N . ILE A 1 424 ? -20.273 11.441 -41.075 1.00 68.06 424 ILE A N 1
ATOM 3431 C CA . ILE A 1 424 ? -19.986 12.210 -42.297 1.00 68.06 424 ILE A CA 1
ATOM 3432 C C . ILE A 1 424 ? -18.572 11.906 -42.813 1.00 68.06 424 ILE A C 1
ATOM 3434 O O . ILE A 1 424 ? -18.372 11.675 -44.003 1.00 68.06 424 ILE A O 1
ATOM 3438 N N . LEU A 1 425 ? -17.578 11.842 -41.920 1.00 67.19 425 LEU A N 1
ATOM 3439 C CA . LEU A 1 425 ? -16.210 11.488 -42.296 1.00 67.19 425 LEU A CA 1
ATOM 3440 C C . LEU A 1 425 ? -16.111 10.054 -42.819 1.00 67.19 425 LEU A C 1
ATOM 3442 O O . LEU A 1 425 ? -15.340 9.812 -43.741 1.00 67.19 425 LEU A O 1
ATOM 3446 N N . ARG A 1 426 ? -16.867 9.100 -42.261 1.00 69.25 426 ARG A N 1
ATOM 3447 C CA . ARG A 1 426 ? -16.913 7.728 -42.790 1.00 69.25 426 ARG A CA 1
ATOM 3448 C C . ARG A 1 426 ? -17.508 7.703 -44.192 1.00 69.25 426 ARG A C 1
ATOM 3450 O O . ARG A 1 426 ? -16.885 7.113 -45.065 1.00 69.25 426 ARG A O 1
ATOM 3457 N N . ASP A 1 427 ? -18.623 8.390 -44.416 1.00 72.12 427 ASP A N 1
ATOM 3458 C CA . ASP A 1 427 ? -19.276 8.447 -45.726 1.00 72.12 427 ASP A CA 1
ATOM 3459 C C . ASP A 1 427 ? -18.369 9.106 -46.780 1.00 72.12 427 ASP A C 1
ATOM 3461 O O . ASP A 1 427 ? -18.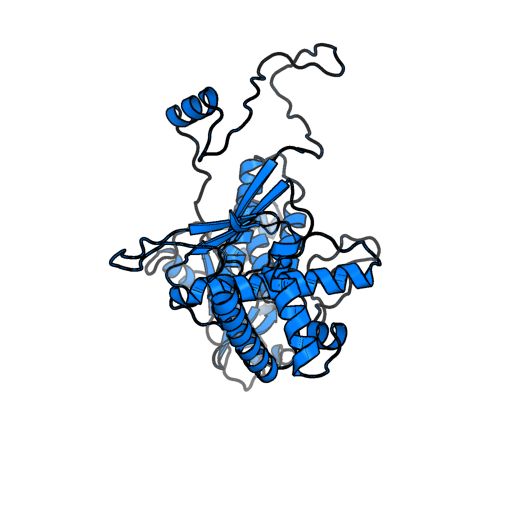214 8.585 -47.885 1.00 72.12 427 ASP A O 1
ATOM 3465 N N . GLU A 1 428 ? -17.670 10.191 -46.431 1.00 69.12 428 GLU A N 1
ATOM 3466 C CA . GLU A 1 428 ? -16.693 10.827 -47.324 1.00 69.12 428 GLU A CA 1
ATOM 3467 C C . GLU A 1 428 ? -15.438 9.977 -47.559 1.00 69.12 428 GLU A C 1
ATOM 3469 O O . GLU A 1 428 ? -14.902 9.964 -48.669 1.00 69.12 428 GLU A O 1
ATOM 3474 N N . ILE A 1 429 ? -14.978 9.214 -46.562 1.00 66.69 429 ILE A N 1
ATOM 3475 C CA . ILE A 1 429 ? -13.892 8.237 -46.734 1.00 66.69 429 ILE A CA 1
ATOM 3476 C C . ILE A 1 429 ? -14.333 7.105 -47.666 1.00 66.69 429 ILE A C 1
ATOM 3478 O O . ILE A 1 429 ? -13.565 6.712 -48.546 1.00 66.69 429 ILE A O 1
ATOM 3482 N N . THR A 1 430 ? -15.561 6.606 -47.525 1.00 69.94 430 THR A N 1
ATOM 3483 C CA . THR A 1 430 ? -16.126 5.592 -48.418 1.00 69.94 430 THR A CA 1
ATOM 3484 C C . THR A 1 430 ? -16.276 6.143 -49.841 1.00 69.94 430 THR A C 1
ATOM 3486 O O . THR A 1 430 ? -15.833 5.498 -50.790 1.00 69.94 430 THR A O 1
ATOM 3489 N N . ASN A 1 431 ? -16.765 7.376 -50.009 1.00 70.19 431 ASN A N 1
ATOM 3490 C CA . ASN A 1 431 ? -16.841 8.054 -51.309 1.00 70.19 431 ASN A CA 1
ATOM 3491 C C . ASN A 1 431 ? -15.455 8.281 -51.932 1.00 70.19 431 ASN A C 1
ATOM 3493 O O . ASN A 1 431 ? -15.257 8.080 -53.132 1.00 70.19 431 ASN A O 1
ATOM 3497 N N . TRP A 1 432 ? -14.473 8.700 -51.131 1.00 67.00 432 TRP A N 1
ATOM 3498 C CA . TRP A 1 432 ? -13.080 8.835 -51.554 1.00 67.00 432 TRP A CA 1
ATOM 3499 C C . TRP A 1 432 ? -12.511 7.500 -52.027 1.00 67.00 432 TRP A C 1
ATOM 3501 O O . TRP A 1 432 ? -11.895 7.429 -53.094 1.00 67.00 432 TRP A O 1
ATOM 3511 N N . ARG A 1 433 ? -12.750 6.438 -51.247 1.00 65.12 433 ARG A N 1
ATOM 3512 C CA . ARG A 1 433 ? -12.358 5.066 -51.564 1.00 65.12 433 ARG A CA 1
ATOM 3513 C C . ARG A 1 433 ? -12.946 4.662 -52.908 1.00 65.12 433 ARG A C 1
ATOM 3515 O O . ARG A 1 433 ? -12.188 4.300 -53.801 1.00 65.12 433 ARG A O 1
ATOM 3522 N N . GLU A 1 434 ? -14.253 4.808 -53.095 1.00 67.06 434 GLU A N 1
ATOM 3523 C CA . GLU A 1 434 ? -14.926 4.486 -54.355 1.00 67.06 434 GLU A CA 1
ATOM 3524 C C . GLU A 1 434 ? -14.360 5.290 -55.534 1.00 67.06 434 GLU A C 1
ATOM 3526 O O . GLU A 1 434 ? -14.049 4.710 -56.570 1.00 67.06 434 GLU A O 1
ATOM 3531 N N . LYS A 1 435 ? -14.109 6.596 -55.379 1.00 65.94 435 LYS A N 1
ATOM 3532 C CA . LYS A 1 435 ? -13.549 7.450 -56.447 1.00 65.94 435 LYS A CA 1
ATOM 3533 C C . LYS A 1 435 ? -12.088 7.134 -56.802 1.00 65.94 435 LYS A C 1
ATOM 3535 O O . LYS A 1 435 ? -11.697 7.314 -57.958 1.00 65.94 435 LYS A O 1
ATOM 3540 N N . ARG A 1 436 ? -11.259 6.702 -55.841 1.00 57.25 436 ARG A N 1
ATOM 3541 C CA . ARG A 1 436 ? -9.806 6.494 -56.033 1.00 57.25 436 ARG A CA 1
ATOM 3542 C C . ARG A 1 436 ? -9.429 5.038 -56.330 1.00 57.25 436 ARG A C 1
ATOM 3544 O O . ARG A 1 436 ? -8.462 4.814 -57.062 1.00 57.25 436 ARG A O 1
ATOM 3551 N N . TYR A 1 437 ? -10.203 4.057 -55.855 1.00 44.03 437 TYR A N 1
ATOM 3552 C CA . TYR A 1 437 ? -9.989 2.638 -56.179 1.00 44.03 437 TYR A CA 1
ATOM 3553 C C . TYR A 1 437 ? -10.157 2.340 -57.679 1.00 44.03 437 TYR A C 1
ATOM 3555 O O . TYR A 1 437 ? -9.447 1.481 -58.196 1.00 44.03 437 TYR A O 1
ATOM 3563 N N . TRP A 1 438 ? -10.942 3.129 -58.426 1.00 37.66 438 TRP A N 1
ATOM 3564 C CA . TRP A 1 438 ? -11.002 3.036 -59.896 1.00 37.66 438 TRP A CA 1
ATOM 3565 C C . TRP A 1 438 ? -9.705 3.441 -60.626 1.00 37.66 438 TRP A C 1
ATOM 3567 O O . TRP A 1 438 ? -9.592 3.203 -61.827 1.00 37.66 438 TRP A O 1
ATOM 3577 N N . LYS A 1 439 ? -8.717 4.047 -59.947 1.00 39.12 439 LYS A N 1
ATOM 3578 C CA . LYS A 1 439 ? -7.451 4.488 -60.570 1.00 39.12 439 LYS A CA 1
ATOM 3579 C C . LYS A 1 439 ? -6.185 3.805 -60.048 1.00 39.12 439 LYS A C 1
ATOM 3581 O O . LYS A 1 439 ? -5.172 3.876 -60.736 1.00 39.12 439 LYS A O 1
ATOM 3586 N N . LEU A 1 440 ? -6.208 3.164 -58.878 1.00 32.88 440 LEU A N 1
ATOM 3587 C CA . LEU A 1 440 ? -4.998 2.593 -58.257 1.00 32.88 440 LEU A CA 1
ATOM 3588 C C . LEU A 1 440 ? -4.891 1.062 -58.335 1.00 32.88 440 LEU A C 1
ATOM 3590 O O . LEU A 1 440 ? -3.813 0.537 -58.076 1.00 32.88 440 LEU A O 1
ATOM 3594 N N . PHE A 1 441 ? -5.942 0.360 -58.769 1.00 31.41 441 PHE A N 1
ATOM 3595 C CA . PHE A 1 441 ? -5.903 -1.087 -59.000 1.00 31.41 441 PHE A CA 1
ATOM 3596 C C . PHE A 1 441 ? -6.667 -1.473 -60.278 1.00 31.41 441 PHE A C 1
ATOM 3598 O O . PHE A 1 441 ? -7.805 -1.936 -60.200 1.00 31.41 441 PHE A O 1
ATOM 3605 N N . PRO A 1 442 ? -6.085 -1.305 -61.481 1.00 30.45 442 PRO A N 1
ATOM 3606 C CA . PRO A 1 442 ? -6.578 -2.056 -62.622 1.00 30.45 442 PRO A CA 1
ATOM 3607 C C . PRO A 1 442 ? -6.266 -3.539 -62.361 1.00 30.45 442 PRO A C 1
ATOM 3609 O O . PRO A 1 442 ? -5.124 -3.890 -62.082 1.00 30.45 442 PRO A O 1
ATOM 3612 N N . THR A 1 443 ? -7.304 -4.376 -62.423 1.00 33.81 443 THR A N 1
ATOM 3613 C CA . THR A 1 443 ? -7.297 -5.849 -62.321 1.00 33.81 443 THR A CA 1
ATOM 3614 C C . THR A 1 443 ? -6.957 -6.458 -60.954 1.00 33.81 443 THR A C 1
ATOM 3616 O O . THR A 1 443 ? -5.887 -7.022 -60.758 1.00 33.81 443 THR A O 1
ATOM 3619 N N . PHE A 1 444 ? -7.931 -6.468 -60.045 1.00 29.81 444 PHE A N 1
ATOM 3620 C CA . PHE A 1 444 ? -8.233 -7.686 -59.289 1.00 29.81 444 PHE A CA 1
ATOM 3621 C C . PHE A 1 444 ? -9.709 -8.007 -59.536 1.00 29.81 444 PHE A C 1
ATOM 3623 O O . PHE A 1 444 ? -10.593 -7.292 -59.067 1.00 29.81 444 PHE A O 1
ATOM 3630 N N . GLU A 1 445 ? -9.977 -9.037 -60.340 1.00 30.80 445 GLU A N 1
ATOM 3631 C CA . GLU A 1 445 ? -11.284 -9.690 -60.320 1.00 30.80 445 GLU A CA 1
ATOM 3632 C C . GLU A 1 445 ? -11.456 -10.293 -58.924 1.00 30.80 445 GLU A C 1
ATOM 3634 O O . GLU A 1 445 ? -10.675 -11.142 -58.493 1.00 30.80 445 GLU A O 1
ATOM 3639 N N . PHE A 1 446 ? -12.446 -9.789 -58.192 1.00 35.50 446 PHE A N 1
ATOM 3640 C CA . PHE A 1 446 ? -12.851 -10.297 -56.888 1.00 35.50 446 PHE A CA 1
ATOM 3641 C C . PHE A 1 446 ? -13.648 -11.590 -57.071 1.00 35.50 446 PHE A C 1
ATOM 3643 O O . PHE A 1 446 ? -14.847 -11.625 -56.820 1.00 35.50 446 PHE A O 1
ATOM 3650 N N . ASP A 1 447 ? -12.974 -12.651 -57.501 1.00 32.31 447 ASP A N 1
ATOM 3651 C CA . ASP A 1 447 ? -13.498 -14.009 -57.422 1.00 32.31 447 ASP A CA 1
ATOM 3652 C C . ASP A 1 447 ? -12.610 -14.828 -56.475 1.00 32.31 447 ASP A C 1
ATOM 3654 O O . ASP A 1 447 ? -11.512 -15.264 -56.813 1.00 32.31 447 ASP A O 1
ATOM 3658 N N . GLY A 1 448 ? -13.107 -15.035 -55.251 1.00 32.78 448 GLY A N 1
ATOM 3659 C CA . GLY A 1 448 ? -12.781 -16.236 -54.476 1.00 32.78 448 GLY A CA 1
ATOM 3660 C C . GLY A 1 448 ? -11.553 -16.245 -53.557 1.00 32.78 448 GLY A C 1
ATOM 3661 O O . GLY A 1 448 ? -11.073 -17.337 -53.268 1.00 32.78 448 GLY A O 1
ATOM 3662 N N . PHE A 1 449 ? -11.061 -15.114 -53.038 1.00 28.00 449 PHE A N 1
ATOM 3663 C CA . PHE A 1 449 ? -10.066 -15.141 -51.949 1.00 28.00 449 PHE A CA 1
ATOM 3664 C C . PHE A 1 449 ? -10.713 -14.946 -50.569 1.00 28.00 449 PHE A C 1
ATOM 3666 O O . PHE A 1 449 ? -11.251 -13.882 -50.263 1.00 28.00 449 PHE A O 1
ATOM 3673 N N . GLU A 1 450 ? -10.635 -15.979 -49.724 1.00 32.97 450 GLU A N 1
ATOM 3674 C CA . GLU A 1 450 ? -10.792 -15.844 -48.273 1.00 32.97 450 GLU A CA 1
ATOM 3675 C C . GLU A 1 450 ? -9.735 -14.850 -47.763 1.00 32.97 450 GLU A C 1
ATOM 3677 O O . GLU A 1 450 ? -8.542 -15.015 -48.020 1.00 32.97 450 GLU A O 1
ATOM 3682 N N . PHE A 1 451 ? -10.173 -13.793 -47.071 1.00 32.91 451 PHE A N 1
ATOM 3683 C CA . PHE A 1 451 ? -9.281 -12.852 -46.392 1.00 32.91 451 PHE A CA 1
ATOM 3684 C C . PHE A 1 451 ? -8.521 -13.601 -45.289 1.00 32.91 451 PHE A C 1
ATOM 3686 O O . PHE A 1 451 ? -9.047 -13.796 -44.193 1.00 32.91 451 PHE A O 1
ATOM 3693 N N . ASP A 1 452 ? -7.285 -14.013 -45.562 1.00 35.81 452 ASP A N 1
ATOM 3694 C CA . ASP A 1 452 ? -6.347 -14.360 -44.499 1.00 35.81 452 ASP A CA 1
ATOM 3695 C C . ASP A 1 452 ? -5.866 -13.050 -43.857 1.00 35.81 452 ASP A C 1
ATOM 3697 O O . ASP A 1 452 ? -5.478 -12.106 -44.549 1.00 35.81 452 ASP A O 1
ATOM 3701 N N . SER A 1 453 ? -5.984 -12.948 -42.535 1.00 32.47 453 SER A N 1
ATOM 3702 C CA . SER A 1 453 ? -5.847 -11.699 -41.778 1.00 32.47 453 SER A CA 1
ATOM 3703 C C . SER A 1 453 ? -4.477 -11.040 -41.992 1.00 32.47 453 SER A C 1
ATOM 3705 O O . SER A 1 453 ? -3.486 -11.420 -41.367 1.00 32.47 453 SER A O 1
ATOM 3707 N N . SER A 1 454 ? -4.400 -10.034 -42.863 1.00 42.47 454 SER A N 1
ATOM 3708 C CA . SER A 1 454 ? -3.165 -9.289 -43.124 1.00 42.47 454 SER A CA 1
ATOM 3709 C C . SER A 1 454 ? -2.962 -8.166 -42.098 1.00 42.47 454 SER A C 1
ATOM 3711 O O . SER A 1 454 ? -3.878 -7.392 -41.806 1.00 42.47 454 SER A O 1
ATOM 3713 N N . MET A 1 455 ? -1.749 -8.068 -41.548 1.00 38.72 455 MET A N 1
ATOM 3714 C CA . MET A 1 455 ? -1.342 -7.029 -40.597 1.00 38.72 455 MET A CA 1
ATOM 3715 C C . MET A 1 455 ? -0.723 -5.842 -41.347 1.00 38.72 455 MET A C 1
ATOM 3717 O O . MET A 1 455 ? 0.275 -6.020 -42.039 1.00 38.72 455 MET A O 1
ATOM 3721 N N . PHE A 1 456 ? -1.272 -4.637 -41.174 1.00 50.22 456 PHE A N 1
ATOM 3722 C CA . PHE A 1 456 ? -0.732 -3.400 -41.758 1.00 50.22 456 PHE A CA 1
ATOM 3723 C C . PHE A 1 456 ? 0.091 -2.629 -40.721 1.00 50.22 456 PHE A C 1
ATOM 3725 O O . PHE A 1 456 ? -0.334 -2.506 -39.566 1.00 50.22 456 PHE A O 1
ATOM 3732 N N . ILE A 1 457 ? 1.250 -2.089 -41.121 1.00 39.59 457 ILE A N 1
ATOM 3733 C CA . ILE A 1 457 ? 2.126 -1.295 -40.246 1.00 39.59 457 ILE A CA 1
ATOM 3734 C C . ILE A 1 457 ? 2.207 0.137 -40.775 1.00 39.59 457 ILE A C 1
ATOM 3736 O O . ILE A 1 457 ? 2.644 0.376 -41.894 1.00 39.59 457 ILE A O 1
ATOM 3740 N N . VAL A 1 458 ? 1.844 1.113 -39.946 1.00 48.59 458 VAL A N 1
ATOM 3741 C CA . VAL A 1 458 ? 2.025 2.538 -40.239 1.00 48.59 458 VAL A CA 1
ATOM 3742 C C . VAL A 1 458 ? 3.214 3.058 -39.439 1.00 48.59 458 VAL A C 1
ATOM 3744 O O . VAL A 1 458 ? 3.188 3.071 -38.206 1.00 48.59 458 VAL A O 1
ATOM 3747 N N . LYS A 1 459 ? 4.255 3.509 -40.146 1.00 38.56 459 LYS A N 1
ATOM 3748 C CA . LYS A 1 459 ? 5.453 4.133 -39.564 1.00 38.56 459 LYS A CA 1
ATOM 3749 C C . LYS A 1 459 ? 5.735 5.450 -40.276 1.00 38.56 459 LYS A C 1
ATOM 3751 O O . LYS A 1 459 ? 5.675 5.516 -41.502 1.00 38.56 459 LYS A O 1
ATOM 3756 N N . ASN A 1 460 ? 6.022 6.512 -39.524 1.00 42.78 460 ASN A N 1
ATOM 3757 C CA . ASN A 1 460 ? 6.312 7.846 -40.068 1.00 42.78 460 ASN A CA 1
ATOM 3758 C C . ASN A 1 460 ? 5.254 8.347 -41.073 1.00 42.78 460 ASN A C 1
ATOM 3760 O O . ASN A 1 460 ? 5.600 8.921 -42.107 1.00 42.78 460 ASN A O 1
ATOM 3764 N N . LYS A 1 461 ? 3.963 8.122 -40.780 1.00 43.72 461 LYS A N 1
ATOM 3765 C CA . LYS A 1 461 ? 2.820 8.571 -41.606 1.00 43.72 461 LYS A CA 1
ATOM 3766 C C . LYS A 1 461 ? 2.765 7.953 -43.014 1.00 43.72 461 LYS A C 1
ATOM 3768 O O . LYS A 1 461 ? 2.170 8.529 -43.922 1.00 43.72 461 LYS A O 1
ATOM 3773 N N . LYS A 1 462 ? 3.381 6.784 -43.207 1.00 37.78 462 LYS A N 1
ATOM 3774 C CA . LYS A 1 462 ? 3.251 5.970 -44.420 1.00 37.78 462 LYS A CA 1
ATOM 3775 C C . LYS A 1 462 ? 2.755 4.577 -44.051 1.00 37.78 462 LYS A C 1
ATOM 3777 O O . LYS A 1 462 ? 3.244 3.991 -43.086 1.00 37.78 462 LYS A O 1
ATOM 3782 N N . ILE A 1 463 ? 1.783 4.083 -44.815 1.00 41.84 463 ILE A N 1
ATOM 3783 C CA . ILE A 1 463 ? 1.350 2.684 -44.771 1.00 41.84 463 ILE A CA 1
ATOM 3784 C C . ILE A 1 463 ? 2.471 1.865 -45.425 1.00 41.84 463 ILE A C 1
ATOM 3786 O O . ILE A 1 463 ? 2.865 2.183 -46.550 1.00 41.84 463 ILE A O 1
ATOM 3790 N N . ILE A 1 464 ? 3.027 0.900 -44.689 1.00 40.16 464 ILE A N 1
ATOM 3791 C CA . ILE A 1 464 ? 4.032 -0.063 -45.164 1.00 40.16 464 ILE A CA 1
ATOM 3792 C C . ILE A 1 464 ? 3.339 -1.379 -45.480 1.00 40.16 464 ILE A C 1
ATOM 3794 O O . ILE A 1 464 ? 2.545 -1.835 -44.619 1.00 40.16 464 ILE A O 1
#

Sequence (464 aa):
MRPQSATSIADYKRCSILFYLCHVLRLRPIEKAESLRQGTNWHKCLEILTMVPGKCPVSTYHFSDGPVCPVCENTGFIRKDADMREALFRYMNEAYATCPPSIDLIDWETEQTILLYSAIGWDWYWGNDKVDTIAREVHFAREINSIYSRRGTIDRIIQRGGTISLGEYKSTSKPIDPGAFYWSHLKLDSQLTMYLIEARHMQLAGELRQYGIKATDPLISGMLYDVWHKPKIKPKKLTQANTKKFIASGEYFGEKFKITESRTEIYVNGVEVETSIGALPKVTKKNPNIVIEIETNGTIKPLGGKFLGDVIFNVSPKLKNSGNEYKKRIIYDTLGWFSEMDANFKFVINSPDDIDEVNLFSFIFEAGHYLKAKKKEKEHRGYSEVFYYLLEGFEDSEGIDRESFLHLILNKRDAGIILEIETILRDEITNWREKRYWKLFPTFEFDGFEFDSSMFIVKNKKII

Organism: NCBI:txid412755

Radius of gyration: 30.92 Å; chains: 1; bounding box: 73×52×102 Å

InterPro domains:
  IPR038726 PD-(D/E)XK endonuclease-like domain, AddAB-type [PF12705] (5-210)

Foldseek 3Di:
DQEDELVLVVLCVVPVVSSCVCPVVVDDDPDDDPQVLLWVLLVVLQVLLLDAWFFDPQLPDDDPPDDQQLRCRNPRTRDNPDDSLSSNVSVLCVSLVDDDPVDDPQVSVVSSVLSSVLSVVCCVVCVVVDWAWLDAFQWDWADPDPVYIYTDTQGTWTDDPNAIAGEDEGEDQADDPVPGPVVVCVVVRSNQVVVLVRQQVCQCVCVCVVSVRHNPDPRHDYYHYHYHHRDPDDPDDQDPVRVVVCQVQCDDPNDHHDDDDDPDWDDDPNHTDDDDPDDDDDDDDDDAADEAEAEELQQDADPDPDDRYHYEYEHEFDDVVVVDDPNRRDDPVRVLVCVVSQYKYKYWDQDPLSVLVVLLSLLLSVLVVVVVCVVVVHDDDDRDPSNVQLLVVVCVPPVQDSVNVSCLSPVPDDPVSNVVVSVVSSVSSVVVCVVCVVPPDDDDPPPDDRDDTDMWIAGPNDID